Protein AF-A0A2D6E6K0-F1 (afdb_monomer_lite)

Radius of gyration: 26.51 Å; chains: 1; bounding box: 69×65×78 Å

Sequence (427 aa):
MPIITEAKATNEQTALETYVFRKLYKEEIYPEFGPRFIDYWYDKAFYGRINRREEIVVPKTTALKQIRSDSGTHMAINFVADAFDGLRRALQNGILRGVIESGASVYTVLKPKAAWTSGDNSYLIYLGILDEIFIETFLAEGQRFQKIKSFNDYLKYYILYLNKMIDNSMPITKSGFVISKYCSPMISGLNIELNKENHGIDSKKQKIFIQDLNFEVFRDTAAKFGFVVDKNAPWRLTAELASPRMQLFAQNYGLTYEPGSASNIFESYYDKTYRQDIDSLMSFFLFSYESFIEAYPISKELKISKCNNKAYIERLARKHMRGTTYAIHYGDAYWLKLYFKLRLKENGISLFPPKLKIHLRQIEDFNKMWSVPREDVEWSNKMANISETINQRILDLSSERWWIKTITKKEKFDILGSVSDAGNDVY

Secondary structure (DSSP, 8-state):
-----S----TTS-HHHHHHHHHHIIIIIS--SSS-EE-TTTT-TTTTTB-TTS-BEEE-GGGEEEE--SSS-EEEEHHHHHHHHHHHHHHHHHHHTTSS--SS-TTSS---SB----HHHHHHHHHHHHHHIIIIIIITGGGGGGG--SHHHHHHHHHHHHHHH-SSSS--SHHHHHTSTTS-GGGGS-EEES----TT-HHHIIIIIITSTTHHHHHHHHHHTTEEEETTEEEEEEE-TT-HHHHHHHHTTTPPP-TTS-TTHHHHHEEETHHHHHHHHHHHHHHHHHHHHHH--EEEEEEE-TTT--EEEEEEEPPP--THHHHHHS-HHHHHHHHHHHHHHHTT----HHHHHHHHHHHHHHHHH----TTSHHHHHHHHHHHHHHHHHHHHH-SS-HHHHHHHHHHHHHSSSSSS-------

Foldseek 3Di:
DPDDPFLFFFPPDDPVSNVVSVVCLVPPQFDPDDDDADACPQAPVCVLQAAPLRFGWFFDPVQWDFQDAPQDTEIFGPLLSVLVVVLLVVLQVCVVVVVADPPPALLSHQGFPYAADALVVLLVVLLVVLLCCCVVPVCPVPVVLLVDQELVSVVVSSVVVCVVVPPLQRANFSSLCSSHPSHDPRRSRQKTFRDPDDLRGSRCCRPRASPGPCLNVSQNSLVQSQWHAHSSHNRMTGHNLLRQNSVVSVVVVVFDRDHNHNGCCCVPTIDGRLLCRLVSVVVSSLVSVVVSCVVPQWRWDWDQDPPPRDTDIDIHGRDRDDDPNCCVVPPPLNSLLVVLVSLCSNLVHDDDVVVSVVVSVVLVVLLVVDPDDPPDPCVSVSSSVSSVVSVVVSCVRRPDSPSVVSVVVPVVVVVVPPPDDDDDDDD

Structure (mmCIF, N/CA/C/O backbone):
data_AF-A0A2D6E6K0-F1
#
_entry.id   AF-A0A2D6E6K0-F1
#
loop_
_atom_site.group_PDB
_atom_site.id
_atom_site.type_symbol
_atom_site.label_atom_id
_atom_site.label_alt_id
_atom_site.label_comp_id
_atom_site.label_asym_id
_atom_site.label_entity_id
_atom_site.label_seq_id
_atom_site.pdbx_P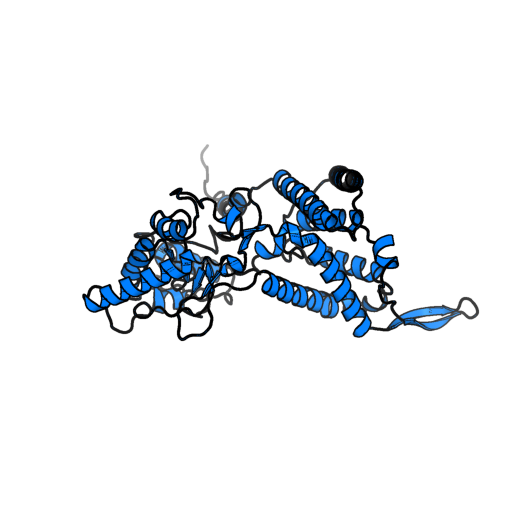DB_ins_code
_atom_site.Cartn_x
_atom_site.Cartn_y
_atom_site.Cartn_z
_atom_site.occupancy
_atom_site.B_iso_or_equiv
_atom_site.auth_seq_id
_atom_site.auth_comp_id
_atom_site.auth_asym_id
_atom_site.auth_atom_id
_atom_site.pdbx_PDB_model_num
ATOM 1 N N . MET A 1 1 ? 21.168 -9.678 35.421 1.00 40.09 1 MET A N 1
ATOM 2 C CA . MET A 1 1 ? 20.874 -8.710 34.339 1.00 40.09 1 MET A CA 1
ATOM 3 C C . MET A 1 1 ? 19.923 -7.659 34.894 1.00 40.09 1 MET A C 1
ATOM 5 O O . MET A 1 1 ? 19.051 -8.052 35.661 1.00 40.09 1 MET A O 1
ATOM 9 N N . PRO A 1 2 ? 20.096 -6.360 34.599 1.00 41.31 2 PRO A N 1
ATOM 10 C CA . PRO A 1 2 ? 19.138 -5.344 35.029 1.00 41.31 2 PRO A CA 1
ATOM 11 C C . PRO A 1 2 ? 17.756 -5.650 34.436 1.00 41.31 2 PRO A C 1
ATOM 13 O O . PRO A 1 2 ? 17.660 -6.039 33.273 1.00 41.31 2 PRO A O 1
ATOM 16 N N . ILE A 1 3 ? 16.701 -5.499 35.238 1.00 49.97 3 ILE A N 1
ATOM 17 C CA . ILE A 1 3 ? 15.315 -5.673 34.792 1.00 49.97 3 ILE A CA 1
ATOM 18 C C . ILE A 1 3 ? 15.009 -4.521 33.830 1.00 49.97 3 ILE A C 1
ATOM 20 O O . ILE A 1 3 ? 14.884 -3.369 34.245 1.00 49.97 3 ILE A O 1
ATOM 24 N N . ILE A 1 4 ? 14.952 -4.813 32.533 1.00 56.88 4 ILE A N 1
ATOM 25 C CA . ILE A 1 4 ? 14.574 -3.832 31.518 1.00 56.88 4 ILE A CA 1
ATOM 26 C C . ILE A 1 4 ? 13.046 -3.735 31.537 1.00 56.88 4 ILE A C 1
ATOM 28 O O . ILE A 1 4 ? 12.365 -4.638 31.068 1.00 56.88 4 ILE A O 1
ATOM 32 N N . THR A 1 5 ? 12.505 -2.653 32.096 1.00 67.75 5 THR A N 1
ATOM 33 C CA . THR A 1 5 ? 11.050 -2.419 32.217 1.00 67.75 5 THR A CA 1
ATOM 34 C C . THR A 1 5 ? 10.492 -1.457 31.162 1.00 67.75 5 THR A C 1
ATOM 36 O O . THR A 1 5 ? 9.290 -1.190 31.118 1.00 67.75 5 THR A O 1
ATOM 39 N N . GLU A 1 6 ? 11.355 -0.917 30.298 1.00 77.12 6 GLU A N 1
ATOM 40 C CA . GLU A 1 6 ? 10.996 0.089 29.300 1.00 77.12 6 GLU A CA 1
ATOM 41 C C . GLU A 1 6 ? 11.417 -0.354 27.895 1.00 77.12 6 GLU A C 1
ATOM 43 O O . GLU A 1 6 ? 12.593 -0.642 27.648 1.00 77.12 6 GLU A O 1
ATOM 48 N N . ALA A 1 7 ? 10.476 -0.344 26.949 1.00 78.38 7 ALA A N 1
ATOM 49 C CA . ALA A 1 7 ? 10.786 -0.552 25.540 1.00 78.38 7 ALA A CA 1
ATOM 50 C C . ALA A 1 7 ? 11.388 0.722 24.943 1.00 78.38 7 ALA A C 1
ATOM 52 O O . ALA A 1 7 ? 10.684 1.665 24.592 1.00 78.38 7 ALA A O 1
ATOM 53 N N . LYS A 1 8 ? 12.713 0.748 24.800 1.00 84.88 8 LYS A N 1
ATOM 54 C CA . LYS A 1 8 ? 13.455 1.893 24.245 1.00 84.88 8 LYS A CA 1
ATOM 55 C C . LYS A 1 8 ? 13.707 1.789 22.741 1.00 84.88 8 LYS A C 1
ATOM 57 O O . LYS A 1 8 ? 14.534 2.536 22.227 1.00 84.88 8 LYS A O 1
ATOM 62 N N . ALA A 1 9 ? 13.037 0.867 22.048 1.00 84.56 9 ALA A N 1
ATOM 63 C CA . ALA A 1 9 ? 13.343 0.601 20.651 1.00 84.56 9 ALA A CA 1
ATOM 64 C C . ALA A 1 9 ? 13.078 1.833 19.775 1.00 84.56 9 ALA A C 1
ATOM 66 O O . ALA A 1 9 ? 11.997 2.431 19.839 1.00 84.56 9 ALA A O 1
ATOM 67 N N . THR A 1 10 ? 14.048 2.159 18.921 1.00 86.25 10 THR A N 1
ATOM 68 C CA . THR A 1 10 ? 13.899 3.106 17.811 1.00 86.25 10 THR A CA 1
ATOM 69 C C . THR A 1 10 ? 14.424 2.497 16.507 1.00 86.25 10 THR A C 1
ATOM 71 O O . THR A 1 10 ? 15.087 1.458 16.506 1.00 86.25 10 THR A O 1
ATOM 74 N N . ASN A 1 11 ? 14.114 3.133 15.371 1.00 80.12 11 ASN A N 1
ATOM 75 C CA . ASN A 1 11 ? 14.676 2.760 14.064 1.00 80.12 11 ASN A CA 1
ATOM 76 C C . ASN A 1 11 ? 16.140 3.213 13.875 1.00 80.12 11 ASN A C 1
ATOM 78 O O . ASN A 1 11 ? 16.716 2.936 12.829 1.00 80.12 11 ASN A O 1
ATOM 82 N N . GLU A 1 12 ? 16.716 3.930 14.843 1.00 83.25 12 GLU A N 1
ATOM 83 C CA . GLU A 1 12 ? 18.065 4.515 14.763 1.00 83.25 12 GLU A CA 1
ATOM 84 C C . GLU A 1 12 ? 19.119 3.677 15.509 1.00 83.25 12 GLU A C 1
ATOM 86 O O . GLU A 1 12 ? 20.311 3.958 15.428 1.00 83.25 12 GLU A O 1
ATOM 91 N N . GLN A 1 13 ? 18.684 2.651 16.243 1.00 84.56 13 GLN A N 1
ATOM 92 C CA . GLN A 1 13 ? 19.548 1.761 17.017 1.00 84.56 13 GLN A CA 1
ATOM 93 C C . GLN A 1 13 ? 20.173 0.653 16.164 1.00 84.56 13 GLN A C 1
ATOM 95 O O . GLN A 1 13 ? 19.787 0.414 15.017 1.00 84.56 13 GLN A O 1
ATOM 100 N N . THR A 1 14 ? 21.141 -0.061 16.748 1.00 86.25 14 THR A N 1
ATOM 101 C CA . THR A 1 14 ? 21.714 -1.246 16.103 1.00 86.25 14 THR A CA 1
ATOM 102 C C . THR A 1 14 ? 20.663 -2.348 15.950 1.00 86.25 14 THR A C 1
ATOM 104 O O . THR A 1 14 ? 19.734 -2.465 16.750 1.00 86.25 14 THR A O 1
ATOM 107 N N . ALA A 1 15 ? 20.827 -3.213 14.943 1.00 85.38 15 ALA A N 1
ATOM 108 C CA . ALA A 1 15 ? 19.864 -4.281 14.664 1.00 85.38 15 ALA A CA 1
ATOM 109 C C . ALA A 1 15 ? 19.610 -5.200 15.877 1.00 85.38 15 ALA A C 1
ATOM 111 O O . ALA A 1 15 ? 18.471 -5.608 16.107 1.00 85.38 15 ALA A O 1
ATOM 112 N N . LEU A 1 16 ? 20.655 -5.494 16.662 1.00 85.81 16 LEU A N 1
ATOM 113 C CA . LEU A 1 16 ? 20.549 -6.317 17.865 1.00 85.81 16 LEU A CA 1
ATOM 114 C C . LEU A 1 16 ? 19.760 -5.606 18.972 1.00 85.81 16 LEU A C 1
ATOM 116 O O . LEU A 1 16 ? 18.851 -6.199 19.547 1.00 85.81 16 LEU A O 1
ATOM 120 N N . GLU A 1 17 ? 20.058 -4.336 19.247 1.00 85.69 17 GLU A N 1
ATOM 121 C CA . GLU A 1 17 ? 19.331 -3.556 20.257 1.00 85.69 17 GLU A CA 1
ATOM 122 C C . GLU A 1 17 ? 17.861 -3.382 19.876 1.00 85.69 17 GLU A C 1
ATOM 124 O O . GLU A 1 17 ? 16.974 -3.631 20.694 1.00 85.69 17 GLU A O 1
ATOM 129 N N . THR A 1 18 ? 17.587 -3.024 18.617 1.00 85.88 18 THR A N 1
ATOM 130 C CA . THR A 1 18 ? 16.218 -2.919 18.106 1.00 85.88 18 THR A CA 1
ATOM 131 C C . THR A 1 18 ? 15.478 -4.244 18.267 1.00 85.88 18 THR A C 1
ATOM 133 O O . THR A 1 18 ? 14.323 -4.240 18.688 1.00 85.88 18 THR A O 1
ATOM 136 N N . TYR A 1 19 ? 16.119 -5.379 17.968 1.00 86.75 19 TYR A N 1
ATOM 137 C CA . TYR A 1 19 ? 15.512 -6.697 18.151 1.00 86.75 19 TYR A CA 1
ATOM 138 C C . TYR A 1 19 ? 15.150 -6.960 19.617 1.00 86.75 19 TYR A C 1
ATOM 140 O O . TYR A 1 19 ? 13.998 -7.284 19.909 1.00 86.75 19 TYR A O 1
ATOM 148 N N . VAL A 1 20 ? 16.098 -6.763 20.537 1.00 86.88 20 VAL A N 1
ATOM 149 C CA . VAL A 1 20 ? 15.897 -7.013 21.972 1.00 86.88 20 VAL A CA 1
ATOM 150 C C . VAL A 1 20 ? 14.768 -6.143 22.531 1.00 86.88 20 VAL A C 1
ATOM 152 O O . VAL A 1 20 ? 13.841 -6.665 23.151 1.00 86.88 20 VAL A O 1
ATOM 155 N N . PHE A 1 21 ? 14.784 -4.832 22.274 1.00 88.00 21 PHE A N 1
ATOM 156 C CA . PHE A 1 21 ? 13.761 -3.935 22.819 1.00 88.00 21 PHE A CA 1
ATOM 157 C C . PHE A 1 21 ? 12.384 -4.125 22.174 1.00 88.00 21 PHE A C 1
ATOM 159 O O . PHE A 1 21 ? 11.375 -4.002 22.868 1.00 88.00 21 PHE A O 1
ATOM 166 N N . ARG A 1 22 ? 12.308 -4.469 20.880 1.00 88.81 22 ARG A N 1
ATOM 167 C CA . ARG A 1 22 ? 11.021 -4.791 20.238 1.00 88.81 22 ARG A CA 1
ATOM 168 C C . ARG A 1 22 ? 10.446 -6.109 20.721 1.00 88.81 22 ARG A C 1
ATOM 170 O O . ARG A 1 22 ? 9.226 -6.226 20.823 1.00 88.81 22 ARG A O 1
ATOM 177 N N . LYS A 1 23 ? 11.300 -7.094 21.016 1.00 87.88 23 LYS A N 1
ATOM 178 C CA . LYS A 1 23 ? 10.872 -8.353 21.629 1.00 87.88 23 LYS A CA 1
ATOM 179 C C . LYS A 1 23 ? 10.263 -8.088 23.006 1.00 87.88 23 LYS A C 1
ATOM 181 O O . LYS A 1 23 ? 9.132 -8.498 23.234 1.00 87.88 23 LYS A O 1
ATOM 186 N N . LEU A 1 24 ? 10.933 -7.288 23.842 1.00 88.44 24 LEU A N 1
ATOM 187 C CA . LEU A 1 24 ? 10.392 -6.844 25.132 1.00 88.44 24 LEU A CA 1
ATOM 188 C C . LEU A 1 24 ? 9.043 -6.126 24.976 1.00 88.44 24 LEU A C 1
ATOM 190 O O . LEU A 1 24 ? 8.084 -6.458 25.664 1.00 88.44 24 LEU A O 1
ATOM 194 N N . TYR A 1 25 ? 8.940 -5.171 24.044 1.00 89.56 25 TYR A N 1
ATOM 195 C CA . TYR A 1 25 ? 7.674 -4.484 23.774 1.00 89.56 25 TYR A CA 1
ATOM 196 C C . TYR A 1 25 ? 6.549 -5.469 23.435 1.00 89.56 25 TYR A C 1
ATOM 198 O O . TYR A 1 25 ? 5.420 -5.356 23.920 1.00 89.56 25 TYR A O 1
ATOM 206 N N . LYS A 1 26 ? 6.872 -6.433 22.571 1.00 87.31 26 LYS A N 1
ATOM 207 C CA . LYS A 1 26 ? 5.924 -7.401 22.045 1.00 87.31 26 LYS A CA 1
ATOM 208 C C . LYS A 1 26 ? 5.454 -8.389 23.105 1.00 87.31 26 LYS A C 1
ATOM 210 O O . LYS A 1 26 ? 4.263 -8.675 23.110 1.00 87.31 26 LYS A O 1
ATOM 215 N N . GLU A 1 27 ? 6.360 -8.934 23.899 1.00 86.81 27 GLU A N 1
ATOM 216 C CA . GLU A 1 27 ? 6.074 -10.071 24.780 1.00 86.81 27 GLU A CA 1
ATOM 217 C C . GLU A 1 27 ? 5.681 -9.620 26.192 1.00 86.81 27 GLU A C 1
ATOM 219 O O . GLU A 1 27 ? 4.852 -10.265 26.816 1.00 86.81 27 GLU A O 1
ATOM 224 N N . GLU A 1 28 ? 6.188 -8.475 26.665 1.00 87.31 28 GLU A N 1
ATOM 225 C CA . GLU A 1 28 ? 6.051 -8.085 28.078 1.00 87.31 28 GLU A CA 1
ATOM 226 C C . GLU A 1 28 ? 5.268 -6.780 28.305 1.00 87.31 28 GLU A C 1
ATOM 228 O O . GLU A 1 28 ? 4.767 -6.544 29.401 1.00 87.31 28 GLU A O 1
ATOM 233 N N . ILE A 1 29 ? 5.172 -5.889 27.306 1.00 89.81 29 ILE A N 1
ATOM 234 C CA . ILE A 1 29 ? 4.575 -4.549 27.498 1.00 89.81 29 ILE A CA 1
ATOM 235 C C . ILE A 1 29 ? 3.172 -4.435 26.910 1.00 89.81 29 ILE A C 1
ATOM 237 O O . ILE A 1 29 ? 2.291 -3.847 27.538 1.00 89.81 29 ILE A O 1
ATOM 241 N N . TYR A 1 30 ? 2.945 -4.929 25.692 1.00 91.31 30 TYR A N 1
ATOM 242 C CA . TYR A 1 30 ? 1.610 -4.863 25.104 1.00 91.31 30 TYR A CA 1
ATOM 243 C C . TYR A 1 30 ? 0.695 -5.916 25.751 1.00 91.31 30 TYR A C 1
ATOM 245 O O . TYR A 1 30 ? 1.052 -7.092 25.722 1.00 91.31 30 TYR A O 1
ATOM 253 N N . PRO A 1 31 ? -0.498 -5.559 26.266 1.00 91.12 31 PRO A N 1
ATOM 254 C CA . PRO A 1 31 ? -1.326 -6.524 26.981 1.00 91.12 31 PRO A CA 1
ATOM 255 C C . PRO A 1 31 ? -1.851 -7.628 26.054 1.00 91.12 31 PRO A C 1
ATOM 257 O O . PRO A 1 31 ? -2.545 -7.350 25.070 1.00 91.12 31 PRO A O 1
ATOM 260 N N . GLU A 1 32 ? -1.548 -8.883 26.387 1.00 87.38 32 GLU A N 1
ATOM 261 C CA . GLU A 1 32 ? -1.997 -10.051 25.616 1.00 87.38 32 GLU A CA 1
ATOM 262 C C . GLU A 1 32 ? -3.451 -10.440 25.911 1.00 87.38 32 GLU A C 1
ATOM 264 O O . GLU A 1 32 ? -4.147 -10.962 25.039 1.00 87.38 32 GLU A O 1
ATOM 269 N N . PHE A 1 33 ? -3.929 -10.140 27.119 1.00 88.69 33 PHE A N 1
ATOM 270 C CA . PHE A 1 33 ? -5.307 -10.391 27.528 1.00 88.69 33 PHE A CA 1
ATOM 271 C C . PHE A 1 33 ? -6.263 -9.279 27.055 1.00 88.69 33 PHE A C 1
ATOM 273 O O . PHE A 1 33 ? -5.856 -8.169 26.675 1.00 88.69 33 PHE A O 1
ATOM 280 N N . GLY A 1 34 ? -7.560 -9.594 27.075 1.00 91.75 34 GLY A N 1
ATOM 281 C CA . GLY A 1 34 ? -8.633 -8.698 26.647 1.00 91.75 34 GLY A CA 1
ATOM 282 C C . GLY A 1 34 ? -8.963 -8.811 25.150 1.00 91.75 34 GLY A C 1
ATOM 283 O O . GLY A 1 34 ? -8.812 -9.883 24.554 1.00 91.75 34 GLY A O 1
ATOM 284 N N . PRO A 1 35 ? -9.454 -7.732 24.516 1.00 92.94 35 PRO A N 1
ATOM 285 C CA . PRO A 1 35 ? -9.847 -7.747 23.112 1.00 92.94 35 PRO A CA 1
ATOM 286 C C . PRO A 1 35 ? -8.677 -8.010 22.170 1.00 92.94 35 PRO A C 1
ATOM 288 O O . PRO A 1 35 ? -7.550 -7.572 22.408 1.00 92.94 35 PRO A O 1
ATOM 291 N N . ARG A 1 36 ? -8.962 -8.646 21.032 1.00 94.44 36 ARG A N 1
ATOM 292 C CA . ARG A 1 36 ? -7.952 -8.887 19.995 1.00 94.44 36 ARG A CA 1
ATOM 293 C C . ARG A 1 36 ? -7.338 -7.575 19.490 1.00 94.44 36 ARG A C 1
ATOM 295 O O . ARG A 1 36 ? -8.005 -6.545 19.396 1.00 94.44 36 ARG A O 1
ATOM 302 N N . PHE A 1 37 ? -6.061 -7.645 19.139 1.00 95.50 37 PHE A N 1
ATOM 303 C CA . PHE A 1 37 ? -5.308 -6.579 18.483 1.00 95.50 37 PHE A CA 1
ATOM 304 C C . PHE A 1 37 ? -4.924 -7.004 17.063 1.00 95.50 37 PHE A C 1
ATOM 306 O O . PHE A 1 37 ? -5.032 -8.177 16.700 1.00 95.50 37 PHE A O 1
ATOM 313 N N . ILE A 1 38 ? -4.456 -6.052 16.259 1.00 96.00 38 ILE A N 1
ATOM 314 C CA . ILE A 1 38 ? -3.844 -6.328 14.955 1.00 96.00 38 ILE A CA 1
ATOM 315 C C . ILE A 1 38 ? -2.356 -5.981 14.989 1.00 96.00 38 ILE A C 1
ATOM 317 O O . ILE A 1 38 ? -1.961 -5.006 15.616 1.00 96.00 38 ILE A O 1
ATOM 321 N N . ASP A 1 39 ? -1.522 -6.771 14.316 1.00 94.56 39 ASP A N 1
ATOM 322 C CA . ASP A 1 39 ? -0.084 -6.516 14.191 1.00 94.56 39 ASP A CA 1
ATOM 323 C C . ASP A 1 39 ? 0.283 -6.357 12.709 1.00 94.56 39 ASP A C 1
ATOM 325 O O . ASP A 1 39 ? 0.527 -7.334 11.999 1.00 94.56 39 ASP A O 1
ATOM 329 N N . TYR A 1 40 ? 0.310 -5.111 12.226 1.00 93.25 40 TYR A N 1
ATOM 330 C CA . TYR A 1 40 ? 0.688 -4.809 10.840 1.00 93.25 40 TYR A CA 1
ATOM 331 C C . TYR A 1 40 ? 2.176 -5.018 10.540 1.00 93.25 40 TYR A C 1
ATOM 333 O O . TYR A 1 40 ? 2.555 -5.036 9.371 1.00 93.25 40 TYR A O 1
ATOM 341 N N . TRP A 1 41 ? 3.035 -5.129 11.552 1.00 90.06 41 TRP A N 1
ATOM 342 C CA . TRP A 1 41 ? 4.470 -5.286 11.327 1.00 90.06 41 TRP A CA 1
ATOM 343 C C . TRP A 1 41 ? 4.845 -6.750 11.114 1.00 90.06 41 TRP A C 1
ATOM 345 O O . TRP A 1 41 ? 5.696 -7.030 10.270 1.00 90.06 41 TRP A O 1
ATOM 355 N N . TYR A 1 42 ? 4.204 -7.673 11.839 1.00 87.31 42 TYR A N 1
ATOM 356 C CA . TYR A 1 42 ? 4.655 -9.066 11.902 1.00 87.31 42 TYR A CA 1
ATOM 357 C C . TYR A 1 42 ? 3.594 -10.131 11.580 1.00 87.31 42 TYR A C 1
ATOM 359 O O . TYR A 1 42 ? 3.977 -11.284 11.409 1.00 87.31 42 TYR A O 1
ATOM 367 N N . ASP A 1 43 ? 2.301 -9.800 11.469 1.00 89.19 43 ASP A N 1
ATOM 368 C CA . ASP A 1 43 ? 1.243 -10.797 11.186 1.00 89.19 43 ASP A CA 1
ATOM 369 C C . ASP A 1 43 ? 0.319 -10.379 10.033 1.00 89.19 43 ASP A C 1
ATOM 371 O O . ASP A 1 43 ? 0.211 -11.053 9.009 1.00 89.19 43 ASP A O 1
ATOM 375 N N . LYS A 1 44 ? -0.346 -9.232 10.161 1.00 92.56 44 LYS A N 1
ATOM 376 C CA . LYS A 1 44 ? -1.413 -8.780 9.258 1.00 92.56 44 LYS A CA 1
ATOM 377 C C . LYS A 1 44 ? -0.983 -7.620 8.370 1.00 92.56 44 LYS A C 1
ATOM 379 O O . LYS A 1 44 ? -1.775 -6.725 8.085 1.00 92.56 44 LYS A O 1
ATOM 384 N N . ALA A 1 45 ? 0.258 -7.656 7.886 1.00 92.19 45 ALA A N 1
ATOM 385 C CA . ALA A 1 45 ? 0.848 -6.579 7.091 1.00 92.19 45 ALA A CA 1
ATOM 386 C C . ALA A 1 45 ? -0.045 -6.122 5.927 1.00 92.19 45 ALA A C 1
ATOM 388 O O . ALA A 1 45 ? -0.167 -4.925 5.684 1.00 92.19 45 ALA A O 1
ATOM 389 N N . PHE A 1 46 ? -0.727 -7.042 5.242 1.00 94.50 46 PHE A N 1
ATOM 390 C CA . PHE A 1 46 ? -1.540 -6.735 4.058 1.00 94.50 46 PHE A CA 1
ATOM 391 C C . PHE A 1 46 ? -3.051 -6.703 4.308 1.00 94.50 46 PHE A C 1
ATOM 393 O O . PHE A 1 46 ? -3.835 -6.743 3.359 1.00 94.50 46 PHE A O 1
ATOM 400 N N . TYR A 1 47 ? -3.480 -6.612 5.567 1.00 96.56 47 TYR A N 1
ATOM 401 C CA . TYR A 1 47 ? -4.899 -6.547 5.898 1.00 96.56 47 TYR A CA 1
ATOM 402 C C . TYR A 1 47 ? -5.600 -5.375 5.192 1.00 96.56 47 TYR A C 1
ATOM 404 O O . TYR A 1 47 ? -5.118 -4.240 5.202 1.00 96.56 47 TYR A O 1
ATOM 412 N N . GLY A 1 48 ? -6.721 -5.673 4.527 1.00 96.38 48 GLY A N 1
ATOM 413 C CA . GLY A 1 48 ? -7.477 -4.708 3.724 1.00 96.38 48 GLY A CA 1
ATOM 414 C C . GLY A 1 48 ? -6.831 -4.312 2.389 1.00 96.38 48 GLY A C 1
ATOM 415 O O . GLY A 1 48 ? -7.376 -3.456 1.699 1.00 96.38 48 GLY A O 1
ATOM 416 N N . ARG A 1 49 ? -5.684 -4.903 2.027 1.00 96.81 49 ARG A N 1
ATOM 417 C CA . ARG A 1 49 ? -4.970 -4.674 0.754 1.00 96.81 49 ARG A CA 1
ATOM 418 C C . ARG A 1 49 ? -4.908 -5.914 -0.135 1.00 96.81 49 ARG A C 1
ATOM 420 O O . ARG A 1 49 ? -4.536 -5.810 -1.299 1.00 96.81 49 ARG A O 1
ATOM 427 N N . ILE A 1 50 ? -5.267 -7.073 0.411 1.00 94.88 50 ILE A N 1
ATOM 428 C CA . ILE A 1 50 ? -5.393 -8.341 -0.304 1.00 94.88 50 ILE A CA 1
ATOM 429 C C . ILE A 1 50 ? -6.740 -8.964 0.071 1.00 94.88 50 ILE A C 1
ATOM 431 O O . ILE A 1 50 ? -7.108 -8.979 1.250 1.00 94.88 50 ILE A O 1
ATOM 435 N N . ASN A 1 51 ? -7.483 -9.451 -0.922 1.00 93.12 51 ASN A N 1
ATOM 436 C CA . ASN A 1 51 ? -8.754 -10.139 -0.705 1.00 93.12 51 ASN A CA 1
ATOM 437 C C . ASN A 1 51 ? -8.555 -11.650 -0.454 1.00 93.12 51 ASN A C 1
ATOM 439 O O . ASN A 1 51 ? -7.445 -12.180 -0.443 1.00 93.12 51 ASN A O 1
ATOM 443 N N . ARG A 1 52 ? -9.655 -12.383 -0.266 1.00 88.19 52 ARG A N 1
ATOM 444 C CA . ARG A 1 52 ? -9.631 -13.836 0.002 1.00 88.19 52 ARG A CA 1
ATOM 445 C C . ARG A 1 52 ? -9.112 -14.686 -1.159 1.00 88.19 52 ARG A C 1
ATOM 447 O O . ARG A 1 52 ? -8.719 -15.826 -0.939 1.00 88.19 52 ARG A O 1
ATOM 454 N N . ARG A 1 53 ? -9.123 -14.138 -2.374 1.00 89.88 53 ARG A N 1
ATOM 455 C CA . ARG A 1 53 ? -8.583 -14.756 -3.592 1.00 89.88 53 ARG A CA 1
ATOM 456 C C . ARG A 1 53 ? -7.124 -14.367 -3.837 1.00 89.88 53 ARG A C 1
ATOM 458 O O . ARG A 1 53 ? -6.611 -14.609 -4.919 1.00 89.88 53 ARG A O 1
ATOM 465 N N . GLU A 1 54 ? -6.470 -13.763 -2.843 1.00 90.25 54 GLU A N 1
ATOM 466 C CA . GLU A 1 54 ? -5.096 -13.261 -2.937 1.00 90.25 54 GLU A CA 1
ATOM 467 C C . GLU A 1 54 ? -4.914 -12.125 -3.959 1.00 90.25 54 GLU A C 1
ATOM 469 O O . GLU A 1 54 ? -3.794 -11.786 -4.341 1.00 90.25 54 GLU A O 1
ATOM 474 N N . GLU A 1 55 ? -6.008 -11.493 -4.387 1.00 93.06 55 GLU A N 1
ATOM 475 C CA . GLU A 1 55 ? -5.953 -10.362 -5.302 1.00 93.06 55 GLU A CA 1
ATOM 476 C C . GLU A 1 55 ? -5.665 -9.083 -4.526 1.00 93.06 55 GLU A C 1
ATOM 478 O O . GLU A 1 55 ? -6.242 -8.821 -3.467 1.00 93.06 55 GLU A O 1
ATOM 483 N N . ILE A 1 56 ? -4.778 -8.269 -5.084 1.00 96.12 56 ILE A N 1
ATOM 484 C CA . ILE A 1 56 ? -4.351 -7.007 -4.492 1.00 96.12 56 ILE A CA 1
ATOM 485 C C . ILE A 1 56 ? -5.389 -5.938 -4.828 1.00 96.12 56 ILE A C 1
ATOM 487 O O . ILE A 1 56 ? -5.804 -5.795 -5.983 1.00 96.12 56 ILE A O 1
ATOM 491 N N . VAL A 1 57 ? -5.829 -5.207 -3.809 1.00 97.50 57 VAL A N 1
ATOM 492 C CA . VAL A 1 57 ? -7.026 -4.368 -3.874 1.00 97.50 57 VAL A CA 1
ATOM 493 C C . VAL A 1 57 ? -6.820 -2.991 -3.252 1.00 97.50 57 VAL A C 1
ATOM 495 O O . VAL A 1 57 ? -6.051 -2.816 -2.307 1.00 97.50 57 VAL A O 1
ATOM 498 N N . VAL A 1 58 ? -7.556 -2.010 -3.774 1.00 97.75 58 VAL A N 1
ATOM 499 C CA . VAL A 1 58 ? -7.670 -0.646 -3.234 1.00 97.75 58 VAL A CA 1
ATOM 500 C C . VAL A 1 58 ? -9.142 -0.231 -3.194 1.00 97.75 58 VAL A C 1
ATOM 502 O O . VAL A 1 58 ? -9.905 -0.661 -4.055 1.00 97.75 58 VAL A O 1
ATOM 505 N N . PRO A 1 59 ? -9.586 0.556 -2.205 1.00 98.00 59 PRO A N 1
ATOM 506 C CA . PRO A 1 59 ? -10.989 0.927 -2.095 1.00 98.00 59 PRO A CA 1
ATOM 507 C C . PRO A 1 59 ? -11.396 1.898 -3.208 1.00 98.00 59 PRO A C 1
ATOM 509 O O . PRO A 1 59 ? -10.651 2.816 -3.557 1.00 98.00 59 PRO A O 1
ATOM 512 N N . LYS A 1 60 ? -12.617 1.729 -3.712 1.00 97.62 60 LYS A N 1
ATOM 513 C CA . LYS A 1 60 ? -13.297 2.683 -4.586 1.00 97.62 60 LYS A CA 1
ATOM 514 C C . LYS A 1 60 ? -13.538 3.968 -3.809 1.00 97.62 60 LYS A C 1
ATOM 516 O O . LYS A 1 60 ? -14.036 3.937 -2.683 1.00 97.62 60 LYS A O 1
ATOM 521 N N . THR A 1 61 ? -13.265 5.113 -4.422 1.00 96.56 61 THR A N 1
ATOM 522 C CA . THR A 1 61 ? -13.511 6.420 -3.791 1.00 96.56 61 THR A CA 1
ATOM 523 C C . THR A 1 61 ? -14.990 6.637 -3.461 1.00 96.56 61 THR A C 1
ATOM 525 O O . THR A 1 61 ? -15.303 7.284 -2.467 1.00 96.56 61 THR A O 1
ATOM 528 N N . THR A 1 62 ? -15.900 6.024 -4.225 1.00 97.50 62 THR A N 1
ATOM 529 C CA . THR A 1 62 ? -17.352 6.035 -3.983 1.00 97.50 62 THR A CA 1
ATOM 530 C C . THR A 1 62 ? -17.782 5.265 -2.731 1.00 97.50 62 THR A C 1
ATOM 532 O O . THR A 1 62 ? -18.873 5.503 -2.221 1.00 97.50 62 THR A O 1
ATOM 535 N N . ALA A 1 63 ? -16.941 4.368 -2.207 1.00 97.81 63 ALA A N 1
ATOM 536 C CA . ALA A 1 63 ? -17.197 3.646 -0.960 1.00 97.81 63 ALA A CA 1
ATOM 537 C C . ALA A 1 63 ? -16.769 4.438 0.290 1.00 97.81 63 ALA A C 1
ATOM 539 O O . ALA A 1 63 ? -17.023 4.008 1.421 1.00 97.81 63 ALA A O 1
ATOM 540 N N . LEU A 1 64 ? -16.101 5.581 0.105 1.00 98.50 64 LEU A N 1
ATOM 541 C CA . LEU A 1 64 ? -15.579 6.393 1.194 1.00 98.50 64 LEU A CA 1
ATOM 542 C C . LEU A 1 64 ? -16.616 7.401 1.694 1.00 98.50 64 LEU A C 1
ATOM 544 O O . LEU A 1 64 ? -17.371 7.999 0.932 1.00 98.50 64 LEU A O 1
ATOM 548 N N . LYS A 1 65 ? -16.588 7.642 3.001 1.00 98.31 65 LYS A N 1
ATOM 549 C CA . LYS A 1 65 ? -17.378 8.653 3.698 1.00 98.31 65 LYS A CA 1
ATOM 550 C C . LYS A 1 65 ? -16.461 9.517 4.546 1.00 98.31 65 LYS A C 1
ATOM 552 O O . LYS A 1 65 ? -15.505 9.023 5.147 1.00 98.31 65 LYS A O 1
ATOM 557 N N . GLN A 1 66 ? -16.780 10.804 4.617 1.00 98.06 66 GLN A N 1
ATOM 558 C CA . GLN A 1 66 ? -16.077 11.728 5.494 1.00 98.06 66 GLN A CA 1
ATOM 559 C C . GLN A 1 66 ? -16.401 11.433 6.959 1.00 98.06 66 GLN A C 1
ATOM 561 O O . GLN A 1 66 ? -17.565 11.330 7.351 1.00 98.06 66 GLN A O 1
ATOM 566 N N . ILE A 1 67 ? -15.358 11.341 7.776 1.00 97.69 67 ILE A N 1
ATOM 567 C CA . ILE A 1 67 ? -15.448 11.256 9.228 1.00 97.69 67 ILE A CA 1
ATOM 568 C C . ILE A 1 67 ? -15.718 12.660 9.765 1.00 97.69 67 ILE A C 1
ATOM 570 O O . ILE A 1 67 ? -14.992 13.608 9.459 1.00 97.69 67 ILE A O 1
ATOM 574 N N . ARG A 1 68 ? -16.744 12.807 10.606 1.00 93.19 68 ARG A N 1
ATOM 575 C CA . ARG A 1 68 ? -17.090 14.101 11.211 1.00 93.19 68 ARG A CA 1
ATOM 576 C C . ARG A 1 68 ? -15.995 14.549 12.177 1.00 93.19 68 ARG A C 1
ATOM 578 O O . ARG A 1 68 ? -15.836 13.943 13.240 1.00 93.19 68 ARG A O 1
ATOM 585 N N . SER A 1 69 ? -15.271 15.615 11.854 1.00 90.94 69 SER A N 1
ATOM 586 C CA . SER A 1 69 ? -14.218 16.153 12.714 1.00 90.94 69 SER A CA 1
ATOM 587 C C . SER A 1 69 ? -13.948 17.635 12.459 1.00 90.94 69 SER A C 1
ATOM 589 O O . SER A 1 69 ? -14.195 18.141 11.370 1.00 90.94 69 SER A O 1
ATOM 591 N N . ASP A 1 70 ? -13.421 18.306 13.480 1.00 87.25 70 ASP A N 1
ATOM 592 C CA . ASP A 1 70 ? -12.867 19.659 13.444 1.00 87.25 70 ASP A CA 1
ATOM 593 C C . ASP A 1 70 ? -11.390 19.696 12.995 1.00 87.25 70 ASP A C 1
ATOM 595 O O . ASP A 1 70 ? -10.853 20.767 12.735 1.00 87.25 70 ASP A O 1
ATOM 599 N N . SER A 1 71 ? -10.713 18.545 12.882 1.00 83.94 71 SER A N 1
ATOM 600 C CA . SER A 1 71 ? -9.273 18.437 12.585 1.00 83.94 71 SER A CA 1
ATOM 601 C C . SER A 1 71 ? -8.940 18.271 11.092 1.00 83.94 71 SER A C 1
ATOM 603 O O . SER A 1 71 ? -7.870 17.755 10.750 1.00 83.94 71 SER A O 1
ATOM 605 N N . GLY A 1 72 ? -9.846 18.689 10.205 1.00 88.94 72 GLY A N 1
ATOM 606 C CA . GLY A 1 72 ? -9.711 18.592 8.749 1.00 88.94 72 GLY A CA 1
ATOM 607 C C . GLY A 1 72 ? -10.520 17.456 8.115 1.00 88.94 72 GLY A C 1
ATOM 608 O O . GLY A 1 72 ? -11.340 16.801 8.761 1.00 88.94 72 GLY A O 1
ATOM 609 N N . THR A 1 73 ? -10.299 17.238 6.817 1.00 94.75 73 THR A N 1
ATOM 610 C CA . THR A 1 73 ? -11.009 16.220 6.031 1.00 94.75 73 THR A CA 1
ATOM 611 C C . THR A 1 73 ? -10.335 14.864 6.177 1.00 94.75 73 THR A C 1
ATOM 613 O O . THR A 1 73 ? -9.235 14.649 5.674 1.00 94.75 73 THR A O 1
ATOM 616 N N . HIS A 1 74 ? -11.029 13.932 6.827 1.00 97.62 74 HIS A N 1
ATOM 617 C CA . HIS A 1 74 ? -10.601 12.544 6.986 1.00 97.62 74 HIS A CA 1
ATOM 618 C C . HIS A 1 74 ? -11.660 11.631 6.376 1.00 97.62 74 HIS A C 1
ATOM 620 O O . HIS A 1 74 ? -12.844 11.807 6.655 1.00 97.62 74 HIS A O 1
ATOM 626 N N . MET A 1 75 ? -11.252 10.665 5.555 1.00 98.25 75 MET A N 1
ATOM 627 C CA . MET A 1 75 ? -12.156 9.718 4.894 1.00 98.25 75 MET A CA 1
ATOM 628 C C . MET A 1 75 ? -11.886 8.297 5.391 1.00 98.25 75 MET A C 1
ATOM 630 O O . MET A 1 75 ? -10.743 7.940 5.657 1.00 98.25 75 MET A O 1
ATOM 634 N N . ALA A 1 76 ? -12.917 7.469 5.475 1.00 98.62 76 ALA A N 1
ATOM 635 C CA . ALA A 1 76 ? -12.799 6.024 5.674 1.00 98.62 76 ALA A CA 1
ATOM 636 C C . ALA A 1 76 ? -13.900 5.320 4.880 1.00 98.62 76 ALA A C 1
ATOM 638 O O . ALA A 1 76 ? -14.795 5.983 4.354 1.00 98.62 76 ALA A O 1
ATOM 639 N N . ILE A 1 77 ? -13.867 3.990 4.796 1.00 98.69 77 ILE A N 1
ATOM 640 C CA . ILE A 1 77 ? -15.007 3.234 4.265 1.00 98.69 77 ILE A CA 1
ATOM 641 C C . ILE A 1 77 ? -16.279 3.623 5.032 1.00 98.69 77 ILE A C 1
ATOM 643 O O . ILE A 1 77 ? -16.249 3.831 6.245 1.00 98.69 77 ILE A O 1
ATOM 647 N N . ASN A 1 78 ? -17.397 3.759 4.323 1.00 98.50 78 ASN A N 1
ATOM 648 C CA . ASN A 1 78 ? -18.614 4.375 4.847 1.00 98.50 78 ASN A CA 1
ATOM 649 C C . ASN A 1 78 ? -19.101 3.821 6.199 1.00 98.50 78 ASN A C 1
ATOM 651 O O . ASN A 1 78 ? -19.305 4.590 7.141 1.00 98.50 78 ASN A O 1
ATOM 655 N N . PHE A 1 79 ? -19.189 2.502 6.338 1.00 98.50 79 PHE A N 1
ATOM 656 C CA . PHE A 1 79 ? -19.591 1.854 7.580 1.00 98.50 79 PHE A CA 1
ATOM 657 C C . PHE A 1 79 ? -18.519 1.956 8.677 1.00 98.50 79 PHE A C 1
ATOM 659 O O . PHE A 1 79 ? -18.856 1.952 9.857 1.00 98.50 79 PHE A O 1
ATOM 666 N N . VAL A 1 80 ? -17.241 2.107 8.310 1.00 98.75 80 VAL A N 1
ATOM 667 C CA . VAL A 1 80 ? -16.139 2.337 9.258 1.00 98.75 80 VAL A CA 1
ATOM 668 C C . VAL A 1 80 ? -16.257 3.728 9.876 1.00 98.75 80 VAL A C 1
ATOM 670 O O . VAL A 1 80 ? -16.095 3.880 11.086 1.00 98.75 80 VAL A O 1
ATOM 673 N N . ALA A 1 81 ? -16.601 4.741 9.075 1.00 98.62 81 ALA A N 1
ATOM 674 C CA . ALA A 1 81 ? -16.864 6.087 9.580 1.00 98.62 81 ALA A CA 1
ATOM 675 C C . ALA A 1 81 ? -18.052 6.104 10.565 1.00 98.62 81 ALA A C 1
ATOM 677 O O . ALA A 1 81 ? -17.965 6.724 11.625 1.00 98.62 81 ALA A O 1
ATOM 678 N N . ASP A 1 82 ? -19.126 5.365 10.273 1.00 98.62 82 ASP A N 1
ATOM 679 C CA . ASP A 1 82 ? -20.286 5.270 11.173 1.00 98.62 82 ASP A CA 1
ATOM 680 C C . ASP A 1 82 ? -19.994 4.494 12.456 1.00 98.62 82 ASP A C 1
ATOM 682 O O . ASP A 1 82 ? -20.427 4.901 13.540 1.00 98.62 82 ASP A O 1
ATOM 686 N N . ALA A 1 83 ? -19.235 3.402 12.353 1.00 98.69 83 ALA A N 1
ATOM 687 C CA . ALA A 1 83 ? -18.773 2.653 13.512 1.00 98.69 83 ALA A CA 1
ATOM 688 C C . ALA A 1 83 ? -17.925 3.546 14.429 1.00 98.69 83 ALA A C 1
ATOM 690 O O . ALA A 1 83 ? -18.097 3.526 15.650 1.00 98.69 83 ALA A O 1
ATOM 691 N N . PHE A 1 84 ? -17.054 4.379 13.851 1.00 98.62 84 PHE A N 1
ATOM 692 C CA . PHE A 1 84 ? -16.237 5.331 14.600 1.00 98.62 84 PHE A CA 1
ATOM 693 C C . PHE A 1 84 ? -17.091 6.396 15.307 1.00 98.62 84 PHE A C 1
ATOM 695 O O . PHE A 1 84 ? -16.869 6.692 16.481 1.00 98.62 84 PHE A O 1
ATOM 702 N N . ASP A 1 85 ? -18.125 6.924 14.651 1.00 97.94 85 ASP A N 1
ATOM 703 C CA . ASP A 1 85 ? -19.091 7.834 15.280 1.00 97.94 85 ASP A CA 1
ATOM 704 C C . ASP A 1 85 ? -19.869 7.163 16.425 1.00 97.94 85 ASP A C 1
ATOM 706 O O . ASP A 1 85 ? -20.158 7.788 17.450 1.00 97.94 85 ASP A O 1
ATOM 710 N N . GLY A 1 86 ? -20.200 5.877 16.279 1.00 97.94 86 GLY A N 1
ATOM 711 C CA . GLY A 1 86 ? -20.740 5.042 17.353 1.00 97.94 86 GLY A CA 1
ATOM 712 C C . GLY A 1 86 ? -19.798 4.957 18.555 1.00 97.94 86 GLY A C 1
ATOM 713 O O . GLY A 1 86 ? -20.207 5.277 19.674 1.00 97.94 86 GLY A O 1
ATOM 714 N N . LEU A 1 87 ? -18.533 4.610 18.308 1.00 98.06 87 LEU A N 1
ATOM 715 C CA . LEU A 1 87 ? -17.490 4.506 19.329 1.00 98.06 87 LEU A CA 1
ATOM 716 C C . LEU A 1 87 ? -17.316 5.819 20.102 1.00 98.06 87 LEU A C 1
ATOM 718 O O . LEU A 1 87 ? -17.301 5.811 21.332 1.00 98.06 87 LEU A O 1
ATOM 722 N N . ARG A 1 88 ? -17.255 6.959 19.404 1.00 96.56 88 ARG A N 1
ATOM 723 C CA . ARG A 1 88 ? -17.118 8.278 20.045 1.00 96.56 88 ARG A CA 1
ATOM 724 C C . ARG A 1 88 ? -18.243 8.573 21.026 1.00 96.56 88 ARG A C 1
ATOM 726 O O . ARG A 1 88 ? -17.977 8.978 22.153 1.00 96.56 88 ARG A O 1
ATOM 733 N N . ARG A 1 89 ? -19.490 8.323 20.622 1.00 96.25 89 ARG A N 1
ATOM 734 C CA . ARG A 1 89 ? -20.659 8.519 21.494 1.00 96.25 89 ARG A CA 1
ATOM 735 C C . ARG A 1 89 ? -20.630 7.585 22.699 1.00 96.25 89 ARG A C 1
ATOM 737 O O . ARG A 1 89 ? -20.983 8.000 23.797 1.00 96.25 89 ARG A O 1
ATOM 744 N N . ALA A 1 90 ? -20.198 6.339 22.516 1.00 96.31 90 ALA A N 1
ATOM 745 C CA . ALA A 1 90 ? -20.086 5.393 23.621 1.00 96.31 90 ALA A CA 1
ATOM 746 C C . ALA A 1 90 ? -19.036 5.816 24.653 1.00 96.31 90 ALA A C 1
ATOM 748 O O . ALA A 1 90 ? -19.322 5.754 25.846 1.00 96.31 90 ALA A O 1
ATOM 749 N N . LEU A 1 91 ? -17.871 6.298 24.212 1.00 94.38 91 LEU A N 1
ATOM 750 C CA . LEU A 1 91 ? -16.848 6.818 25.122 1.00 94.38 91 LEU A CA 1
ATOM 751 C C . LEU A 1 91 ? -17.328 8.086 25.837 1.00 94.38 91 LEU A C 1
ATOM 753 O O . LEU A 1 91 ? -17.207 8.178 27.052 1.00 94.38 91 LEU A O 1
ATOM 757 N N . GLN A 1 92 ? -17.970 9.019 25.129 1.00 93.62 92 GLN A N 1
ATOM 758 C CA . GLN A 1 92 ? -18.570 10.204 25.757 1.00 93.62 92 GLN A CA 1
ATOM 759 C C . GLN A 1 92 ? -19.599 9.827 26.831 1.00 93.62 92 GLN A C 1
ATOM 761 O O . GLN A 1 92 ? -19.569 10.361 27.936 1.00 93.62 92 GLN A O 1
ATOM 766 N N . ASN A 1 93 ? -20.465 8.852 26.551 1.00 93.94 93 ASN A N 1
ATOM 767 C CA . ASN A 1 93 ? -21.414 8.340 27.538 1.00 93.94 93 ASN A CA 1
ATOM 768 C C . ASN A 1 93 ? -20.719 7.636 28.714 1.00 93.94 93 ASN A C 1
ATOM 770 O O . ASN A 1 93 ? -21.199 7.725 29.840 1.00 93.94 93 ASN A O 1
ATOM 774 N N . GLY A 1 94 ? -19.608 6.934 28.471 1.00 92.81 94 GLY A N 1
ATOM 775 C CA . GLY A 1 94 ? -18.797 6.311 29.518 1.00 92.81 94 GLY A CA 1
ATOM 776 C C . GLY A 1 94 ? -18.162 7.339 30.455 1.00 92.81 94 GLY A C 1
ATOM 777 O O . GLY A 1 94 ? -18.200 7.144 31.668 1.00 92.81 94 GLY A O 1
ATOM 778 N N . ILE A 1 95 ? -17.683 8.462 29.911 1.00 92.12 95 ILE A N 1
ATOM 779 C CA . ILE A 1 95 ? -17.169 9.603 30.686 1.00 92.12 95 ILE A CA 1
ATOM 780 C C . ILE A 1 95 ? -18.278 10.193 31.562 1.00 92.12 95 ILE A C 1
ATOM 782 O O . ILE A 1 95 ? -18.103 10.332 32.767 1.00 92.12 95 ILE A O 1
ATOM 786 N N . LEU A 1 96 ? -19.455 10.467 30.987 1.00 91.31 96 LEU A N 1
ATOM 787 C CA . LEU A 1 96 ? -20.596 11.022 31.733 1.00 91.31 96 LEU A CA 1
ATOM 788 C C . LEU A 1 96 ? -21.081 10.111 32.872 1.00 91.31 96 LEU A C 1
ATOM 790 O O . LEU A 1 96 ? -21.673 10.589 33.834 1.00 91.31 96 LEU A O 1
ATOM 794 N N . ARG A 1 97 ? -20.845 8.800 32.762 1.00 91.62 97 ARG A N 1
ATOM 795 C CA . ARG A 1 97 ? -21.195 7.799 33.781 1.00 91.62 97 ARG A CA 1
ATOM 796 C C . ARG A 1 97 ? -20.071 7.533 34.788 1.00 91.62 97 ARG A C 1
ATOM 798 O O . ARG A 1 97 ? -20.261 6.693 35.660 1.00 91.62 97 ARG A O 1
ATOM 805 N N . GLY A 1 98 ? -18.914 8.183 34.648 1.00 87.75 98 GLY A N 1
ATOM 806 C CA . GLY A 1 98 ? -17.742 7.946 35.496 1.00 87.75 98 GLY A CA 1
ATOM 807 C C . GLY A 1 98 ? -17.065 6.588 35.277 1.00 87.75 98 GLY A C 1
ATOM 808 O O . GLY A 1 98 ? -16.304 6.148 36.128 1.00 87.75 98 GLY A O 1
ATOM 809 N N . VAL A 1 99 ? -17.346 5.903 34.161 1.00 87.56 99 VAL A N 1
ATOM 810 C CA . VAL A 1 99 ? -16.692 4.628 33.793 1.00 87.56 99 VAL A CA 1
ATOM 811 C C . VAL A 1 99 ? -15.339 4.872 33.121 1.00 87.56 99 VAL A C 1
ATOM 813 O O . VAL A 1 99 ? -14.467 4.011 33.145 1.00 87.56 99 VAL A O 1
ATOM 816 N N . ILE A 1 100 ? -15.177 6.036 32.491 1.00 87.19 100 ILE A N 1
ATOM 817 C CA . ILE A 1 100 ? -13.945 6.470 31.831 1.00 87.19 100 ILE A CA 1
ATOM 818 C C . ILE A 1 100 ? -13.439 7.685 32.589 1.00 87.19 100 ILE A C 1
ATOM 820 O O . ILE A 1 100 ? -14.189 8.648 32.765 1.00 87.19 100 ILE A O 1
ATOM 824 N N . GLU A 1 101 ? -12.176 7.648 33.005 1.00 85.56 101 GLU A N 1
ATOM 825 C CA . GLU A 1 101 ? -11.578 8.771 33.715 1.00 85.56 101 GLU A CA 1
ATOM 826 C C . GLU A 1 101 ? -11.437 9.951 32.761 1.00 85.56 101 GLU A C 1
ATOM 828 O O . GLU A 1 101 ? -10.867 9.837 31.672 1.00 85.56 101 GLU A O 1
ATOM 833 N N . SER A 1 102 ? -11.972 11.088 33.181 1.00 77.75 102 SER A N 1
ATOM 834 C CA . SER A 1 102 ? -12.039 12.306 32.377 1.00 77.75 102 SER A CA 1
ATOM 835 C C . SER A 1 102 ? -10.764 13.151 32.445 1.00 77.75 102 SER A C 1
ATOM 837 O O . SER A 1 102 ? -10.647 14.115 31.688 1.00 77.75 102 SER A O 1
ATOM 839 N N . GLY A 1 103 ? -9.826 12.791 33.334 1.00 76.62 103 GLY A N 1
ATOM 840 C CA . GLY A 1 103 ? -8.509 13.416 33.484 1.00 76.62 103 GLY A CA 1
ATOM 841 C C . GLY A 1 103 ? -7.624 13.345 32.229 1.00 76.62 103 GLY A C 1
ATOM 842 O O . GLY A 1 103 ? -8.104 13.116 31.125 1.00 76.62 103 GLY A O 1
ATOM 843 N N . ALA A 1 104 ? -6.312 13.558 32.387 1.00 75.44 104 ALA A N 1
ATOM 844 C CA . ALA A 1 104 ? -5.315 13.725 31.314 1.00 75.44 104 ALA A CA 1
ATOM 845 C C . ALA A 1 104 ? -5.049 12.475 30.433 1.00 75.44 104 ALA A C 1
ATOM 847 O O . ALA A 1 104 ? -3.902 12.146 30.144 1.00 75.44 104 ALA A O 1
ATOM 848 N N . SER A 1 105 ? -6.099 11.775 30.008 1.00 90.25 105 SER A N 1
ATOM 849 C CA . SER A 1 105 ? -6.054 10.598 29.157 1.00 90.25 105 SER A CA 1
ATOM 850 C C . SER A 1 105 ? -6.155 10.969 27.682 1.00 90.25 105 SER A C 1
ATOM 852 O O . SER A 1 105 ? -6.956 11.818 27.277 1.00 90.25 105 SER A O 1
ATOM 854 N N . VAL A 1 106 ? -5.380 10.270 26.855 1.00 92.75 106 VAL A N 1
ATOM 855 C CA . VAL A 1 106 ? -5.363 10.453 25.396 1.00 92.75 106 VAL A CA 1
ATOM 856 C C . VAL A 1 106 ? -6.572 9.825 24.689 1.00 92.75 106 VAL A C 1
ATOM 858 O O . VAL A 1 106 ? -6.753 10.036 23.488 1.00 92.75 106 VAL A O 1
ATOM 861 N N . TYR A 1 107 ? -7.421 9.088 25.416 1.00 93.31 107 TYR A N 1
ATOM 862 C CA . TYR A 1 107 ? -8.578 8.362 24.875 1.00 93.31 107 TYR A CA 1
ATOM 863 C C . TYR A 1 107 ? -9.941 8.992 25.197 1.00 93.31 107 TYR A C 1
ATOM 865 O O . TYR A 1 107 ? -10.972 8.491 24.745 1.00 93.31 107 TYR A O 1
ATOM 873 N N . THR A 1 108 ? -9.976 10.110 25.925 1.00 88.00 108 THR A N 1
ATOM 874 C CA . THR A 1 108 ? -11.229 10.800 26.291 1.00 88.00 108 THR A CA 1
ATOM 875 C C . THR A 1 108 ? -11.865 11.539 25.113 1.00 88.00 108 THR A C 1
ATOM 877 O O . THR A 1 108 ? -13.089 11.612 24.999 1.00 88.00 108 THR A O 1
ATOM 880 N N . VAL A 1 109 ? -11.047 12.057 24.192 1.00 89.38 109 VAL A N 1
ATOM 881 C CA . VAL A 1 109 ? -11.500 12.811 23.018 1.00 89.38 109 VAL A CA 1
ATOM 882 C C . VAL A 1 109 ? -10.893 12.221 21.748 1.00 89.38 109 VAL A C 1
ATOM 884 O O . VAL A 1 109 ? -9.768 12.536 21.362 1.00 89.38 109 VAL A O 1
ATOM 887 N N . LEU A 1 110 ? -11.666 11.391 21.043 1.00 93.94 110 LEU A N 1
ATOM 888 C CA . LEU A 1 110 ? -11.199 10.778 19.800 1.00 93.94 110 LEU A CA 1
ATOM 889 C C . LEU A 1 110 ? -11.339 11.745 18.616 1.00 93.94 110 LEU A C 1
ATOM 891 O O . LEU A 1 110 ? -12.412 11.876 18.013 1.00 93.94 110 LEU A O 1
ATOM 895 N N . LYS A 1 111 ? -10.236 12.403 18.255 1.00 94.50 111 LYS A N 1
ATOM 896 C CA . LYS A 1 111 ? -10.132 13.200 17.025 1.00 94.50 111 LYS A CA 1
ATOM 897 C C . LYS A 1 111 ? -9.289 12.453 15.993 1.00 94.50 111 LYS A C 1
ATOM 899 O O . LYS A 1 111 ? -8.134 12.157 16.298 1.00 94.50 111 LYS A O 1
ATOM 904 N N . PRO A 1 112 ? -9.801 12.187 14.778 1.00 96.88 112 PRO A N 1
ATOM 905 C CA . PRO A 1 112 ? -8.969 11.636 13.718 1.00 96.88 112 PRO A CA 1
ATOM 906 C C . PRO A 1 112 ? -7.821 12.605 13.401 1.00 96.88 112 PRO A C 1
ATOM 908 O O . PRO A 1 112 ? -7.991 13.825 13.359 1.00 96.88 112 PRO A O 1
ATOM 911 N N . LYS A 1 113 ? -6.624 12.062 13.218 1.00 96.62 113 LYS A N 1
ATOM 912 C CA . LYS A 1 113 ? -5.410 12.785 12.817 1.00 96.62 113 LYS A CA 1
ATOM 913 C C . LYS A 1 113 ? -4.886 12.311 11.469 1.00 96.62 113 LYS A C 1
ATOM 915 O O . LYS A 1 113 ? -4.252 13.108 10.777 1.00 96.62 113 LYS A O 1
ATOM 920 N N . ALA A 1 114 ? -5.181 11.066 11.111 1.00 96.69 114 ALA A N 1
ATOM 921 C CA . ALA A 1 114 ? -5.046 10.522 9.771 1.00 96.69 114 ALA A CA 1
ATOM 922 C C . ALA A 1 114 ? -6.101 9.426 9.546 1.00 96.69 114 ALA A C 1
ATOM 924 O O . ALA A 1 114 ? -6.554 8.775 10.489 1.00 96.69 114 ALA A O 1
ATOM 925 N N . ALA A 1 115 ? -6.490 9.225 8.292 1.00 97.44 115 ALA A N 1
ATOM 926 C CA . ALA A 1 115 ? -7.410 8.178 7.858 1.00 97.44 115 ALA A CA 1
ATOM 927 C C . ALA A 1 115 ? -7.003 7.727 6.441 1.00 97.44 115 ALA A C 1
ATOM 929 O O . ALA A 1 115 ? -5.808 7.683 6.143 1.00 97.44 115 ALA A O 1
ATOM 930 N N . TRP A 1 116 ? -7.954 7.389 5.569 1.00 98.38 116 TRP A N 1
ATOM 931 C CA . TRP A 1 116 ? -7.665 6.959 4.203 1.00 98.38 116 TRP A CA 1
ATOM 932 C C . TRP A 1 116 ? -6.754 7.935 3.446 1.00 98.38 116 TRP A C 1
ATOM 934 O O . TRP A 1 116 ? -6.931 9.153 3.506 1.00 98.38 116 TRP A O 1
ATOM 944 N N . THR A 1 117 ? -5.818 7.372 2.681 1.00 97.00 117 THR A N 1
ATOM 945 C CA . THR A 1 117 ? -5.018 8.094 1.689 1.00 97.00 117 THR A CA 1
ATOM 946 C C . THR A 1 117 ? -5.150 7.424 0.327 1.00 97.00 117 THR A C 1
ATOM 948 O O . THR A 1 117 ? -5.310 6.205 0.240 1.00 97.00 117 THR A O 1
ATOM 951 N N . SER A 1 118 ? -5.061 8.214 -0.743 1.00 97.25 118 SER A N 1
ATOM 952 C CA . SER A 1 118 ? -5.156 7.700 -2.108 1.00 97.25 118 SER A CA 1
ATOM 953 C C . SER A 1 118 ? -3.987 6.765 -2.415 1.00 97.25 118 SER A C 1
ATOM 955 O O . SER A 1 118 ? -2.817 7.161 -2.365 1.00 97.25 118 SER A O 1
ATOM 957 N N . GLY A 1 119 ? -4.317 5.515 -2.754 1.00 96.06 119 GLY A N 1
ATOM 958 C CA . GLY A 1 119 ? -3.347 4.535 -3.235 1.00 96.06 119 GLY A CA 1
ATOM 959 C C . GLY A 1 119 ? -2.690 4.973 -4.546 1.00 96.06 119 GLY A C 1
ATOM 960 O O . GLY A 1 119 ? -1.490 4.771 -4.707 1.00 96.06 119 GLY A O 1
ATOM 961 N N . ASP A 1 120 ? -3.444 5.638 -5.427 1.00 95.69 120 ASP A N 1
ATOM 962 C CA . ASP A 1 120 ? -2.942 6.175 -6.697 1.00 95.69 120 ASP A CA 1
ATOM 963 C C . ASP A 1 120 ? -1.928 7.289 -6.470 1.00 95.69 120 ASP A C 1
ATOM 965 O O . ASP A 1 120 ? -0.806 7.212 -6.962 1.00 95.69 120 ASP A O 1
ATOM 969 N N . ASN A 1 121 ? -2.272 8.283 -5.646 1.00 96.75 121 ASN A N 1
ATOM 970 C CA . ASN A 1 121 ? -1.358 9.391 -5.364 1.00 96.75 121 ASN A CA 1
ATOM 971 C C . ASN A 1 121 ? -0.098 8.894 -4.649 1.00 96.75 121 ASN A C 1
ATOM 973 O O . ASN A 1 121 ? 1.004 9.326 -4.973 1.00 96.75 121 ASN A O 1
ATOM 977 N N . SER A 1 122 ? -0.249 7.958 -3.705 1.00 97.44 122 SER A N 1
ATOM 978 C CA . SER A 1 122 ? 0.891 7.368 -2.993 1.00 97.44 122 SER A CA 1
ATOM 979 C C . SER A 1 122 ? 1.824 6.620 -3.949 1.00 97.44 122 SER A C 1
ATOM 981 O O . SER A 1 122 ? 3.042 6.713 -3.818 1.00 97.44 122 SER A O 1
ATOM 983 N N . TYR A 1 123 ? 1.258 5.904 -4.922 1.00 97.62 123 TYR A N 1
ATOM 984 C CA . TYR A 1 123 ? 2.017 5.195 -5.945 1.00 97.62 123 TYR A CA 1
ATOM 985 C C . TYR A 1 123 ? 2.731 6.157 -6.904 1.00 97.62 123 TYR A C 1
ATOM 987 O O . TYR A 1 123 ? 3.908 5.957 -7.185 1.00 97.62 123 TYR A O 1
ATOM 995 N N . LEU A 1 124 ? 2.074 7.235 -7.345 1.00 96.88 124 LEU A N 1
ATOM 996 C CA . LEU A 1 124 ? 2.693 8.255 -8.201 1.00 96.88 124 LEU A CA 1
ATOM 997 C C . LEU A 1 124 ? 3.857 8.972 -7.506 1.00 96.88 124 LEU A C 1
ATOM 999 O O . LEU A 1 124 ? 4.917 9.128 -8.106 1.00 96.88 124 LEU A O 1
ATOM 1003 N N . ILE A 1 125 ? 3.693 9.353 -6.234 1.00 97.06 125 ILE A N 1
ATOM 1004 C CA . ILE A 1 125 ? 4.778 9.941 -5.429 1.00 97.06 125 ILE A CA 1
ATOM 1005 C C . ILE A 1 125 ? 5.953 8.965 -5.338 1.00 97.06 125 ILE A C 1
ATOM 1007 O O . ILE A 1 125 ? 7.105 9.343 -5.538 1.00 97.06 125 ILE A O 1
ATOM 1011 N N . TYR A 1 126 ? 5.659 7.693 -5.069 1.00 96.31 126 TYR A N 1
ATOM 1012 C CA . TYR A 1 126 ? 6.671 6.650 -4.999 1.00 96.31 126 TYR A CA 1
ATOM 1013 C C . TYR A 1 126 ? 7.420 6.460 -6.331 1.00 96.31 126 TYR A C 1
ATOM 1015 O O . TYR A 1 126 ? 8.646 6.359 -6.328 1.00 96.31 126 TYR A O 1
ATOM 1023 N N . LEU A 1 127 ? 6.714 6.455 -7.467 1.00 95.88 127 LEU A N 1
ATOM 1024 C CA . LEU A 1 127 ? 7.333 6.383 -8.793 1.00 95.88 127 LEU A CA 1
ATOM 1025 C C . LEU A 1 127 ? 8.224 7.595 -9.089 1.00 95.88 127 LEU A C 1
ATOM 1027 O O . LEU A 1 127 ? 9.292 7.416 -9.667 1.00 95.88 127 LEU A O 1
ATOM 1031 N N . GLY A 1 128 ? 7.827 8.796 -8.657 1.00 95.88 128 GLY A N 1
ATOM 1032 C CA . GLY A 1 128 ? 8.657 9.998 -8.777 1.00 95.88 128 GLY A CA 1
ATOM 1033 C C . GLY A 1 128 ? 9.999 9.849 -8.057 1.00 95.88 128 GLY A C 1
ATOM 1034 O O . GLY A 1 128 ? 11.041 10.107 -8.649 1.00 95.88 128 GLY A O 1
ATOM 1035 N N . ILE A 1 129 ? 9.987 9.318 -6.829 1.00 93.94 129 ILE A N 1
ATOM 1036 C CA . ILE A 1 129 ? 11.215 9.030 -6.068 1.00 93.94 129 ILE A CA 1
ATOM 1037 C C . ILE A 1 129 ? 12.075 7.979 -6.787 1.00 93.94 129 ILE A C 1
ATOM 1039 O O . ILE A 1 129 ? 13.298 8.099 -6.835 1.00 93.94 129 ILE A O 1
ATOM 1043 N N . LEU A 1 130 ? 11.460 6.930 -7.350 1.00 92.88 130 LEU A N 1
ATOM 1044 C CA . LEU A 1 130 ? 12.205 5.922 -8.112 1.00 92.88 130 LEU A CA 1
ATOM 1045 C C . LEU A 1 130 ? 12.909 6.515 -9.332 1.00 92.88 130 LEU A C 1
ATOM 1047 O O . LEU A 1 130 ? 14.040 6.112 -9.618 1.00 92.88 130 LEU A O 1
ATOM 1051 N N . ASP A 1 131 ? 12.228 7.412 -10.040 1.00 94.56 131 ASP A N 1
ATOM 1052 C CA . ASP A 1 131 ? 12.743 8.050 -11.245 1.00 94.56 131 ASP A CA 1
ATOM 1053 C C . ASP A 1 131 ? 13.853 9.055 -10.925 1.00 94.56 131 ASP A C 1
ATOM 1055 O O . ASP A 1 131 ? 14.905 9.041 -11.558 1.00 94.56 131 ASP A O 1
ATOM 1059 N N . GLU A 1 132 ? 13.683 9.849 -9.868 1.00 93.50 132 GLU A N 1
ATOM 1060 C CA . GLU A 1 132 ? 14.720 10.748 -9.353 1.00 93.50 132 GLU A CA 1
ATOM 1061 C C . GLU A 1 132 ? 16.004 9.970 -9.024 1.00 93.50 132 GLU A C 1
ATOM 1063 O O . GLU A 1 132 ? 17.077 10.286 -9.538 1.00 93.50 132 GLU A O 1
ATOM 1068 N N . ILE A 1 133 ? 15.899 8.863 -8.278 1.00 92.25 133 ILE A N 1
ATOM 1069 C CA . ILE A 1 133 ? 17.053 8.000 -7.974 1.00 92.25 133 ILE A CA 1
ATOM 1070 C C . ILE A 1 133 ? 17.662 7.421 -9.262 1.00 92.25 133 ILE A C 1
ATOM 1072 O O . ILE A 1 133 ? 18.889 7.347 -9.404 1.00 92.25 133 ILE A O 1
ATOM 1076 N N . PHE A 1 134 ? 16.836 7.006 -10.224 1.00 93.75 134 PHE A N 1
ATOM 1077 C CA . PHE A 1 134 ? 17.324 6.496 -11.501 1.00 93.75 134 PHE A CA 1
ATOM 1078 C C . PHE A 1 134 ? 18.125 7.555 -12.273 1.00 93.75 134 PHE A C 1
ATOM 1080 O O . PHE A 1 134 ? 19.241 7.279 -12.723 1.00 93.75 134 PHE A O 1
ATOM 1087 N N . ILE A 1 135 ? 17.588 8.763 -12.417 1.00 93.19 135 ILE A N 1
ATOM 1088 C CA . ILE A 1 135 ? 18.204 9.839 -13.195 1.00 93.19 135 ILE A CA 1
ATOM 1089 C C . ILE A 1 135 ? 19.442 10.381 -12.475 1.00 93.19 135 ILE A C 1
ATOM 1091 O O . ILE A 1 135 ? 20.534 10.408 -13.051 1.00 93.19 135 ILE A O 1
ATOM 1095 N N . GLU A 1 136 ? 19.299 10.774 -11.213 1.00 91.19 136 GLU A N 1
ATOM 1096 C CA . GLU A 1 136 ? 20.330 11.514 -10.485 1.00 91.19 136 GLU A CA 1
ATOM 1097 C C . GLU A 1 136 ? 21.451 10.623 -9.963 1.00 91.19 136 GLU A C 1
ATOM 1099 O O . GLU A 1 136 ? 22.599 11.056 -9.882 1.00 91.19 136 GLU A O 1
ATOM 1104 N N . THR A 1 137 ? 21.154 9.359 -9.652 1.00 90.50 137 THR A N 1
ATOM 1105 C CA . THR A 1 137 ? 22.168 8.417 -9.163 1.00 90.50 137 THR A CA 1
ATOM 1106 C C . THR A 1 137 ? 22.605 7.469 -10.271 1.00 90.50 137 THR A C 1
ATOM 1108 O O . THR A 1 137 ? 23.774 7.450 -10.667 1.00 90.50 137 THR A O 1
ATOM 1111 N N . PHE A 1 138 ? 21.679 6.673 -10.812 1.00 92.62 138 PHE A N 1
ATOM 1112 C CA . PHE A 1 138 ? 22.059 5.589 -11.715 1.00 92.62 138 PHE A CA 1
ATOM 1113 C C . PHE A 1 138 ? 22.547 6.086 -13.081 1.00 92.62 138 PHE A C 1
ATOM 1115 O O . PHE A 1 138 ? 23.511 5.529 -13.607 1.00 92.62 138 PHE A O 1
ATOM 1122 N N . LEU A 1 139 ? 21.928 7.107 -13.681 1.00 93.12 139 LEU A N 1
ATOM 1123 C CA . LEU A 1 139 ? 22.369 7.626 -14.981 1.00 93.12 139 LEU A CA 1
ATOM 1124 C C . LEU A 1 139 ? 23.575 8.562 -14.893 1.00 93.12 139 LEU A C 1
ATOM 1126 O O . LEU A 1 139 ? 24.378 8.597 -15.836 1.00 93.12 139 LEU A O 1
ATOM 1130 N N . ALA A 1 140 ? 23.717 9.298 -13.790 1.00 88.56 140 ALA A N 1
ATOM 1131 C CA . ALA A 1 140 ? 24.876 10.151 -13.545 1.00 88.56 140 ALA A CA 1
ATOM 1132 C C . ALA A 1 140 ? 26.171 9.327 -13.453 1.00 88.56 140 ALA A C 1
ATOM 1134 O O . ALA A 1 140 ? 27.199 9.696 -14.034 1.00 88.56 140 ALA A O 1
ATOM 1135 N N . GLU A 1 141 ? 26.108 8.167 -12.796 1.00 87.56 141 GLU A N 1
ATOM 1136 C CA . GLU A 1 141 ? 27.245 7.265 -12.647 1.00 87.56 141 GLU A CA 1
ATOM 1137 C C . GLU A 1 141 ? 27.788 6.812 -14.017 1.00 87.56 141 GLU A C 1
ATOM 1139 O O . GLU A 1 141 ? 27.089 6.228 -14.850 1.00 87.56 141 GLU A O 1
ATOM 1144 N N . GLY A 1 142 ? 29.073 7.082 -14.269 1.00 81.62 142 GLY A N 1
ATOM 1145 C CA . GLY A 1 142 ? 29.744 6.705 -15.517 1.00 81.62 142 GLY A CA 1
ATOM 1146 C C . GLY A 1 142 ? 29.197 7.401 -16.770 1.00 81.62 142 GLY A C 1
ATOM 1147 O O . GLY A 1 142 ? 29.353 6.871 -17.872 1.00 81.62 142 GLY A O 1
ATOM 1148 N N . GLN A 1 143 ? 28.533 8.552 -16.611 1.00 85.19 143 GLN A N 1
ATOM 1149 C CA . GLN A 1 143 ? 27.944 9.346 -17.694 1.00 85.19 143 GLN A CA 1
ATOM 1150 C C . GLN A 1 143 ? 27.000 8.549 -18.610 1.00 85.19 143 GLN A C 1
ATOM 1152 O O . GLN A 1 143 ? 26.956 8.753 -19.829 1.00 85.19 143 GLN A O 1
ATOM 1157 N N . ARG A 1 144 ? 26.225 7.619 -18.037 1.00 89.56 144 ARG A N 1
ATOM 1158 C CA . ARG A 1 144 ? 25.297 6.761 -18.796 1.00 89.56 144 ARG A CA 1
ATOM 1159 C C . ARG A 1 144 ? 24.237 7.572 -19.537 1.00 89.56 144 ARG A C 1
ATOM 1161 O O . ARG A 1 144 ? 23.808 7.135 -20.602 1.00 89.56 144 ARG A O 1
ATOM 1168 N N . PHE A 1 145 ? 23.904 8.776 -19.063 1.00 90.56 145 PHE A N 1
ATOM 1169 C CA . PHE A 1 145 ? 23.031 9.713 -19.777 1.00 90.56 145 PHE A CA 1
ATOM 1170 C C . PHE A 1 145 ? 23.459 9.939 -21.238 1.00 90.56 145 PHE A C 1
ATOM 1172 O O . PHE A 1 145 ? 22.603 10.021 -22.119 1.00 90.56 145 PHE A O 1
ATOM 1179 N N . GLN A 1 146 ? 24.764 9.960 -21.544 1.00 90.25 146 GLN A N 1
ATOM 1180 C CA . GLN A 1 146 ? 25.262 10.151 -22.915 1.00 90.25 146 GLN A CA 1
ATOM 1181 C C . GLN A 1 146 ? 24.953 8.979 -23.853 1.00 90.25 146 GLN A C 1
ATOM 1183 O O . GLN A 1 146 ? 24.927 9.147 -25.070 1.00 90.25 146 GLN A O 1
ATOM 1188 N N . LYS A 1 147 ? 24.696 7.792 -23.297 1.00 90.81 147 LYS A N 1
ATOM 1189 C CA . LYS A 1 147 ? 24.403 6.571 -24.059 1.00 90.81 147 LYS A CA 1
ATOM 1190 C C . LYS A 1 147 ? 22.924 6.453 -24.429 1.00 90.81 147 LYS A C 1
ATOM 1192 O O . LYS A 1 147 ? 22.573 5.622 -25.260 1.00 90.81 147 LYS A O 1
ATOM 1197 N N . ILE A 1 148 ? 22.068 7.285 -23.839 1.00 93.06 148 ILE A N 1
ATOM 1198 C CA . ILE A 1 148 ? 20.630 7.290 -24.096 1.00 93.06 148 ILE A CA 1
ATOM 1199 C C . ILE A 1 148 ? 20.332 8.269 -25.228 1.00 93.06 148 ILE A C 1
ATOM 1201 O O . ILE A 1 148 ? 20.425 9.482 -25.037 1.00 93.06 148 ILE A O 1
ATOM 1205 N N . LYS A 1 149 ? 19.965 7.747 -26.403 1.00 90.00 149 LYS A N 1
ATOM 1206 C CA . LYS A 1 149 ? 19.651 8.543 -27.606 1.00 90.00 149 LYS A CA 1
ATOM 1207 C C . LYS A 1 149 ? 18.174 8.458 -27.992 1.00 90.00 149 LYS A C 1
ATOM 1209 O O . LYS A 1 149 ? 17.658 9.326 -28.693 1.00 90.00 149 LYS A O 1
ATOM 1214 N N . SER A 1 150 ? 17.505 7.411 -27.524 1.00 89.31 150 SER A N 1
ATOM 1215 C CA . SER A 1 150 ? 16.113 7.087 -27.813 1.00 89.31 150 SER A CA 1
ATOM 1216 C C . SER A 1 150 ? 15.406 6.547 -26.572 1.00 89.31 150 SER A C 1
ATOM 1218 O O . SER A 1 150 ? 16.054 6.112 -25.617 1.00 89.31 150 SER A O 1
ATOM 1220 N N . PHE A 1 151 ? 14.077 6.489 -26.621 1.00 90.88 151 PHE A N 1
ATOM 1221 C CA . PHE A 1 151 ? 13.268 5.812 -25.606 1.00 90.88 151 PHE A CA 1
ATOM 1222 C C . PHE A 1 151 ? 13.668 4.343 -25.421 1.00 90.88 151 PHE A C 1
ATOM 1224 O O . PHE A 1 151 ? 13.653 3.826 -24.311 1.00 90.88 151 PHE A O 1
ATOM 1231 N N . ASN A 1 152 ? 14.087 3.660 -26.492 1.00 90.19 152 ASN A N 1
ATOM 1232 C CA . ASN A 1 152 ? 14.541 2.276 -26.391 1.00 90.19 152 ASN A CA 1
ATOM 1233 C C . ASN A 1 152 ? 15.795 2.138 -25.533 1.00 90.19 152 ASN A C 1
ATOM 1235 O O . ASN A 1 152 ? 15.914 1.195 -24.755 1.00 90.19 152 ASN A O 1
ATOM 1239 N N . ASP A 1 153 ? 16.730 3.075 -25.674 1.00 91.94 153 ASP A N 1
ATOM 1240 C CA . ASP A 1 153 ? 17.921 3.103 -24.832 1.00 91.94 153 ASP A CA 1
ATOM 1241 C C . ASP A 1 153 ? 17.525 3.423 -23.394 1.00 91.94 153 ASP A C 1
ATOM 1243 O O . ASP A 1 153 ? 17.957 2.729 -22.476 1.00 91.94 153 ASP A O 1
ATOM 1247 N N . TYR A 1 154 ? 16.643 4.408 -23.211 1.00 94.19 154 TYR A N 1
ATOM 1248 C CA . TYR A 1 154 ? 16.131 4.800 -21.903 1.00 94.19 154 TYR A CA 1
ATOM 1249 C C . TYR A 1 154 ? 15.513 3.606 -21.168 1.00 94.19 154 TYR A C 1
ATOM 1251 O O . TYR A 1 154 ? 15.965 3.243 -20.085 1.00 94.19 154 TYR A O 1
ATOM 1259 N N . LEU A 1 155 ? 14.574 2.908 -21.808 1.00 93.00 155 LEU A N 1
ATOM 1260 C CA . LEU A 1 155 ? 13.897 1.751 -21.239 1.00 93.00 155 LEU A CA 1
ATOM 1261 C C . LEU A 1 155 ? 14.863 0.595 -20.946 1.00 93.00 155 LEU A C 1
ATOM 1263 O O . LEU A 1 155 ? 14.743 -0.057 -19.912 1.00 93.00 155 LEU A O 1
ATOM 1267 N N . LYS A 1 156 ? 15.867 0.352 -21.802 1.00 93.06 156 LYS A N 1
ATOM 1268 C CA . LYS A 1 156 ? 16.924 -0.638 -21.522 1.00 93.06 156 LYS A CA 1
ATOM 1269 C C . LYS A 1 156 ? 17.726 -0.278 -20.274 1.00 93.06 156 LYS A C 1
ATOM 1271 O O . LYS A 1 156 ? 17.983 -1.160 -19.455 1.00 93.06 156 LYS A O 1
ATOM 1276 N N . TYR A 1 157 ? 18.127 0.985 -20.124 1.00 94.62 157 TYR A N 1
ATOM 1277 C CA . TYR A 1 157 ? 18.858 1.448 -18.944 1.00 94.62 157 TYR A CA 1
ATOM 1278 C C . TYR A 1 157 ? 17.989 1.425 -17.690 1.00 94.62 157 TYR A C 1
ATOM 1280 O O . TYR A 1 157 ? 18.479 1.016 -16.640 1.00 94.62 157 TYR A O 1
ATOM 1288 N N . TYR A 1 158 ? 16.708 1.767 -17.803 1.00 94.38 158 TYR A N 1
ATOM 1289 C CA . TYR A 1 158 ? 15.771 1.698 -16.689 1.00 94.38 158 TYR A CA 1
ATOM 1290 C C . TYR A 1 158 ? 15.547 0.247 -16.252 1.00 94.38 158 TYR A C 1
ATOM 1292 O O . TYR A 1 158 ? 15.678 -0.080 -15.079 1.00 94.38 158 TYR A O 1
ATOM 1300 N N . ILE A 1 159 ? 15.318 -0.678 -17.188 1.00 91.62 159 ILE A N 1
ATOM 1301 C CA . ILE A 1 159 ? 15.219 -2.112 -16.874 1.00 91.62 159 ILE A CA 1
ATOM 1302 C C . ILE A 1 159 ? 16.533 -2.634 -16.277 1.00 91.62 159 ILE A C 1
ATOM 1304 O O . ILE A 1 159 ? 16.502 -3.467 -15.376 1.00 91.62 159 ILE A O 1
ATOM 1308 N N . LEU A 1 160 ? 17.694 -2.155 -16.734 1.00 91.38 160 LEU A N 1
ATOM 1309 C CA . LEU A 1 160 ? 18.983 -2.499 -16.130 1.00 91.38 160 LEU A CA 1
ATOM 1310 C C . LEU A 1 160 ? 19.093 -1.985 -14.687 1.00 91.38 160 LEU A C 1
ATOM 1312 O O . LEU A 1 160 ? 19.561 -2.726 -13.826 1.00 91.38 160 LEU A O 1
ATOM 1316 N N . TYR A 1 161 ? 18.652 -0.755 -14.423 1.00 90.69 161 TYR A N 1
ATOM 1317 C CA . TYR A 1 161 ? 18.567 -0.178 -13.082 1.00 90.69 161 TYR A CA 1
ATOM 1318 C C . TYR A 1 161 ? 17.663 -1.014 -12.179 1.00 90.69 161 TYR A C 1
ATOM 1320 O O . TYR A 1 161 ? 18.114 -1.497 -11.143 1.00 90.69 161 TYR A O 1
ATOM 1328 N N . LEU A 1 162 ? 16.441 -1.300 -12.629 1.00 88.62 162 LEU A N 1
ATOM 1329 C CA . LEU A 1 162 ? 15.513 -2.186 -11.932 1.00 88.62 162 LEU A CA 1
ATOM 1330 C C . LEU A 1 162 ? 16.134 -3.574 -11.726 1.00 88.62 162 LEU A C 1
ATOM 1332 O O . LEU A 1 162 ? 15.957 -4.204 -10.689 1.00 88.62 162 LEU A O 1
ATOM 1336 N N . ASN A 1 163 ? 16.927 -4.074 -12.672 1.00 84.62 163 ASN A N 1
ATOM 1337 C CA . ASN A 1 163 ? 17.593 -5.358 -12.511 1.00 84.62 163 ASN A CA 1
ATOM 1338 C C . ASN A 1 163 ? 18.700 -5.354 -11.452 1.00 84.62 163 ASN A C 1
ATOM 1340 O O . ASN A 1 163 ? 18.831 -6.355 -10.754 1.00 84.62 163 ASN A O 1
ATOM 1344 N N . LYS A 1 164 ? 19.441 -4.252 -11.317 1.00 81.94 164 LYS A N 1
ATOM 1345 C CA . LYS A 1 164 ? 20.569 -4.114 -10.387 1.00 81.94 164 LYS A CA 1
ATOM 1346 C C . LYS A 1 164 ? 20.175 -3.667 -8.980 1.00 81.94 164 LYS A C 1
ATOM 1348 O O . LYS A 1 164 ? 20.825 -4.079 -8.033 1.00 81.94 164 LYS A O 1
ATOM 1353 N N . MET A 1 165 ? 19.157 -2.816 -8.856 1.00 71.06 165 MET A N 1
ATOM 1354 C CA . MET A 1 165 ? 18.759 -2.214 -7.577 1.00 71.06 165 MET A CA 1
ATOM 1355 C C . MET A 1 165 ? 17.592 -2.944 -6.905 1.00 71.06 165 MET A C 1
ATOM 1357 O O . MET A 1 165 ? 17.435 -2.872 -5.689 1.00 71.06 165 MET A O 1
ATOM 1361 N N . ILE A 1 166 ? 16.768 -3.670 -7.669 1.00 62.81 166 ILE A N 1
ATOM 1362 C CA . ILE A 1 166 ? 15.674 -4.464 -7.101 1.00 62.81 166 ILE A CA 1
ATOM 1363 C C . ILE A 1 166 ? 16.221 -5.833 -6.692 1.00 62.81 166 ILE A C 1
ATOM 1365 O O . ILE A 1 166 ? 16.146 -6.781 -7.467 1.00 62.81 166 ILE A O 1
ATOM 1369 N N . ASP A 1 167 ? 16.688 -5.977 -5.459 1.00 58.66 167 ASP A N 1
ATOM 1370 C CA . ASP A 1 167 ? 16.715 -7.280 -4.772 1.00 58.66 167 ASP A CA 1
ATOM 1371 C C . ASP A 1 167 ? 15.336 -7.534 -4.134 1.00 58.66 167 ASP A C 1
ATOM 1373 O O . ASP A 1 167 ? 15.168 -7.639 -2.922 1.00 58.66 167 ASP A O 1
ATOM 1377 N N . ASN A 1 168 ? 14.297 -7.533 -4.977 1.00 59.19 168 ASN A N 1
ATOM 1378 C CA . ASN A 1 168 ? 12.866 -7.640 -4.638 1.00 59.19 168 ASN A CA 1
ATOM 1379 C C . ASN A 1 168 ? 12.308 -6.519 -3.736 1.00 59.19 168 ASN A C 1
ATOM 1381 O O . ASN A 1 168 ? 11.166 -6.596 -3.289 1.00 59.19 168 ASN A O 1
ATOM 1385 N N . SER A 1 169 ? 13.093 -5.477 -3.452 1.00 68.81 169 SER A N 1
ATOM 1386 C CA . SER A 1 169 ? 12.747 -4.474 -2.445 1.00 68.81 169 SER A CA 1
ATOM 1387 C C . SER A 1 169 ? 11.958 -3.283 -2.984 1.00 68.81 169 SER A C 1
ATOM 1389 O O . SER A 1 169 ? 11.222 -2.711 -2.193 1.00 68.81 169 SER A O 1
ATOM 1391 N N . MET A 1 170 ? 12.077 -2.932 -4.274 1.00 85.62 170 MET A N 1
ATOM 1392 C CA . MET A 1 170 ? 11.523 -1.712 -4.894 1.00 85.62 170 MET A CA 1
ATOM 1393 C C . MET A 1 170 ? 10.608 -2.046 -6.087 1.00 85.62 170 MET A C 1
ATOM 1395 O O . MET A 1 170 ? 11.086 -2.132 -7.218 1.00 85.62 170 MET A O 1
ATOM 1399 N N . PRO A 1 171 ? 9.312 -2.307 -5.854 1.00 91.44 171 PRO A N 1
ATOM 1400 C CA . PRO A 1 171 ? 8.382 -2.672 -6.919 1.00 91.44 171 PRO A CA 1
ATOM 1401 C C . PRO A 1 171 ? 8.052 -1.483 -7.812 1.00 91.44 171 PRO A C 1
ATOM 1403 O O . PRO A 1 171 ? 7.856 -0.391 -7.315 1.00 91.44 171 PRO A O 1
ATOM 1406 N N . ILE A 1 172 ? 7.907 -1.700 -9.113 1.00 93.50 172 ILE A N 1
ATOM 1407 C CA . ILE A 1 172 ? 7.472 -0.659 -10.049 1.00 93.50 172 ILE A CA 1
ATOM 1408 C C . ILE A 1 172 ? 5.996 -0.795 -10.410 1.00 93.50 172 ILE A C 1
ATOM 1410 O O . ILE A 1 172 ? 5.380 0.191 -10.792 1.00 93.50 172 ILE A O 1
ATOM 1414 N N . THR A 1 173 ? 5.396 -1.981 -10.289 1.00 95.06 173 THR A N 1
ATOM 1415 C CA . THR A 1 173 ? 3.955 -2.150 -10.531 1.00 95.06 173 THR A CA 1
ATOM 1416 C C . THR A 1 173 ? 3.143 -1.610 -9.353 1.00 95.06 173 THR A C 1
ATOM 1418 O O . THR A 1 173 ? 3.592 -1.678 -8.205 1.00 95.06 173 THR A O 1
ATOM 1421 N N . LYS A 1 174 ? 1.926 -1.110 -9.602 1.00 96.12 174 LYS A N 1
ATOM 1422 C CA . LYS A 1 174 ? 1.020 -0.659 -8.535 1.00 96.12 174 LYS A CA 1
ATOM 1423 C C . LYS A 1 174 ? 0.683 -1.820 -7.607 1.00 96.12 174 LYS A C 1
ATOM 1425 O O . LYS A 1 174 ? 0.714 -1.666 -6.389 1.00 96.12 174 LYS A O 1
ATOM 1430 N N . SER A 1 175 ? 0.433 -2.998 -8.177 1.00 95.56 175 SER A N 1
ATOM 1431 C CA . SER A 1 175 ? 0.237 -4.236 -7.421 1.00 95.56 175 SER A CA 1
ATOM 1432 C C . SER A 1 175 ? 1.407 -4.525 -6.481 1.00 95.56 175 SER A C 1
ATOM 1434 O O . SER A 1 175 ? 1.198 -4.748 -5.292 1.00 95.56 175 SER A O 1
ATOM 1436 N N . GLY A 1 176 ? 2.647 -4.475 -6.974 1.00 93.75 176 GLY A N 1
ATOM 1437 C CA . GLY A 1 176 ? 3.838 -4.661 -6.148 1.00 93.75 176 GLY A CA 1
ATOM 1438 C C . GLY A 1 176 ? 3.974 -3.585 -5.070 1.00 93.75 176 GLY A C 1
ATOM 1439 O O . GLY A 1 176 ? 4.244 -3.913 -3.916 1.00 93.75 176 GLY A O 1
ATOM 1440 N N . PHE A 1 177 ? 3.731 -2.318 -5.415 1.00 95.50 177 PHE A N 1
ATOM 1441 C CA . PHE A 1 177 ? 3.775 -1.196 -4.479 1.00 95.50 177 PHE A CA 1
ATOM 1442 C C . PHE A 1 177 ? 2.777 -1.356 -3.330 1.00 95.50 177 PHE A C 1
ATOM 1444 O O . PHE A 1 177 ? 3.170 -1.216 -2.171 1.00 95.50 177 PHE A O 1
ATOM 1451 N N . VAL A 1 178 ? 1.519 -1.699 -3.623 1.00 96.44 178 VAL A N 1
ATOM 1452 C CA . VAL A 1 178 ? 0.440 -1.817 -2.627 1.00 96.44 178 VAL A CA 1
ATOM 1453 C C . VAL A 1 178 ? 0.759 -2.844 -1.541 1.00 96.44 178 VAL A C 1
ATOM 1455 O O . VAL A 1 178 ? 0.394 -2.626 -0.387 1.00 96.44 178 VAL A O 1
ATOM 1458 N N . ILE A 1 179 ? 1.490 -3.912 -1.866 1.00 93.00 179 ILE A N 1
ATOM 1459 C CA . ILE A 1 179 ? 1.940 -4.934 -0.903 1.00 93.00 179 ILE A CA 1
ATOM 1460 C C . ILE A 1 179 ? 3.395 -4.738 -0.448 1.00 93.00 179 ILE A C 1
ATOM 1462 O O . ILE A 1 179 ? 4.002 -5.632 0.136 1.00 93.00 179 ILE A O 1
ATOM 1466 N N . SER A 1 180 ? 3.989 -3.578 -0.714 1.00 91.81 180 SER A N 1
ATOM 1467 C CA . SER A 1 180 ? 5.349 -3.261 -0.281 1.00 91.81 180 SER A CA 1
ATOM 1468 C C . SER A 1 180 ? 5.372 -2.553 1.070 1.00 91.81 180 SER A C 1
ATOM 1470 O O . SER A 1 180 ? 4.372 -2.001 1.537 1.00 91.81 180 SER A O 1
ATOM 1472 N N . LYS A 1 181 ? 6.566 -2.483 1.668 1.00 90.00 181 LYS A N 1
ATOM 1473 C CA . LYS A 1 181 ? 6.829 -1.670 2.866 1.00 90.00 181 LYS A CA 1
ATOM 1474 C C . LYS A 1 181 ? 6.685 -0.159 2.635 1.00 90.00 181 LYS A C 1
ATOM 1476 O O . LYS A 1 181 ? 6.642 0.587 3.604 1.00 90.00 181 LYS A O 1
ATOM 1481 N N . TYR A 1 182 ? 6.643 0.290 1.378 1.00 92.31 182 TYR A N 1
ATOM 1482 C CA . TYR A 1 182 ? 6.497 1.705 1.025 1.00 92.31 182 TYR A CA 1
ATOM 1483 C C . TYR A 1 182 ? 5.039 2.151 0.965 1.00 92.31 182 TYR A C 1
ATOM 1485 O O . TYR A 1 182 ? 4.766 3.345 0.884 1.00 92.31 182 TYR A O 1
ATOM 1493 N N . CYS A 1 183 ? 4.096 1.207 1.010 1.00 95.00 183 CYS A N 1
ATOM 1494 C CA . CYS A 1 183 ? 2.681 1.517 1.004 1.00 95.00 183 CYS A CA 1
ATOM 1495 C C . CYS A 1 183 ? 2.101 1.391 2.415 1.00 95.00 183 CYS A C 1
ATOM 1497 O O . CYS A 1 183 ? 2.187 0.341 3.060 1.00 95.00 183 CYS A O 1
ATOM 1499 N N . SER A 1 184 ? 1.507 2.484 2.888 1.00 95.12 184 SER A N 1
ATOM 1500 C CA . SER A 1 184 ? 0.882 2.572 4.205 1.00 95.12 184 SER A CA 1
ATOM 1501 C C . SER A 1 184 ? -0.411 1.749 4.267 1.00 95.12 184 SER A C 1
ATOM 1503 O O . SER A 1 184 ? -1.189 1.794 3.316 1.00 95.12 184 SER A O 1
ATOM 1505 N N . PRO A 1 185 ? -0.732 1.069 5.386 1.00 96.50 185 PRO A N 1
ATOM 1506 C CA . PRO A 1 185 ? -2.014 0.374 5.541 1.00 96.50 185 PRO A CA 1
ATOM 1507 C C . PRO A 1 185 ? -3.228 1.316 5.457 1.00 96.50 185 PRO A C 1
ATOM 1509 O O . PRO A 1 185 ? -4.346 0.851 5.241 1.00 96.50 185 PRO A O 1
ATOM 1512 N N . MET A 1 186 ? -3.034 2.634 5.577 1.00 97.69 186 MET A N 1
ATOM 1513 C CA . MET A 1 186 ? -4.104 3.630 5.456 1.00 97.69 186 MET A CA 1
ATOM 1514 C C . MET A 1 186 ? -4.803 3.609 4.089 1.00 97.69 186 MET A C 1
ATOM 1516 O O . MET A 1 186 ? -5.973 3.980 4.007 1.00 97.69 186 MET A O 1
ATOM 1520 N N . ILE A 1 187 ? -4.149 3.118 3.025 1.00 98.12 187 ILE A N 1
ATOM 1521 C CA . ILE A 1 187 ? -4.778 3.030 1.696 1.00 98.12 187 ILE A CA 1
ATOM 1522 C C . ILE A 1 187 ? -6.009 2.119 1.670 1.00 98.12 187 ILE A C 1
ATOM 1524 O O . ILE A 1 187 ? -6.837 2.260 0.778 1.00 98.12 187 ILE A O 1
ATOM 1528 N N . SER A 1 188 ? -6.152 1.200 2.635 1.00 98.19 188 SER A N 1
ATOM 1529 C CA . SER A 1 188 ? -7.285 0.271 2.692 1.00 98.19 188 SER A CA 1
ATOM 1530 C C . SER A 1 188 ? -8.604 0.967 3.022 1.00 98.19 188 SER A C 1
ATOM 1532 O O . SER A 1 188 ? -9.662 0.411 2.753 1.00 98.19 188 SER A O 1
ATOM 1534 N N . GLY A 1 189 ? -8.562 2.156 3.635 1.00 98.38 189 GLY A N 1
ATOM 1535 C CA . GLY A 1 189 ? -9.750 2.859 4.128 1.00 98.38 189 GLY A CA 1
ATOM 1536 C C . GLY A 1 189 ? -10.365 2.249 5.392 1.00 98.38 189 GLY A C 1
ATOM 1537 O O . GLY A 1 189 ? -11.429 2.691 5.821 1.00 98.38 189 GLY A O 1
ATOM 1538 N N . LEU A 1 190 ? -9.700 1.259 5.999 1.00 98.75 190 LEU A N 1
ATOM 1539 C CA . LEU A 1 190 ? -10.151 0.560 7.210 1.00 98.75 190 LEU A CA 1
ATOM 1540 C C . LEU A 1 190 ? -9.494 1.081 8.494 1.00 98.75 190 LEU A C 1
ATOM 1542 O O . LEU A 1 190 ? -9.799 0.587 9.576 1.00 98.75 190 LEU A O 1
ATOM 1546 N N . ASN A 1 191 ? -8.574 2.038 8.376 1.00 98.62 191 ASN A N 1
ATOM 1547 C CA . ASN A 1 191 ? -7.745 2.522 9.473 1.00 98.62 191 ASN A CA 1
ATOM 1548 C C . ASN A 1 191 ? -8.063 3.983 9.805 1.00 98.62 191 ASN A C 1
ATOM 1550 O O . ASN A 1 191 ? -8.208 4.812 8.905 1.00 98.62 191 ASN A O 1
ATOM 1554 N N . ILE A 1 192 ? -8.113 4.297 11.099 1.00 98.62 192 ILE A N 1
ATOM 1555 C CA . ILE A 1 192 ? -8.239 5.658 11.630 1.00 98.62 192 ILE A CA 1
ATOM 1556 C C . ILE A 1 192 ? -7.170 5.839 12.706 1.00 98.62 192 ILE A C 1
ATOM 1558 O O . ILE A 1 192 ? -7.131 5.088 13.679 1.00 98.62 192 ILE A O 1
ATOM 1562 N N . GLU A 1 193 ? -6.311 6.841 12.552 1.00 98.00 193 GLU A N 1
ATOM 1563 C CA . GLU A 1 193 ? -5.306 7.208 13.548 1.00 98.00 193 GLU A CA 1
ATOM 1564 C C . GLU A 1 193 ? -5.761 8.410 14.363 1.00 98.00 193 GLU A C 1
ATOM 1566 O O . GLU A 1 193 ? -6.218 9.414 13.819 1.00 98.00 193 GLU A O 1
ATOM 1571 N N . LEU A 1 194 ? -5.589 8.318 15.677 1.00 97.44 194 LEU A N 1
ATOM 1572 C CA . LEU A 1 194 ? -5.972 9.346 16.646 1.00 97.44 194 LEU A CA 1
ATOM 1573 C C . LEU A 1 194 ? -4.801 10.254 17.045 1.00 97.44 194 LEU A C 1
ATOM 1575 O O . LEU A 1 194 ? -4.988 11.271 17.712 1.00 97.44 194 LEU A O 1
ATOM 1579 N N . ASN A 1 195 ? -3.584 9.900 16.633 1.00 96.06 195 ASN A N 1
ATOM 1580 C CA . ASN A 1 195 ? -2.358 10.632 16.924 1.00 96.06 195 ASN A CA 1
ATOM 1581 C C . ASN A 1 195 ? -1.379 10.538 15.735 1.00 96.06 195 ASN A C 1
ATOM 1583 O O . ASN A 1 195 ? -1.543 9.681 14.874 1.00 96.06 195 ASN A O 1
ATOM 1587 N N . LYS A 1 196 ? -0.390 11.437 15.679 1.00 94.12 196 LYS A N 1
ATOM 1588 C CA . LYS A 1 196 ? 0.683 11.491 14.669 1.00 94.12 196 LYS A CA 1
ATOM 1589 C C . LYS A 1 196 ? 2.045 11.069 15.230 1.00 94.12 196 LYS A C 1
ATOM 1591 O O . LYS A 1 196 ? 3.076 11.396 14.646 1.00 94.12 196 LYS A O 1
ATOM 1596 N N . GLU A 1 197 ? 2.059 10.415 16.389 1.00 95.19 197 GLU A N 1
ATOM 1597 C CA . GLU A 1 197 ? 3.296 9.930 16.986 1.00 95.19 197 GLU A CA 1
ATOM 1598 C C . GLU A 1 197 ? 4.042 8.963 16.060 1.00 95.19 197 GLU A C 1
ATOM 1600 O O . GLU A 1 197 ? 3.464 8.293 15.202 1.00 95.19 197 GLU A O 1
ATOM 1605 N N . ASN A 1 198 ? 5.363 8.905 16.218 1.00 92.62 198 ASN A N 1
ATOM 1606 C CA . ASN A 1 198 ? 6.192 8.065 15.366 1.00 92.62 198 ASN A CA 1
ATOM 1607 C C . ASN A 1 198 ? 6.001 6.582 15.724 1.00 92.62 198 ASN A C 1
ATOM 1609 O O . ASN A 1 198 ? 6.363 6.137 16.814 1.00 92.62 198 ASN A O 1
ATOM 1613 N N . HIS A 1 199 ? 5.509 5.802 14.759 1.00 91.88 199 HIS A N 1
ATOM 1614 C CA . HIS A 1 199 ? 5.342 4.352 14.863 1.00 91.88 199 HIS A CA 1
ATOM 1615 C C . HIS A 1 199 ? 6.627 3.601 15.239 1.00 91.88 199 HIS A C 1
ATOM 1617 O O . HIS A 1 199 ? 6.551 2.485 15.733 1.00 91.88 199 HIS A O 1
ATOM 1623 N N . GLY A 1 200 ? 7.806 4.171 14.993 1.00 91.00 200 GLY A N 1
ATOM 1624 C CA . GLY A 1 200 ? 9.100 3.564 15.293 1.00 91.00 200 GLY A CA 1
ATOM 1625 C C . GLY A 1 200 ? 9.585 3.721 16.734 1.00 91.00 200 GLY A C 1
ATOM 1626 O O . GLY A 1 200 ? 10.623 3.147 17.034 1.00 91.00 200 GLY A O 1
ATOM 1627 N N . ILE A 1 201 ? 8.901 4.495 17.591 1.00 91.19 201 ILE A N 1
ATOM 1628 C CA . ILE A 1 201 ? 9.373 4.828 18.947 1.00 91.19 201 ILE A CA 1
ATOM 1629 C C . ILE A 1 201 ? 8.525 4.101 19.995 1.00 91.19 201 ILE A C 1
ATOM 1631 O O . ILE A 1 201 ? 7.440 4.561 20.360 1.00 91.19 201 ILE A O 1
ATOM 1635 N N . ASP A 1 202 ? 9.022 2.975 20.506 1.00 90.81 202 ASP A N 1
ATOM 1636 C CA . ASP A 1 202 ? 8.244 2.114 21.410 1.00 90.81 202 ASP A CA 1
ATOM 1637 C C . ASP A 1 202 ? 7.996 2.751 22.785 1.00 90.81 202 ASP A C 1
ATOM 1639 O O . ASP A 1 202 ? 6.924 2.573 23.367 1.00 90.81 202 ASP A O 1
ATOM 1643 N N . SER A 1 203 ? 8.919 3.585 23.269 1.00 91.38 203 SER A N 1
ATOM 1644 C CA . SER A 1 203 ? 8.796 4.235 24.580 1.00 91.38 203 SER A CA 1
ATOM 1645 C C . SER A 1 203 ? 7.599 5.183 24.643 1.00 91.38 203 SER A C 1
ATOM 1647 O O . SER A 1 203 ? 6.911 5.253 25.662 1.00 91.38 203 SER A O 1
ATOM 1649 N N . LYS A 1 204 ? 7.289 5.870 23.536 1.00 93.81 204 LYS A N 1
ATOM 1650 C CA . LYS A 1 204 ? 6.092 6.710 23.427 1.00 93.81 204 LYS A CA 1
ATOM 1651 C C . LYS A 1 204 ? 4.817 5.875 23.397 1.00 93.81 204 LYS A C 1
ATOM 1653 O O . LYS A 1 204 ? 3.857 6.234 24.072 1.00 93.81 204 LYS A O 1
ATOM 1658 N N . LYS A 1 205 ? 4.813 4.745 22.676 1.00 95.00 205 LYS A N 1
ATOM 1659 C CA . LYS A 1 205 ? 3.680 3.801 22.675 1.00 95.00 205 LYS A CA 1
ATOM 1660 C C . LYS A 1 205 ? 3.381 3.325 24.094 1.00 95.00 205 LYS A C 1
ATOM 1662 O O . LYS A 1 205 ? 2.228 3.350 24.509 1.00 95.00 205 LYS A O 1
ATOM 1667 N N . GLN A 1 206 ? 4.420 2.930 24.831 1.00 94.00 206 GLN A N 1
ATOM 1668 C CA . GLN A 1 206 ? 4.295 2.466 26.208 1.00 94.00 206 GLN A CA 1
ATOM 1669 C C . GLN A 1 206 ? 3.771 3.575 27.128 1.00 94.00 206 GLN A C 1
ATOM 1671 O O . GLN A 1 206 ? 2.699 3.424 27.705 1.00 94.00 206 GLN A O 1
ATOM 1676 N N . LYS A 1 207 ? 4.501 4.692 27.238 1.00 93.69 207 LYS A N 1
ATOM 1677 C CA . LYS A 1 207 ? 4.263 5.710 28.275 1.00 93.69 207 LYS A CA 1
ATOM 1678 C C . LYS A 1 207 ? 3.005 6.542 28.070 1.00 93.69 207 LYS A C 1
ATOM 1680 O O . LYS A 1 207 ? 2.384 6.940 29.044 1.00 93.69 207 LYS A O 1
ATOM 1685 N N . ILE A 1 208 ? 2.669 6.856 26.819 1.00 94.62 208 ILE A N 1
ATOM 1686 C CA . ILE A 1 208 ? 1.567 7.778 26.512 1.00 94.62 208 ILE A CA 1
ATOM 1687 C C . ILE A 1 208 ? 0.257 7.019 26.317 1.00 94.62 208 ILE A C 1
ATOM 1689 O O . ILE A 1 208 ? -0.799 7.542 26.646 1.00 94.62 208 ILE A O 1
ATOM 1693 N N . PHE A 1 209 ? 0.316 5.810 25.752 1.00 95.94 209 PHE A N 1
ATOM 1694 C CA . PHE A 1 209 ? -0.880 5.114 25.287 1.00 95.94 209 PHE A CA 1
ATOM 1695 C C . PHE A 1 209 ? -1.160 3.834 26.065 1.00 95.94 209 PHE A C 1
ATOM 1697 O O . PHE A 1 209 ? -2.257 3.678 26.576 1.00 95.94 209 PHE A O 1
ATOM 1704 N N . ILE A 1 210 ? -0.195 2.918 26.180 1.00 95.25 210 ILE A N 1
ATOM 1705 C CA . ILE A 1 210 ? -0.438 1.628 26.852 1.00 95.25 210 ILE A CA 1
ATOM 1706 C C . ILE A 1 210 ? -0.618 1.810 28.360 1.00 95.25 210 ILE A C 1
ATOM 1708 O O . ILE A 1 210 ? -1.470 1.161 28.954 1.00 95.25 210 ILE A O 1
ATOM 1712 N N . GLN A 1 211 ? 0.178 2.690 28.968 1.00 94.38 211 GLN A N 1
ATOM 1713 C CA . GLN A 1 211 ? 0.090 3.028 30.391 1.00 94.38 211 GLN A CA 1
ATOM 1714 C C . GLN A 1 211 ? -1.006 4.060 30.697 1.00 94.38 211 GLN A C 1
ATOM 1716 O O . GLN A 1 211 ? -1.165 4.450 31.853 1.00 94.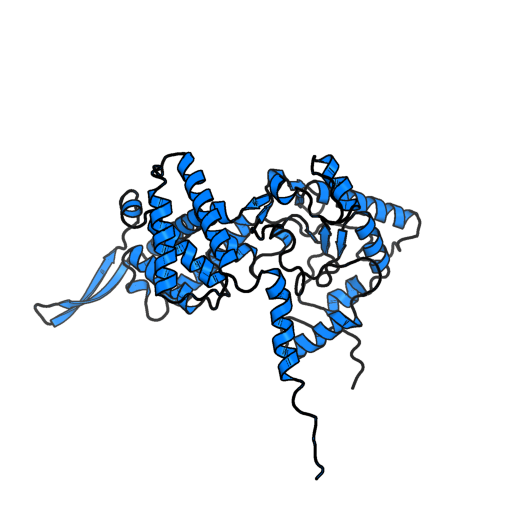38 211 GLN A O 1
ATOM 1721 N N . ASP A 1 212 ? -1.759 4.512 29.687 1.00 94.94 212 ASP A N 1
ATOM 1722 C CA . ASP A 1 212 ? -2.937 5.343 29.914 1.00 94.94 212 ASP A CA 1
ATOM 1723 C C . ASP A 1 212 ? -3.987 4.532 30.676 1.00 94.94 212 ASP A C 1
ATOM 1725 O O . ASP A 1 212 ? -4.322 3.406 30.303 1.00 94.94 212 ASP A O 1
ATOM 1729 N N . LEU A 1 213 ? -4.533 5.122 31.735 1.00 94.06 213 LEU A N 1
ATOM 1730 C CA . LEU A 1 213 ? -5.471 4.445 32.626 1.00 94.06 213 LEU A CA 1
ATOM 1731 C C . LEU A 1 213 ? -6.742 3.957 31.893 1.00 94.06 213 LEU A C 1
ATOM 1733 O O . LEU A 1 213 ? -7.369 2.991 32.317 1.00 94.06 213 LEU A O 1
ATOM 1737 N N . ASN A 1 214 ? -7.116 4.602 30.780 1.00 95.00 214 ASN A N 1
ATOM 1738 C CA . ASN A 1 214 ? -8.290 4.250 29.988 1.00 95.00 214 ASN A CA 1
ATOM 1739 C C . ASN A 1 214 ? -7.968 3.282 28.841 1.00 95.00 214 ASN A C 1
ATOM 1741 O O . ASN A 1 214 ? -8.872 2.960 28.071 1.00 95.00 214 ASN A O 1
ATOM 1745 N N . PHE A 1 215 ? -6.722 2.822 28.674 1.00 95.62 215 PHE A N 1
ATOM 1746 C CA . PHE A 1 215 ? -6.335 2.019 27.509 1.00 95.62 215 PHE A CA 1
ATOM 1747 C C . PHE A 1 215 ? -7.139 0.718 27.379 1.00 95.62 215 PHE A C 1
ATOM 1749 O O . PHE A 1 215 ? -7.601 0.377 26.287 1.00 95.62 215 PHE A O 1
ATOM 1756 N N . GLU A 1 216 ? -7.352 0.009 28.488 1.00 94.81 216 GLU A N 1
ATOM 1757 C CA . GLU A 1 216 ? -8.131 -1.233 28.503 1.00 94.81 216 GLU A CA 1
ATOM 1758 C C . GLU A 1 216 ? -9.604 -0.974 28.157 1.00 94.81 216 GLU A C 1
ATOM 1760 O O . GLU A 1 216 ? -10.134 -1.556 27.208 1.00 94.81 216 GLU A O 1
ATOM 1765 N N . VAL A 1 217 ? -10.236 -0.002 28.824 1.00 95.00 217 VAL A N 1
ATOM 1766 C CA . VAL A 1 217 ? -11.629 0.392 28.551 1.00 95.00 217 VAL A CA 1
ATOM 1767 C C . VAL A 1 217 ? -11.799 0.905 27.116 1.00 95.00 217 VAL A C 1
ATOM 1769 O O . VAL A 1 217 ? -12.823 0.646 26.472 1.00 95.00 217 VAL A O 1
ATOM 1772 N N . PHE A 1 218 ? -10.798 1.600 26.574 1.00 96.75 218 PHE A N 1
ATOM 1773 C CA . PHE A 1 218 ? -10.770 2.036 25.182 1.00 96.75 218 PHE A CA 1
ATOM 1774 C C . PHE A 1 218 ? -10.759 0.841 24.224 1.00 96.75 218 PHE A C 1
ATOM 1776 O O . PHE A 1 218 ? -11.593 0.802 23.318 1.00 96.75 218 PHE A O 1
ATOM 1783 N N . ARG A 1 219 ? -9.881 -0.151 24.436 1.00 97.38 219 ARG A N 1
ATOM 1784 C CA . ARG A 1 219 ? -9.835 -1.387 23.631 1.00 97.38 219 ARG A CA 1
ATOM 1785 C C . ARG A 1 219 ? -11.156 -2.151 23.695 1.00 97.38 219 ARG A C 1
ATOM 1787 O O . ARG A 1 219 ? -11.680 -2.547 22.653 1.00 97.38 219 ARG A O 1
ATOM 1794 N N . ASP A 1 220 ? -11.721 -2.309 24.888 1.00 96.88 220 ASP A N 1
ATOM 1795 C CA . ASP A 1 220 ? -13.003 -2.991 25.094 1.00 96.88 220 ASP A CA 1
ATOM 1796 C C . ASP A 1 220 ? -14.144 -2.288 24.370 1.00 96.88 220 ASP A C 1
ATOM 1798 O O . ASP A 1 220 ? -14.997 -2.914 23.733 1.00 96.88 220 ASP A O 1
ATOM 1802 N N . THR A 1 221 ? -14.168 -0.960 24.454 1.00 97.12 221 THR A N 1
ATOM 1803 C CA . THR A 1 221 ? -15.193 -0.166 23.784 1.00 97.12 221 THR A CA 1
ATOM 1804 C C . THR A 1 221 ? -14.997 -0.215 22.273 1.00 97.12 221 THR A C 1
ATOM 1806 O O . THR A 1 221 ? -15.965 -0.451 21.558 1.00 97.12 221 THR A O 1
ATOM 1809 N N . ALA A 1 222 ? -13.766 -0.099 21.770 1.00 98.31 222 ALA A N 1
ATOM 1810 C CA . ALA A 1 222 ? -13.447 -0.246 20.351 1.00 98.31 222 ALA A CA 1
ATOM 1811 C C . ALA A 1 222 ? -13.955 -1.588 19.787 1.00 98.31 222 ALA A C 1
ATOM 1813 O O . ALA A 1 222 ? -14.645 -1.603 18.762 1.00 98.31 222 ALA A O 1
ATOM 1814 N N . ALA A 1 223 ? -13.735 -2.692 20.506 1.00 98.31 223 ALA A N 1
ATOM 1815 C CA . ALA A 1 223 ? -14.204 -4.021 20.116 1.00 98.31 223 ALA A CA 1
ATOM 1816 C C . ALA A 1 223 ? -15.738 -4.123 20.027 1.00 98.31 223 ALA A C 1
ATOM 1818 O O . ALA A 1 223 ? -16.266 -4.752 19.104 1.00 98.31 223 ALA A O 1
ATOM 1819 N N . LYS A 1 224 ? -16.483 -3.443 20.913 1.00 98.00 224 LYS A N 1
ATOM 1820 C CA . LYS A 1 224 ? -17.961 -3.377 20.859 1.00 98.00 224 LYS A CA 1
ATOM 1821 C C . LYS A 1 224 ? -18.487 -2.699 19.588 1.00 98.00 224 LYS A C 1
ATOM 1823 O O . LYS A 1 224 ? -19.614 -2.982 19.184 1.00 98.00 224 LYS A O 1
ATOM 1828 N N . PHE A 1 225 ? -17.672 -1.861 18.946 1.00 98.56 225 PHE A N 1
ATOM 1829 C CA . PHE A 1 225 ? -17.968 -1.212 17.663 1.00 98.56 225 PHE A CA 1
ATOM 1830 C C . PHE A 1 225 ? -17.269 -1.880 16.473 1.00 98.56 225 PHE A C 1
ATOM 1832 O O . PHE A 1 225 ? -17.348 -1.380 15.356 1.00 98.56 225 PHE A O 1
ATOM 1839 N N . GLY A 1 226 ? -16.629 -3.033 16.689 1.00 98.31 226 GLY A N 1
ATOM 1840 C CA . GLY A 1 226 ? -15.995 -3.819 15.635 1.00 98.31 226 GLY A CA 1
ATOM 1841 C C . GLY A 1 226 ? -14.610 -3.329 15.216 1.00 98.31 226 GLY A C 1
ATOM 1842 O O . GLY A 1 226 ? -14.154 -3.660 14.125 1.00 98.31 226 GLY A O 1
ATOM 1843 N N . PHE A 1 227 ? -13.938 -2.549 16.061 1.00 98.75 227 PHE A N 1
ATOM 1844 C CA . PHE A 1 227 ? -12.543 -2.175 15.861 1.00 98.75 227 PHE A CA 1
ATOM 1845 C C . PHE A 1 227 ? -11.602 -3.055 16.677 1.00 98.75 227 PHE A C 1
ATOM 1847 O O . PHE A 1 227 ? -11.923 -3.474 17.786 1.00 98.75 227 PHE A O 1
ATOM 1854 N N . VAL A 1 228 ? -10.398 -3.242 16.151 1.00 98.38 228 VAL A N 1
ATOM 1855 C CA . VAL A 1 228 ? -9.227 -3.713 16.895 1.00 98.38 228 VAL A CA 1
ATOM 1856 C C . VAL A 1 228 ? -8.174 -2.608 16.925 1.00 98.38 228 VAL A C 1
ATOM 1858 O O . VAL A 1 228 ? -8.111 -1.771 16.019 1.00 98.38 228 VAL A O 1
ATOM 1861 N N . VAL A 1 229 ? -7.353 -2.587 17.973 1.00 98.25 229 VAL A N 1
ATOM 1862 C CA . VAL A 1 229 ? -6.254 -1.620 18.116 1.00 98.25 229 VAL A CA 1
ATOM 1863 C C . VAL A 1 229 ? -4.973 -2.216 17.533 1.00 98.25 229 VAL A C 1
ATOM 1865 O O . VAL A 1 229 ? -4.700 -3.403 17.715 1.00 98.25 229 VAL A O 1
ATOM 1868 N N . ASP A 1 230 ? -4.192 -1.410 16.816 1.00 97.50 230 ASP A N 1
ATOM 1869 C CA . ASP A 1 230 ? -2.888 -1.835 16.297 1.00 97.50 230 ASP A CA 1
ATOM 1870 C C . ASP A 1 230 ? -1.858 -1.930 17.426 1.00 97.50 230 ASP A C 1
ATOM 1872 O O . ASP A 1 230 ? -1.591 -0.961 18.142 1.00 97.50 230 ASP A O 1
ATOM 1876 N N . LYS A 1 231 ? -1.232 -3.099 17.552 1.00 95.31 231 LYS A N 1
ATOM 1877 C CA . LYS A 1 231 ? -0.164 -3.358 18.513 1.00 95.31 231 LYS A CA 1
ATOM 1878 C C . LYS A 1 231 ? 1.018 -2.415 18.340 1.00 95.31 231 LYS A C 1
ATOM 1880 O O . LYS A 1 231 ? 1.604 -1.992 19.324 1.00 95.31 231 LYS A O 1
ATOM 1885 N N . ASN A 1 232 ? 1.360 -2.051 17.109 1.00 94.69 232 ASN A N 1
ATOM 1886 C CA . ASN A 1 232 ? 2.509 -1.192 16.823 1.00 94.69 232 ASN A CA 1
ATOM 1887 C C . ASN A 1 232 ? 2.137 0.295 16.743 1.00 94.69 232 ASN A C 1
ATOM 1889 O O . ASN A 1 232 ? 3.013 1.132 16.516 1.00 94.69 232 ASN A O 1
ATOM 1893 N N . ALA A 1 233 ? 0.858 0.621 16.927 1.00 96.81 233 ALA A N 1
ATOM 1894 C CA . ALA A 1 233 ? 0.321 1.973 16.921 1.00 96.81 233 ALA A CA 1
ATOM 1895 C C . ALA A 1 233 ? -0.925 2.029 17.827 1.00 96.81 233 ALA A C 1
ATOM 1897 O O . ALA A 1 233 ? -2.040 2.030 17.312 1.00 96.81 233 ALA A O 1
ATOM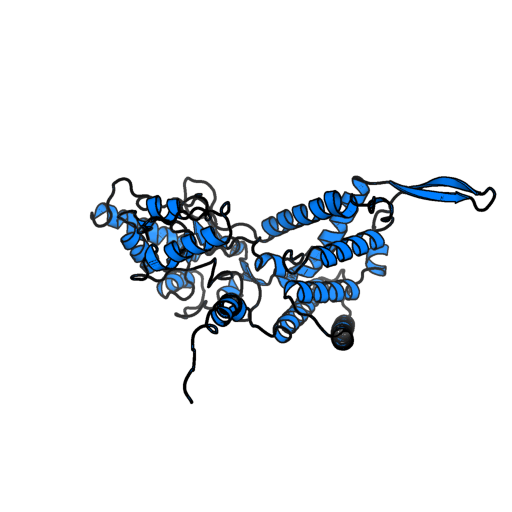 1898 N N . PRO A 1 234 ? -0.791 2.084 19.168 1.00 97.31 234 PRO A N 1
ATOM 1899 C CA . PRO A 1 234 ? -1.942 2.005 20.084 1.00 97.31 234 PRO A CA 1
ATOM 1900 C C . PRO A 1 234 ? -3.008 3.112 19.925 1.00 97.31 234 PRO A C 1
ATOM 1902 O O . PRO A 1 234 ? -4.079 3.052 20.529 1.00 97.31 234 PRO A O 1
ATOM 1905 N N . TRP A 1 235 ? -2.732 4.132 19.110 1.00 97.88 235 TRP A N 1
ATOM 1906 C CA . TRP A 1 235 ? -3.660 5.186 18.688 1.00 97.88 235 TRP A CA 1
ATOM 1907 C C . TRP A 1 235 ? -4.381 4.899 17.358 1.00 97.88 235 TRP A C 1
ATOM 1909 O O . TRP A 1 235 ? -5.154 5.740 16.899 1.00 97.88 235 TRP A O 1
ATOM 1919 N N . ARG A 1 236 ? -4.115 3.767 16.698 1.00 98.38 236 ARG A N 1
ATOM 1920 C CA . ARG A 1 236 ? -4.724 3.369 15.424 1.00 98.38 236 ARG A CA 1
ATOM 1921 C C . ARG A 1 236 ? -5.830 2.346 15.665 1.00 98.38 236 ARG A C 1
ATOM 1923 O O . ARG A 1 236 ? -5.592 1.253 16.177 1.00 98.38 236 ARG A O 1
ATOM 1930 N N . LEU A 1 237 ? -7.031 2.696 15.221 1.00 98.69 237 LEU A N 1
ATOM 1931 C CA . LEU A 1 237 ? -8.187 1.813 15.140 1.00 98.69 237 LEU A CA 1
ATOM 1932 C C . LEU A 1 237 ? -8.243 1.185 13.750 1.00 98.69 237 LEU A C 1
ATOM 1934 O O . LEU A 1 237 ? -8.182 1.893 12.745 1.00 98.69 237 LEU A O 1
ATOM 1938 N N . THR A 1 238 ? -8.398 -0.134 13.700 1.00 98.75 238 THR A N 1
ATOM 1939 C CA . THR A 1 238 ? -8.588 -0.896 12.462 1.00 98.75 238 THR A CA 1
ATOM 1940 C C . THR A 1 238 ? -9.953 -1.556 12.480 1.00 98.75 238 THR A C 1
ATOM 1942 O O . THR A 1 238 ? -10.285 -2.257 13.434 1.00 98.75 238 THR A O 1
ATOM 1945 N N . ALA A 1 239 ? -10.744 -1.359 11.430 1.00 98.69 239 ALA A N 1
ATOM 1946 C CA . ALA A 1 239 ? -12.017 -2.044 11.284 1.00 98.69 239 ALA A CA 1
ATOM 1947 C C . ALA A 1 239 ? -11.796 -3.549 11.100 1.00 98.69 239 ALA A C 1
ATOM 1949 O O . ALA A 1 239 ? -11.169 -3.987 10.130 1.00 98.69 239 ALA A O 1
ATOM 1950 N N . GLU A 1 240 ? -12.332 -4.350 12.015 1.00 98.00 240 GLU A N 1
ATOM 1951 C CA . GLU A 1 240 ? -12.298 -5.798 11.909 1.00 98.00 240 GLU A CA 1
ATOM 1952 C C . GLU A 1 240 ? -13.475 -6.285 11.058 1.00 98.00 240 GLU A C 1
ATOM 1954 O O . GLU A 1 240 ? -14.606 -6.370 11.525 1.00 98.00 240 GLU A O 1
ATOM 1959 N N . LEU A 1 241 ? -13.207 -6.647 9.803 1.00 97.06 241 LEU A N 1
ATOM 1960 C CA . LEU A 1 241 ? -14.230 -7.032 8.829 1.00 97.06 241 LEU A CA 1
ATOM 1961 C C . LEU A 1 241 ? -14.978 -8.308 9.241 1.00 97.06 241 LEU A C 1
ATOM 1963 O O . LEU A 1 241 ? -16.169 -8.436 8.979 1.00 97.06 241 LEU A O 1
ATOM 1967 N N . ALA A 1 242 ? -14.289 -9.213 9.941 1.00 95.56 242 ALA A N 1
ATOM 1968 C CA . ALA A 1 242 ? -14.856 -10.440 10.496 1.00 95.56 242 ALA A CA 1
ATOM 1969 C C . ALA A 1 242 ? -15.719 -10.214 11.746 1.00 95.56 242 ALA A C 1
ATOM 1971 O O . ALA A 1 242 ? -16.402 -11.142 12.185 1.00 95.56 242 ALA A O 1
ATOM 1972 N N . SER A 1 243 ? -15.695 -9.011 12.330 1.00 97.12 243 SER A N 1
ATOM 1973 C CA . SER A 1 243 ? -16.440 -8.712 13.546 1.00 97.12 243 SER A CA 1
ATOM 1974 C C . SER A 1 243 ? -17.938 -8.651 13.250 1.00 97.12 243 SER A C 1
ATOM 1976 O O . SER A 1 243 ? -18.358 -7.826 12.431 1.00 97.12 243 SER A O 1
ATOM 1978 N N . PRO A 1 244 ? -18.777 -9.414 13.979 1.00 97.00 244 PRO A N 1
ATOM 1979 C CA . PRO A 1 244 ? -20.227 -9.288 13.875 1.00 97.00 244 PRO A CA 1
ATOM 1980 C C . PRO A 1 244 ? -20.691 -7.838 14.054 1.00 97.00 244 PRO A C 1
ATOM 1982 O O . PRO A 1 244 ? -21.607 -7.396 13.371 1.00 97.00 244 PRO A O 1
ATOM 1985 N N . ARG A 1 245 ? -20.039 -7.073 14.944 1.00 97.62 245 ARG A N 1
ATOM 1986 C CA . ARG A 1 245 ? -20.388 -5.673 15.225 1.00 97.62 245 ARG A CA 1
ATOM 1987 C C . ARG A 1 245 ? -20.074 -4.755 14.051 1.00 97.62 245 ARG A C 1
ATOM 1989 O O . ARG A 1 245 ? -20.919 -3.938 13.705 1.00 97.62 245 ARG A O 1
ATOM 1996 N N . MET A 1 246 ? -18.912 -4.918 13.418 1.00 98.31 246 MET A N 1
ATOM 1997 C CA . MET A 1 246 ? -18.555 -4.140 12.226 1.00 98.31 246 MET A CA 1
ATOM 1998 C C . MET A 1 246 ? -19.513 -4.439 11.068 1.00 98.31 246 MET A C 1
ATOM 2000 O O . MET A 1 246 ? -19.955 -3.532 10.366 1.00 98.31 246 MET A O 1
ATOM 2004 N N . GLN A 1 247 ? -19.904 -5.704 10.906 1.00 97.31 247 GLN A N 1
ATOM 2005 C CA . GLN A 1 247 ? -20.815 -6.102 9.837 1.00 97.31 247 GLN A CA 1
ATOM 2006 C C . GLN A 1 247 ? -22.240 -5.572 10.009 1.00 97.31 247 GLN A C 1
ATOM 2008 O O . GLN A 1 247 ? -22.895 -5.306 9.007 1.00 97.31 247 GLN A O 1
ATOM 2013 N N . LEU A 1 248 ? -22.709 -5.342 11.240 1.00 97.31 248 LEU A N 1
ATOM 2014 C CA . LEU A 1 248 ? -23.987 -4.650 11.459 1.00 97.31 248 LEU A CA 1
ATOM 2015 C C . LEU A 1 248 ? -23.965 -3.222 10.891 1.00 97.31 248 LEU A C 1
ATOM 2017 O O . LEU A 1 248 ? -24.960 -2.769 10.333 1.00 97.31 248 LEU A O 1
ATOM 2021 N N . PHE A 1 249 ? -22.832 -2.513 10.976 1.00 98.19 249 PHE A N 1
ATOM 2022 C CA . PHE A 1 249 ? -22.688 -1.222 10.295 1.00 98.19 249 PHE A CA 1
ATOM 2023 C C . PHE A 1 249 ? -22.645 -1.396 8.773 1.00 98.19 249 PHE A C 1
ATOM 2025 O O . PHE A 1 249 ? -23.260 -0.612 8.054 1.00 98.19 249 PHE A O 1
ATOM 2032 N N . ALA A 1 250 ? -21.944 -2.421 8.282 1.00 97.81 250 ALA A N 1
ATOM 2033 C CA . ALA A 1 250 ? -21.807 -2.712 6.854 1.00 97.81 250 ALA A CA 1
ATOM 2034 C C . ALA A 1 250 ? -23.150 -3.044 6.172 1.00 97.81 250 ALA A C 1
ATOM 2036 O O . ALA A 1 250 ? -23.394 -2.596 5.050 1.00 97.81 250 ALA A O 1
ATOM 2037 N N . GLN A 1 251 ? -24.046 -3.762 6.858 1.00 96.94 251 GLN A N 1
ATOM 2038 C CA . GLN A 1 251 ? -25.383 -4.116 6.361 1.00 96.94 251 GLN A CA 1
ATOM 2039 C C . GLN A 1 251 ? -26.229 -2.898 5.979 1.00 96.94 251 GLN A C 1
ATOM 2041 O O . GLN A 1 251 ? -26.971 -2.954 5.000 1.00 96.94 251 GLN A O 1
ATOM 2046 N N . ASN A 1 252 ? -26.080 -1.777 6.694 1.00 96.75 252 ASN A N 1
ATOM 2047 C CA . ASN A 1 252 ? -26.802 -0.535 6.387 1.00 96.75 252 ASN A CA 1
ATOM 2048 C C . ASN A 1 252 ? -26.450 0.039 5.006 1.00 96.75 252 ASN A C 1
ATOM 2050 O O . ASN A 1 252 ? -27.142 0.924 4.512 1.00 96.75 252 ASN A O 1
ATOM 2054 N N . TYR A 1 253 ? -25.384 -0.469 4.386 1.00 97.38 253 TYR A N 1
ATOM 2055 C CA . TYR A 1 253 ? -24.939 -0.099 3.052 1.00 97.38 253 TYR A CA 1
ATOM 2056 C C . TYR A 1 253 ? -25.095 -1.233 2.025 1.00 97.38 253 TYR A C 1
ATOM 2058 O O . TYR A 1 253 ? -24.486 -1.192 0.959 1.00 97.38 253 TYR A O 1
ATOM 2066 N N . GLY A 1 254 ? -25.901 -2.255 2.331 1.00 96.06 254 GLY A N 1
ATOM 2067 C CA . GLY A 1 254 ? -26.205 -3.350 1.406 1.00 96.06 254 GLY A CA 1
ATOM 2068 C C . GLY A 1 254 ? -25.119 -4.424 1.295 1.00 96.06 254 GLY A C 1
ATOM 2069 O O . GLY A 1 254 ? -25.202 -5.279 0.413 1.00 96.06 254 GLY A O 1
ATOM 2070 N N . LEU A 1 255 ? -24.111 -4.412 2.173 1.00 96.44 255 LEU A N 1
ATOM 2071 C CA . LEU A 1 255 ? -23.142 -5.505 2.263 1.00 96.44 255 LEU A CA 1
ATOM 2072 C C . LEU A 1 255 ? -23.768 -6.719 2.957 1.00 96.44 255 LEU A C 1
ATOM 2074 O O . LEU A 1 255 ? -24.591 -6.590 3.867 1.00 96.44 255 LEU A O 1
ATOM 2078 N N . THR A 1 256 ? -23.366 -7.913 2.529 1.00 95.50 256 THR A N 1
ATOM 2079 C CA . THR A 1 256 ? -23.856 -9.166 3.104 1.00 95.50 256 THR A CA 1
ATOM 2080 C C . THR A 1 256 ? -23.386 -9.290 4.556 1.00 95.50 256 THR A C 1
ATOM 2082 O O . THR A 1 256 ? -22.347 -8.759 4.950 1.00 95.50 256 THR A O 1
ATOM 2085 N N . TYR A 1 257 ? -24.150 -9.989 5.383 1.00 94.62 257 TYR A N 1
ATOM 2086 C CA . TYR A 1 257 ? -23.722 -10.332 6.734 1.00 94.62 257 TYR A CA 1
ATOM 2087 C C . TYR A 1 257 ? -23.238 -11.767 6.761 1.00 94.62 257 TYR A C 1
ATOM 2089 O O . TYR A 1 257 ? -23.985 -12.687 6.443 1.00 94.62 257 TYR A O 1
ATOM 2097 N N . GLU A 1 258 ? -21.976 -11.935 7.118 1.00 94.25 258 GLU A N 1
ATOM 2098 C CA . GLU A 1 258 ? -21.280 -13.212 7.163 1.00 94.25 258 GLU A CA 1
ATOM 2099 C C . GLU A 1 258 ? -20.197 -13.128 8.257 1.00 94.25 258 GLU A C 1
ATOM 2101 O O . GLU A 1 258 ? -19.032 -12.845 7.968 1.00 94.25 258 GLU A O 1
ATOM 2106 N N . PRO A 1 259 ? -20.547 -13.267 9.547 1.00 89.56 259 PRO A N 1
ATOM 2107 C CA . PRO A 1 259 ? -19.583 -13.145 10.638 1.00 89.56 259 PRO A CA 1
ATOM 2108 C C . PRO A 1 259 ? -18.423 -14.134 10.522 1.00 89.56 259 PRO A C 1
ATOM 2110 O O . PRO A 1 259 ? -18.586 -15.243 10.022 1.00 89.56 259 PRO A O 1
ATOM 2113 N N . GLY A 1 260 ? -17.235 -13.737 10.985 1.00 90.06 260 GLY A N 1
ATOM 2114 C CA . GLY A 1 260 ? -16.007 -14.520 10.778 1.00 90.06 260 GLY A CA 1
ATOM 2115 C C . GLY A 1 260 ? -15.407 -14.357 9.376 1.00 90.06 260 GLY A C 1
ATOM 2116 O O . GLY A 1 260 ? -14.369 -14.943 9.066 1.00 90.06 260 GLY A O 1
ATOM 2117 N N . SER A 1 261 ? -16.033 -13.535 8.530 1.00 90.44 261 SER A N 1
ATOM 2118 C CA . SER A 1 261 ? -15.668 -13.319 7.137 1.00 90.44 261 SER A CA 1
ATOM 2119 C C . SER A 1 261 ? -15.500 -11.835 6.787 1.00 90.44 261 SER A C 1
ATOM 2121 O O . SER A 1 261 ? -15.942 -10.962 7.517 1.00 90.44 261 SER A O 1
ATOM 2123 N N . ALA A 1 262 ? -14.843 -11.521 5.666 1.00 89.94 262 ALA A N 1
ATOM 2124 C CA . ALA A 1 262 ? -14.830 -10.155 5.135 1.00 89.94 262 ALA A CA 1
ATOM 2125 C C . ALA A 1 262 ? -16.147 -9.774 4.428 1.00 89.94 262 ALA A C 1
ATOM 2127 O O . ALA A 1 262 ? -16.283 -8.648 3.957 1.00 89.94 262 ALA A O 1
ATOM 2128 N N . SER A 1 263 ? -17.110 -10.697 4.353 1.00 90.50 263 SER A N 1
ATOM 2129 C CA . SER A 1 263 ? -18.307 -10.589 3.526 1.00 90.50 263 SER A CA 1
ATOM 2130 C C . SER A 1 263 ? -17.953 -10.324 2.048 1.00 90.50 263 SER A C 1
ATOM 2132 O O . SER A 1 263 ? -16.852 -10.649 1.600 1.00 90.50 263 SER A O 1
ATOM 2134 N N . ASN A 1 264 ? -18.869 -9.724 1.288 1.00 95.12 264 ASN A N 1
ATOM 2135 C CA . ASN A 1 264 ? -18.721 -9.293 -0.101 1.00 95.12 264 ASN A CA 1
ATOM 2136 C C . ASN A 1 264 ? -18.103 -7.885 -0.243 1.00 95.12 264 ASN A C 1
ATOM 2138 O O . ASN A 1 264 ? -18.328 -7.197 -1.248 1.00 95.12 264 ASN A O 1
ATOM 2142 N N . ILE A 1 265 ? -17.381 -7.401 0.778 1.00 96.75 265 ILE A N 1
ATOM 2143 C CA . ILE A 1 265 ? -16.841 -6.036 0.782 1.00 96.75 265 ILE A CA 1
ATOM 2144 C C . ILE A 1 265 ? -15.841 -5.816 -0.349 1.00 96.75 265 ILE A C 1
ATOM 2146 O O . ILE A 1 265 ? -15.877 -4.774 -0.995 1.00 96.75 265 ILE A O 1
ATOM 2150 N N . PHE A 1 266 ? -14.951 -6.774 -0.610 1.00 97.19 266 PHE A N 1
ATOM 2151 C CA . PHE A 1 266 ? -13.894 -6.592 -1.600 1.00 97.19 266 PHE A CA 1
ATOM 2152 C C . PHE A 1 266 ? -14.473 -6.545 -3.015 1.00 97.19 266 PHE A C 1
ATOM 2154 O O . PHE A 1 266 ? -14.040 -5.737 -3.827 1.00 97.19 266 PHE A O 1
ATOM 2161 N N . GLU A 1 267 ? -15.501 -7.342 -3.288 1.00 95.62 267 GLU A N 1
ATOM 2162 C CA . GLU A 1 267 ? -16.225 -7.353 -4.556 1.00 95.62 267 GLU A CA 1
ATOM 2163 C C . GLU A 1 267 ? -17.007 -6.049 -4.768 1.00 95.62 267 GLU A C 1
ATOM 2165 O O . GLU A 1 267 ? -17.037 -5.493 -5.868 1.00 95.62 267 GLU A O 1
ATOM 2170 N N . SER A 1 268 ? -17.622 -5.537 -3.702 1.00 96.69 268 SER A N 1
ATOM 2171 C CA . SER A 1 268 ? -18.495 -4.366 -3.783 1.00 96.69 268 SER A CA 1
ATOM 2172 C C . SER A 1 268 ? -17.696 -3.062 -3.796 1.00 96.69 268 SER A C 1
ATOM 2174 O O . SER A 1 268 ? -17.938 -2.178 -4.622 1.00 96.69 268 SER A O 1
ATOM 2176 N N . TYR A 1 269 ? -16.729 -2.927 -2.889 1.00 98.00 269 TYR A N 1
ATOM 2177 C CA . TYR A 1 269 ? -16.110 -1.651 -2.524 1.00 98.00 269 TYR A CA 1
ATOM 2178 C C . TYR A 1 269 ? -14.668 -1.491 -2.975 1.00 98.00 269 TYR A C 1
ATOM 2180 O O . TYR A 1 269 ? -14.135 -0.398 -2.817 1.00 98.00 269 TYR A O 1
ATOM 2188 N N . TYR A 1 270 ? -14.023 -2.522 -3.515 1.00 98.12 270 TYR A N 1
ATOM 2189 C CA . TYR A 1 270 ? -12.619 -2.436 -3.898 1.00 98.12 270 TYR A CA 1
ATOM 2190 C C . TYR A 1 270 ? -12.419 -2.711 -5.387 1.00 98.12 270 TYR A C 1
ATOM 2192 O O . TYR A 1 270 ? -13.161 -3.468 -6.011 1.00 98.12 270 TYR A O 1
ATOM 2200 N N . ASP A 1 271 ? -11.391 -2.080 -5.944 1.00 96.81 271 ASP A N 1
ATOM 2201 C CA . ASP A 1 271 ? -10.870 -2.347 -7.275 1.00 96.81 271 ASP A CA 1
ATOM 2202 C C . ASP A 1 271 ? -9.582 -3.157 -7.181 1.00 96.81 271 ASP A C 1
ATOM 2204 O O . ASP A 1 271 ? -8.745 -2.960 -6.294 1.00 96.81 271 ASP A O 1
ATOM 2208 N N . LYS A 1 272 ? -9.412 -4.068 -8.135 1.00 96.50 272 LYS A N 1
ATOM 2209 C CA . LYS A 1 272 ? -8.225 -4.913 -8.249 1.00 96.50 272 LYS A CA 1
ATOM 2210 C C . LYS A 1 272 ? -7.108 -4.126 -8.936 1.00 96.50 272 LYS A C 1
ATOM 2212 O O . LYS A 1 272 ? -7.293 -3.641 -10.054 1.00 96.50 272 LYS A O 1
ATOM 2217 N N . THR A 1 273 ? -5.942 -4.011 -8.301 1.00 95.81 273 THR A N 1
ATOM 2218 C CA . THR A 1 273 ? -4.859 -3.116 -8.760 1.00 95.81 273 THR A CA 1
ATOM 2219 C C . THR A 1 273 ? -4.289 -3.503 -10.117 1.00 95.81 273 THR A C 1
ATOM 2221 O O . THR A 1 273 ? -3.916 -2.630 -10.899 1.00 95.81 273 THR A O 1
ATOM 2224 N N . TYR A 1 274 ? -4.275 -4.799 -10.434 1.00 94.19 274 TYR A N 1
ATOM 2225 C CA . TYR A 1 274 ? -3.724 -5.292 -11.691 1.00 94.19 274 TYR A CA 1
ATOM 2226 C C . TYR A 1 274 ? -4.421 -4.749 -12.935 1.00 94.19 274 TYR A C 1
ATOM 2228 O O . TYR A 1 274 ? -3.832 -4.753 -14.014 1.00 94.19 274 TYR A O 1
ATOM 2236 N N . ARG A 1 275 ? -5.667 -4.274 -12.803 1.00 93.00 275 ARG A N 1
ATOM 2237 C CA . ARG A 1 275 ? -6.422 -3.698 -13.921 1.00 93.00 275 ARG A CA 1
ATOM 2238 C C . ARG A 1 275 ? -5.777 -2.424 -14.461 1.00 93.00 275 ARG A C 1
ATOM 2240 O O . ARG A 1 275 ? -6.010 -2.087 -15.609 1.00 93.00 275 ARG A O 1
ATOM 2247 N N . GLN A 1 276 ? -4.963 -1.750 -13.650 1.00 91.56 276 GLN A N 1
ATOM 2248 C CA . GLN A 1 276 ? -4.305 -0.491 -14.001 1.00 91.56 276 GLN A CA 1
ATOM 2249 C C . GLN A 1 276 ? -2.786 -0.624 -14.153 1.00 91.56 276 GLN A C 1
ATOM 2251 O O . GLN A 1 276 ? -2.142 0.330 -14.582 1.00 91.56 276 GLN A O 1
ATOM 2256 N N . ASP A 1 277 ? -2.190 -1.766 -13.793 1.00 93.50 277 ASP A N 1
ATOM 2257 C CA . ASP A 1 277 ? -0.729 -1.911 -13.745 1.00 93.50 277 ASP A CA 1
ATOM 2258 C C . ASP A 1 277 ? -0.070 -1.619 -15.096 1.00 93.50 277 ASP A C 1
ATOM 2260 O O . ASP A 1 277 ? 0.916 -0.891 -15.152 1.00 93.50 277 ASP A O 1
ATOM 2264 N N . ILE A 1 278 ? -0.599 -2.184 -16.184 1.00 92.00 278 ILE A N 1
ATOM 2265 C CA . ILE A 1 278 ? 0.027 -2.048 -17.503 1.00 92.00 278 ILE A CA 1
ATOM 2266 C C . ILE A 1 278 ? -0.083 -0.610 -18.006 1.00 92.00 278 ILE A C 1
ATOM 2268 O O . ILE A 1 278 ? 0.933 -0.031 -18.383 1.00 92.00 278 ILE A O 1
ATOM 2272 N N . ASP A 1 279 ? -1.272 -0.013 -17.940 1.00 89.44 279 ASP A N 1
ATOM 2273 C CA . ASP A 1 279 ? -1.482 1.378 -18.352 1.00 89.44 279 ASP A CA 1
ATOM 2274 C C . ASP A 1 279 ? -0.633 2.347 -17.524 1.00 89.44 279 ASP A C 1
ATOM 2276 O O . ASP A 1 279 ? -0.032 3.278 -18.070 1.00 89.44 279 ASP A O 1
ATOM 2280 N N . SER A 1 280 ? -0.507 2.087 -16.218 1.00 92.25 280 SER A N 1
ATOM 2281 C CA . SER A 1 280 ? 0.345 2.877 -15.326 1.00 92.25 280 SER A CA 1
ATOM 2282 C C . SER A 1 280 ? 1.819 2.739 -15.688 1.00 92.25 280 SER A C 1
ATOM 2284 O O . SER A 1 280 ? 2.516 3.745 -15.754 1.00 92.25 280 SER A O 1
ATOM 2286 N N . LEU A 1 281 ? 2.300 1.524 -15.977 1.00 92.38 281 LEU A N 1
ATOM 2287 C CA . LEU A 1 281 ? 3.681 1.292 -16.410 1.00 92.38 281 LEU A CA 1
ATOM 2288 C C . LEU A 1 281 ? 3.982 2.000 -17.731 1.00 92.38 281 LEU A C 1
ATOM 2290 O O . LEU A 1 281 ? 5.004 2.672 -17.852 1.00 92.38 281 LEU A O 1
ATOM 2294 N N . MET A 1 282 ? 3.098 1.856 -18.719 1.00 91.00 282 MET A N 1
ATOM 2295 C CA . MET A 1 282 ? 3.246 2.486 -20.031 1.00 91.00 282 MET A CA 1
ATOM 2296 C C . MET A 1 282 ? 3.331 4.005 -19.909 1.00 91.00 282 MET A C 1
ATOM 2298 O O . MET A 1 282 ? 4.238 4.616 -20.478 1.00 91.00 282 MET A O 1
ATOM 2302 N N . SER A 1 283 ? 2.406 4.587 -19.143 1.00 91.19 283 SER A N 1
ATOM 2303 C CA . SER A 1 283 ? 2.353 6.023 -18.872 1.00 91.19 283 SER A CA 1
ATOM 2304 C C . SER A 1 283 ? 3.597 6.481 -18.121 1.00 91.19 283 SER A C 1
ATOM 2306 O O . SER A 1 283 ? 4.238 7.437 -18.542 1.00 91.19 283 SER A O 1
ATOM 2308 N N . PHE A 1 284 ? 3.987 5.760 -17.067 1.00 94.38 284 PHE A N 1
ATOM 2309 C CA . PHE A 1 284 ? 5.165 6.069 -16.266 1.00 94.38 284 PHE A CA 1
ATOM 2310 C C . PHE A 1 284 ? 6.427 6.161 -17.125 1.00 94.38 284 PHE A C 1
ATOM 2312 O O . PHE A 1 284 ? 7.069 7.206 -17.143 1.00 94.38 284 PHE A O 1
ATOM 2319 N N . PHE A 1 285 ? 6.758 5.110 -17.882 1.00 93.69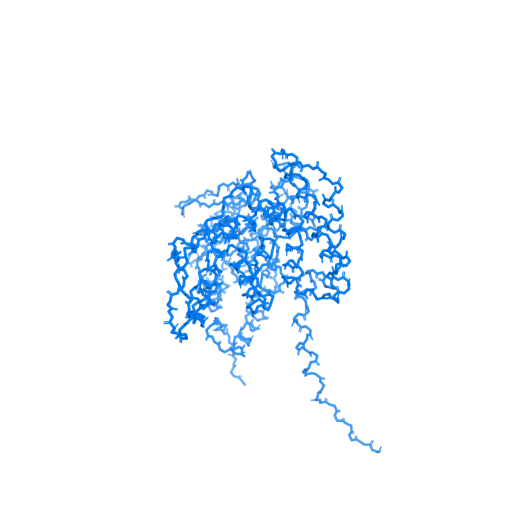 285 PHE A N 1
ATOM 2320 C CA . PHE A 1 285 ? 7.979 5.111 -18.689 1.00 93.69 285 PHE A CA 1
ATOM 2321 C C . PHE A 1 285 ? 7.966 6.194 -19.765 1.00 93.69 285 PHE A C 1
ATOM 2323 O O . PHE A 1 285 ? 9.010 6.782 -20.041 1.00 93.69 285 PHE A O 1
ATOM 2330 N N . LEU A 1 286 ? 6.807 6.452 -20.380 1.00 91.38 286 LEU A N 1
ATOM 2331 C CA . LEU A 1 286 ? 6.679 7.497 -21.390 1.00 91.38 286 LEU A CA 1
ATOM 2332 C C . LEU A 1 286 ? 6.908 8.883 -20.782 1.00 91.38 286 LEU A C 1
ATOM 2334 O O . LEU A 1 286 ? 7.774 9.607 -21.262 1.00 91.38 286 LEU A O 1
ATOM 2338 N N . PHE A 1 287 ? 6.182 9.232 -19.718 1.00 92.69 287 PHE A N 1
ATOM 2339 C CA . PHE A 1 287 ? 6.320 10.537 -19.068 1.00 92.69 287 PHE A CA 1
ATOM 2340 C C . PHE A 1 287 ? 7.722 10.747 -18.506 1.00 92.69 287 PHE A C 1
ATOM 2342 O O . PHE A 1 287 ? 8.323 11.788 -18.741 1.00 92.69 287 PHE A O 1
ATOM 2349 N N . SER A 1 288 ? 8.273 9.729 -17.854 1.00 95.06 288 SER A N 1
ATOM 2350 C CA . SER A 1 288 ? 9.628 9.748 -17.314 1.00 95.06 288 SER A CA 1
ATOM 2351 C C . SER A 1 288 ? 10.692 9.972 -18.404 1.00 95.06 288 SER A C 1
ATOM 2353 O O . SER A 1 288 ? 11.605 10.784 -18.239 1.00 95.06 288 SER A O 1
ATOM 2355 N N . TYR A 1 289 ? 10.545 9.349 -19.582 1.00 95.06 289 TYR A N 1
ATOM 2356 C CA . TYR A 1 289 ? 11.432 9.625 -20.715 1.00 95.06 289 TYR A CA 1
ATOM 2357 C C . TYR A 1 289 ? 11.279 11.044 -21.267 1.00 95.06 289 TYR A C 1
ATOM 2359 O O . TYR A 1 289 ? 12.290 11.677 -21.574 1.00 95.06 289 TYR A O 1
ATOM 2367 N N . GLU A 1 290 ? 10.047 11.536 -21.413 1.00 93.12 290 GLU A N 1
ATOM 2368 C CA . GLU A 1 290 ? 9.796 12.897 -21.902 1.00 93.12 290 GLU A CA 1
ATOM 2369 C C . GLU A 1 290 ? 10.409 13.934 -20.943 1.00 93.12 290 GLU A C 1
ATOM 2371 O O . GLU A 1 290 ? 11.177 14.791 -21.381 1.00 93.12 290 GLU A O 1
ATOM 2376 N N . SER A 1 291 ? 10.225 13.773 -19.629 1.00 93.94 291 SER A N 1
ATOM 2377 C CA . SER A 1 291 ? 10.898 14.602 -18.621 1.00 93.94 291 SER A CA 1
ATOM 2378 C C . SER A 1 291 ? 12.427 14.486 -18.692 1.00 93.94 291 SER A C 1
ATOM 2380 O O . SER A 1 291 ? 13.138 15.489 -18.596 1.00 93.94 291 SER A O 1
ATOM 2382 N N . PHE A 1 292 ? 12.964 13.285 -18.930 1.00 94.94 292 PHE A N 1
ATOM 2383 C CA . PHE A 1 292 ? 14.404 13.088 -19.100 1.00 94.94 292 PHE A CA 1
ATOM 2384 C C . PHE A 1 292 ? 14.966 13.838 -20.316 1.00 94.94 292 PHE A C 1
ATOM 2386 O O . PHE A 1 292 ? 16.041 14.428 -20.214 1.00 94.94 292 PHE A O 1
ATOM 2393 N N . ILE A 1 293 ? 14.291 13.830 -21.469 1.00 94.94 293 ILE A N 1
ATOM 2394 C CA . ILE A 1 293 ? 14.798 14.533 -22.661 1.00 94.94 293 ILE A CA 1
ATOM 2395 C C . ILE A 1 293 ? 14.597 16.048 -22.589 1.00 94.94 293 ILE A C 1
ATOM 2397 O O . ILE A 1 293 ? 15.365 16.776 -23.215 1.00 94.94 293 ILE A O 1
ATOM 2401 N N . GLU A 1 294 ? 13.632 16.530 -21.807 1.00 93.31 294 GLU A N 1
ATOM 2402 C CA . GLU A 1 294 ? 13.505 17.954 -21.484 1.00 93.31 294 GLU A CA 1
ATOM 2403 C C . GLU A 1 294 ? 14.674 18.429 -20.611 1.00 93.31 294 GLU A C 1
ATOM 2405 O O . GLU A 1 294 ? 15.326 19.423 -20.936 1.00 93.31 294 GLU A O 1
ATOM 2410 N N . ALA A 1 295 ? 15.004 17.681 -19.553 1.00 92.69 295 ALA A N 1
ATOM 2411 C CA . ALA A 1 295 ? 16.133 17.994 -18.673 1.00 92.69 295 ALA A CA 1
ATOM 2412 C C . ALA A 1 295 ? 17.495 17.787 -19.362 1.00 92.69 295 ALA A C 1
ATOM 2414 O O . ALA A 1 295 ? 18.446 18.548 -19.164 1.00 92.69 295 ALA A O 1
ATOM 2415 N N . TYR A 1 296 ? 17.592 16.766 -20.214 1.00 92.75 296 TYR A N 1
ATOM 2416 C CA . TYR A 1 296 ? 18.791 16.407 -20.958 1.00 92.75 296 TYR A CA 1
ATOM 2417 C C . TYR A 1 296 ? 18.441 16.298 -22.451 1.00 92.75 296 TYR A C 1
ATOM 2419 O O . TYR A 1 296 ? 18.215 15.199 -22.956 1.00 92.75 296 TYR A O 1
ATOM 2427 N N . PRO A 1 297 ? 18.474 17.393 -23.228 1.00 94.06 297 PRO A N 1
ATOM 2428 C CA . PRO A 1 297 ? 18.079 17.351 -24.643 1.00 94.06 297 PRO A CA 1
ATOM 2429 C C . PRO A 1 297 ? 19.165 16.812 -25.584 1.00 94.06 297 PRO A C 1
ATOM 2431 O O . PRO A 1 297 ? 18.871 16.294 -26.661 1.00 94.06 297 PRO A O 1
ATOM 2434 N N . ILE A 1 298 ? 20.443 16.907 -25.195 1.00 92.88 298 ILE A N 1
ATOM 2435 C CA . ILE A 1 298 ? 21.586 16.587 -26.066 1.00 92.88 298 ILE A CA 1
ATOM 2436 C C . ILE A 1 298 ? 22.424 15.454 -25.475 1.00 92.88 298 ILE A C 1
ATOM 2438 O O . ILE A 1 298 ? 22.856 15.524 -24.320 1.00 92.88 298 ILE A O 1
ATOM 2442 N N . SER A 1 299 ? 22.694 14.434 -26.288 1.00 92.19 299 SER A N 1
ATOM 2443 C CA . SER A 1 299 ? 23.744 13.444 -26.033 1.00 92.19 299 SER A CA 1
ATOM 2444 C C . SER A 1 299 ? 25.043 13.853 -26.736 1.00 92.19 299 SER A C 1
ATOM 2446 O O . SER A 1 299 ? 25.017 14.418 -27.832 1.00 92.19 299 SER A O 1
ATOM 2448 N N . LYS A 1 300 ? 26.179 13.612 -26.084 1.00 90.31 300 LYS A N 1
ATOM 2449 C CA . LYS A 1 300 ? 27.528 13.927 -26.559 1.00 90.31 300 LYS A CA 1
ATOM 2450 C C . LYS A 1 300 ? 28.332 12.637 -26.633 1.00 90.31 300 LYS A C 1
ATOM 2452 O O . LYS A 1 300 ? 28.474 11.948 -25.626 1.00 90.31 300 LYS A O 1
ATOM 2457 N N . GLU A 1 301 ? 28.887 12.337 -27.798 1.00 86.88 301 GLU A N 1
ATOM 2458 C CA . GLU A 1 301 ? 29.716 11.152 -28.017 1.00 86.88 301 GLU A CA 1
ATOM 2459 C C . GLU A 1 301 ? 31.062 11.553 -28.622 1.00 86.88 301 GLU A C 1
ATOM 2461 O O . GLU A 1 301 ? 31.120 12.344 -29.563 1.00 86.88 301 GLU A O 1
ATOM 2466 N N . LEU A 1 302 ? 32.152 11.010 -28.078 1.00 87.38 302 LEU A N 1
ATOM 2467 C CA . LEU A 1 302 ? 33.478 11.170 -28.663 1.00 87.38 302 LEU A CA 1
ATOM 2468 C C . LEU A 1 302 ? 33.601 10.221 -29.857 1.00 87.38 302 LEU A C 1
ATOM 2470 O O . LEU A 1 302 ? 33.568 9.003 -29.689 1.00 87.38 302 LEU A O 1
ATOM 2474 N N . LYS A 1 303 ? 33.759 10.773 -31.056 1.00 88.25 303 LYS A N 1
ATOM 2475 C CA . LYS A 1 303 ? 33.986 10.015 -32.287 1.00 88.25 303 LYS A CA 1
ATOM 2476 C C . LYS A 1 303 ? 35.363 10.314 -32.854 1.00 88.25 303 LYS A C 1
ATOM 2478 O O . LYS A 1 303 ? 35.891 11.410 -32.693 1.00 88.25 303 LYS A O 1
ATOM 2483 N N . ILE A 1 304 ? 35.933 9.333 -33.543 1.00 88.56 304 ILE A N 1
ATOM 2484 C CA . ILE A 1 304 ? 37.171 9.494 -34.304 1.00 88.56 304 ILE A CA 1
ATOM 2485 C C . ILE A 1 304 ? 36.793 9.583 -35.778 1.00 88.56 304 ILE A C 1
ATOM 2487 O O . ILE A 1 304 ? 36.103 8.714 -36.314 1.00 88.56 304 ILE A O 1
ATOM 2491 N N . SER A 1 305 ? 37.222 10.657 -36.431 1.00 85.69 305 SER A N 1
ATOM 2492 C CA . SER A 1 305 ? 37.030 10.839 -37.864 1.00 85.69 305 SER A CA 1
ATOM 2493 C C . SER A 1 305 ? 37.835 9.796 -38.636 1.00 85.69 305 SER A C 1
ATOM 2495 O O . SER A 1 305 ? 39.058 9.723 -38.507 1.00 85.69 305 SER A O 1
ATOM 2497 N N . LYS A 1 306 ? 37.147 9.024 -39.487 1.00 85.88 306 LYS A N 1
ATOM 2498 C CA . LYS A 1 306 ? 37.766 7.989 -40.332 1.00 85.88 306 LYS A CA 1
ATOM 2499 C C . LYS A 1 306 ? 38.798 8.555 -41.315 1.00 85.88 306 LYS A C 1
ATOM 2501 O O . LYS A 1 306 ? 39.675 7.823 -41.748 1.00 85.88 306 LYS A O 1
ATOM 2506 N N . CYS A 1 307 ? 38.690 9.836 -41.671 1.00 82.62 307 CYS A N 1
ATOM 2507 C CA . CYS A 1 307 ? 39.509 10.441 -42.722 1.00 82.62 307 CYS A CA 1
ATOM 2508 C C . CYS A 1 307 ? 40.831 11.029 -42.211 1.00 82.62 307 CYS A C 1
ATOM 2510 O O . CYS A 1 307 ? 41.756 11.201 -42.993 1.00 82.62 307 CYS A O 1
ATOM 2512 N N . ASN A 1 308 ? 40.923 11.394 -40.928 1.00 88.31 308 ASN A N 1
ATOM 2513 C CA . ASN A 1 308 ? 42.103 12.089 -40.395 1.00 88.31 308 ASN A CA 1
ATOM 2514 C C . ASN A 1 308 ? 42.490 11.683 -38.964 1.00 88.31 308 ASN A C 1
ATOM 2516 O O . ASN A 1 308 ? 43.325 12.353 -38.362 1.00 88.31 308 ASN A O 1
ATOM 2520 N N . ASN A 1 309 ? 41.874 10.633 -38.407 1.00 87.44 309 ASN A N 1
ATOM 2521 C CA . ASN A 1 309 ? 42.089 10.152 -37.037 1.00 87.44 309 ASN A CA 1
ATOM 2522 C C . ASN A 1 309 ? 41.952 11.231 -35.946 1.00 87.44 309 ASN A C 1
ATOM 2524 O O . ASN A 1 309 ? 42.424 11.048 -34.825 1.00 87.44 309 ASN A O 1
ATOM 2528 N N . LYS A 1 310 ? 41.278 12.353 -36.235 1.00 89.50 310 LYS A N 1
ATOM 2529 C CA . LYS A 1 310 ? 41.019 13.396 -35.239 1.00 89.50 310 LYS A CA 1
ATOM 2530 C C . LYS A 1 310 ? 39.767 13.061 -34.441 1.00 89.50 310 LYS A C 1
ATOM 2532 O O . LYS A 1 310 ? 38.734 12.693 -35.008 1.00 89.50 310 LYS A O 1
ATOM 2537 N N . ALA A 1 311 ? 39.866 13.217 -33.127 1.00 88.88 311 ALA A N 1
ATOM 2538 C CA . ALA A 1 311 ? 38.735 13.082 -32.228 1.00 88.88 311 ALA A CA 1
ATOM 2539 C C . ALA A 1 311 ? 37.839 14.330 -32.302 1.00 88.88 311 ALA A C 1
ATOM 2541 O O . ALA A 1 311 ? 38.333 15.457 -32.336 1.00 88.88 311 ALA A O 1
ATOM 2542 N N . TYR A 1 312 ? 36.524 14.131 -32.320 1.00 89.62 312 TYR A N 1
ATOM 2543 C CA . TYR A 1 312 ? 35.524 15.194 -32.284 1.00 89.62 312 TYR A CA 1
ATOM 2544 C C . TYR A 1 312 ? 34.330 14.780 -31.420 1.00 89.62 312 TYR A C 1
ATOM 2546 O O . TYR A 1 312 ? 34.077 13.594 -31.210 1.00 89.62 312 TYR A O 1
ATOM 2554 N N . ILE A 1 313 ? 33.590 15.765 -30.910 1.00 89.31 313 ILE A N 1
ATOM 2555 C CA . ILE A 1 313 ? 32.370 15.521 -30.135 1.00 89.31 313 ILE A CA 1
ATOM 2556 C C . ILE A 1 313 ? 31.176 15.614 -31.077 1.00 89.31 313 ILE A C 1
ATOM 2558 O O . ILE A 1 313 ? 30.847 16.694 -31.568 1.00 89.31 313 ILE A O 1
ATOM 2562 N N . GLU A 1 314 ? 30.503 14.493 -31.299 1.00 90.06 314 GLU A N 1
ATOM 2563 C CA . GLU A 1 314 ? 29.205 14.479 -31.956 1.00 90.06 314 GLU A CA 1
ATOM 2564 C C . GLU A 1 314 ? 28.119 14.843 -30.942 1.00 90.06 314 GLU A C 1
ATOM 2566 O O . GLU A 1 314 ? 28.063 14.290 -29.842 1.00 90.06 314 GLU A O 1
ATOM 2571 N N . ARG A 1 315 ? 27.259 15.795 -31.310 1.00 90.69 315 ARG A N 1
ATOM 2572 C CA . ARG A 1 315 ? 26.098 16.203 -30.518 1.00 90.69 315 ARG A CA 1
ATOM 2573 C C . ARG A 1 315 ? 24.841 15.711 -31.217 1.00 90.69 315 ARG A C 1
ATOM 2575 O O . ARG A 1 315 ? 24.563 16.136 -32.333 1.00 90.69 315 ARG A O 1
ATOM 2582 N N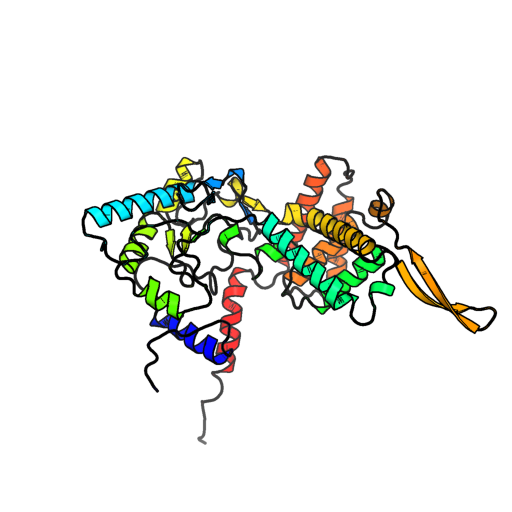 . LEU A 1 316 ? 24.086 14.840 -30.558 1.00 90.19 316 LEU A N 1
ATOM 2583 C CA . LEU A 1 316 ? 22.829 14.309 -31.081 1.00 90.19 316 LEU A CA 1
ATOM 2584 C C . LEU A 1 316 ? 21.678 14.766 -30.187 1.00 90.19 316 LEU A C 1
ATOM 2586 O O . LEU A 1 316 ? 21.688 14.498 -28.981 1.00 90.19 316 LEU A O 1
ATOM 2590 N N . ALA A 1 317 ? 20.689 15.428 -30.787 1.00 91.44 317 ALA A N 1
ATOM 2591 C CA . ALA A 1 317 ? 19.433 15.739 -30.118 1.00 91.44 317 ALA A CA 1
ATOM 2592 C C . ALA A 1 317 ? 18.657 14.441 -29.856 1.00 91.44 317 ALA A C 1
ATOM 2594 O O . ALA A 1 317 ? 18.520 13.599 -30.751 1.00 91.44 317 ALA A O 1
ATOM 2595 N N . ARG A 1 318 ? 18.167 14.269 -28.627 1.00 91.50 318 ARG A N 1
ATOM 2596 C CA . ARG A 1 318 ? 17.302 13.140 -28.273 1.00 91.50 318 ARG A CA 1
ATOM 2597 C C . ARG A 1 318 ? 15.932 13.340 -28.921 1.00 91.50 318 ARG A C 1
ATOM 2599 O O . ARG A 1 318 ? 15.438 14.460 -29.015 1.00 91.50 318 ARG A O 1
ATOM 2606 N N . LYS A 1 319 ? 15.343 12.257 -29.428 1.00 85.19 319 LYS A N 1
ATOM 2607 C CA . LYS A 1 319 ? 14.067 12.316 -30.152 1.00 85.19 319 LYS A CA 1
ATOM 2608 C C . LYS A 1 319 ? 12.902 12.081 -29.196 1.00 85.19 319 LYS A C 1
ATOM 2610 O O . LYS A 1 319 ? 12.861 11.033 -28.561 1.00 85.19 319 LYS A O 1
ATOM 2615 N N . HIS A 1 320 ? 11.938 12.999 -29.187 1.00 84.12 320 HIS A N 1
ATOM 2616 C CA . HIS A 1 320 ? 10.632 12.779 -28.560 1.00 84.12 320 HIS A CA 1
ATOM 2617 C C . HIS A 1 320 ? 9.953 11.530 -29.113 1.00 84.12 320 HIS A C 1
ATOM 2619 O O . HIS A 1 320 ? 10.070 11.215 -30.306 1.00 84.12 320 HIS A O 1
ATOM 2625 N N . MET A 1 321 ? 9.189 10.852 -28.265 1.00 78.38 321 MET A N 1
ATOM 2626 C CA . MET A 1 321 ? 8.423 9.688 -28.668 1.00 78.38 321 MET A CA 1
ATOM 2627 C C . MET A 1 321 ? 6.986 10.095 -29.013 1.00 78.38 321 MET A C 1
ATOM 2629 O O . MET A 1 321 ? 6.152 10.298 -28.142 1.00 78.38 321 MET A O 1
ATOM 2633 N N . ARG A 1 322 ? 6.675 10.209 -30.313 1.00 66.75 322 ARG A N 1
ATOM 2634 C CA . ARG A 1 322 ? 5.335 10.597 -30.796 1.00 66.75 322 ARG A CA 1
ATOM 2635 C C . ARG A 1 322 ? 4.569 9.426 -31.428 1.00 66.75 322 ARG A C 1
ATOM 2637 O O . ARG A 1 322 ? 5.092 8.746 -32.314 1.00 66.75 322 ARG A O 1
ATOM 2644 N N . GLY A 1 323 ? 3.306 9.263 -31.022 1.00 61.03 323 GLY A N 1
ATOM 2645 C CA . GLY A 1 323 ? 2.242 8.543 -31.740 1.00 61.03 323 GLY A CA 1
ATOM 2646 C C . GLY A 1 323 ? 2.607 7.158 -32.295 1.00 61.03 323 GLY A C 1
ATOM 2647 O O . GLY A 1 323 ? 2.985 6.249 -31.559 1.00 61.03 323 GLY A O 1
ATOM 2648 N N . THR A 1 324 ? 2.479 6.992 -33.614 1.00 54.88 324 THR A N 1
ATOM 2649 C CA . THR A 1 324 ? 2.572 5.707 -34.336 1.00 54.88 324 THR A CA 1
ATOM 2650 C C . THR A 1 324 ? 3.897 4.962 -34.135 1.00 54.88 324 THR A C 1
ATOM 2652 O O . THR A 1 324 ? 3.905 3.735 -34.073 1.00 54.88 324 THR A O 1
ATOM 2655 N N . THR A 1 325 ? 5.012 5.675 -33.938 1.00 60.72 325 THR A N 1
ATOM 2656 C CA . THR A 1 325 ? 6.336 5.068 -33.685 1.00 60.72 325 THR A CA 1
ATOM 2657 C C . THR A 1 325 ? 6.377 4.305 -32.355 1.00 60.72 325 THR A C 1
ATOM 2659 O O . THR A 1 325 ? 7.041 3.273 -32.254 1.00 60.72 325 THR A O 1
ATOM 2662 N N . TYR A 1 326 ? 5.640 4.776 -31.339 1.00 67.56 326 TYR A N 1
ATOM 2663 C CA . TYR A 1 326 ? 5.506 4.091 -30.049 1.00 67.56 326 TYR A CA 1
ATOM 2664 C C . TYR A 1 326 ? 4.772 2.761 -30.225 1.00 67.56 326 TYR A C 1
ATOM 2666 O O . TYR A 1 326 ? 5.269 1.720 -29.806 1.00 67.56 326 TYR A O 1
ATOM 2674 N N . ALA A 1 327 ? 3.612 2.781 -30.889 1.00 61.62 327 ALA A N 1
ATOM 2675 C CA . ALA A 1 327 ? 2.769 1.598 -31.064 1.00 61.62 327 ALA A CA 1
ATOM 2676 C C . ALA A 1 327 ? 3.452 0.499 -31.899 1.00 61.62 327 ALA A C 1
ATOM 2678 O O . ALA A 1 327 ? 3.305 -0.682 -31.594 1.00 61.62 327 ALA A O 1
ATOM 2679 N N . ILE A 1 328 ? 4.246 0.884 -32.906 1.00 61.81 328 ILE A N 1
ATOM 2680 C CA . ILE A 1 328 ? 4.988 -0.053 -33.764 1.00 61.81 328 ILE A CA 1
ATOM 2681 C C . ILE A 1 328 ? 6.097 -0.782 -32.985 1.00 61.81 328 ILE A C 1
ATOM 2683 O O . ILE A 1 328 ? 6.302 -1.979 -33.181 1.00 61.81 328 ILE A O 1
ATOM 2687 N N . HIS A 1 329 ? 6.815 -0.088 -32.094 1.00 65.62 329 HIS A N 1
ATOM 2688 C CA . HIS A 1 329 ? 7.942 -0.676 -31.356 1.00 65.62 329 HIS A CA 1
ATOM 2689 C C . HIS A 1 329 ? 7.565 -1.257 -29.983 1.00 65.62 329 HIS A C 1
ATOM 2691 O O . HIS A 1 329 ? 8.252 -2.157 -29.497 1.00 65.62 329 HIS A O 1
ATOM 2697 N N . TYR A 1 330 ? 6.474 -0.782 -29.380 1.00 77.19 330 TYR A N 1
ATOM 2698 C CA . TYR A 1 330 ? 6.032 -1.117 -28.023 1.00 77.19 330 TYR A CA 1
ATOM 2699 C C . TYR A 1 330 ? 4.544 -1.478 -27.988 1.00 77.19 330 TYR A C 1
ATOM 2701 O O . TYR A 1 330 ? 3.761 -0.889 -27.243 1.00 77.19 330 TYR A O 1
ATOM 2709 N N . GLY A 1 331 ? 4.151 -2.453 -28.810 1.00 83.25 331 GLY A N 1
ATOM 2710 C CA . GLY A 1 331 ? 2.795 -3.004 -28.789 1.00 83.25 331 GLY A CA 1
ATOM 2711 C C . GLY A 1 331 ? 2.486 -3.800 -27.514 1.00 83.25 331 GLY A C 1
ATOM 2712 O O . GLY A 1 331 ? 3.383 -4.134 -26.735 1.00 83.25 331 GLY A O 1
ATOM 2713 N N . ASP A 1 332 ? 1.218 -4.169 -27.333 1.00 86.62 332 ASP A N 1
ATOM 2714 C CA . ASP A 1 332 ? 0.691 -4.842 -26.133 1.00 86.62 332 ASP A CA 1
ATOM 2715 C C . ASP A 1 332 ? 1.533 -6.051 -25.698 1.00 86.62 332 ASP A C 1
ATOM 2717 O O . ASP A 1 332 ? 1.855 -6.215 -24.521 1.00 86.62 332 ASP A O 1
ATOM 2721 N N . ALA A 1 333 ? 1.982 -6.870 -26.655 1.00 89.06 333 ALA A N 1
ATOM 2722 C CA . ALA A 1 333 ? 2.797 -8.051 -26.376 1.00 89.06 333 ALA A CA 1
ATOM 2723 C C . ALA A 1 333 ? 4.127 -7.719 -25.675 1.00 89.06 333 ALA A C 1
ATOM 2725 O O . ALA A 1 333 ? 4.609 -8.518 -24.870 1.00 89.06 333 ALA A O 1
ATOM 2726 N N . TYR A 1 334 ? 4.736 -6.567 -25.970 1.00 91.00 334 TYR A N 1
ATOM 2727 C CA . TYR A 1 334 ? 5.948 -6.124 -25.283 1.00 91.00 334 TYR A CA 1
ATOM 2728 C C . TYR A 1 334 ? 5.647 -5.819 -23.812 1.00 91.00 334 TYR A C 1
ATOM 2730 O O . TYR A 1 334 ? 6.296 -6.376 -22.922 1.00 91.00 334 TYR A O 1
ATOM 2738 N N . TRP A 1 335 ? 4.635 -4.984 -23.561 1.00 91.62 335 TRP A N 1
ATOM 2739 C CA . TRP A 1 335 ? 4.268 -4.537 -22.218 1.00 91.62 335 TRP A CA 1
ATOM 2740 C C . TRP A 1 335 ? 3.761 -5.672 -21.343 1.00 91.62 335 TRP A C 1
ATOM 2742 O O . TRP A 1 335 ? 4.168 -5.770 -20.192 1.00 91.62 335 TRP A O 1
ATOM 2752 N N . LEU A 1 336 ? 2.987 -6.598 -21.903 1.00 93.75 336 LEU A N 1
ATOM 2753 C CA . LEU A 1 336 ? 2.544 -7.806 -21.210 1.00 93.75 336 LEU A CA 1
ATOM 2754 C C . LEU A 1 336 ? 3.718 -8.689 -20.767 1.00 93.75 336 LEU A C 1
ATOM 2756 O O . LEU A 1 336 ? 3.763 -9.166 -19.631 1.00 93.75 336 LEU A O 1
ATOM 2760 N N . LYS A 1 337 ? 4.711 -8.884 -21.643 1.00 94.25 337 LYS A N 1
ATOM 2761 C CA . LYS A 1 337 ? 5.923 -9.651 -21.319 1.00 94.25 337 LYS A CA 1
ATOM 2762 C C . LYS A 1 337 ? 6.787 -8.940 -20.281 1.00 94.25 337 LYS A C 1
ATOM 2764 O O . LYS A 1 337 ? 7.358 -9.608 -19.417 1.00 94.25 337 LYS A O 1
ATOM 2769 N N . LEU A 1 338 ? 6.919 -7.617 -20.376 1.00 94.00 338 LEU A N 1
ATOM 2770 C CA . LEU A 1 338 ? 7.643 -6.817 -19.391 1.00 94.00 338 LEU A CA 1
ATOM 2771 C C . LEU A 1 338 ? 6.937 -6.870 -18.032 1.00 94.00 338 LEU A C 1
ATOM 2773 O O . LEU A 1 338 ? 7.577 -7.205 -17.041 1.00 94.00 338 LEU A O 1
ATOM 2777 N N . TYR A 1 339 ? 5.624 -6.646 -18.006 1.00 95.12 339 TYR A N 1
ATOM 2778 C CA . TYR A 1 339 ? 4.785 -6.741 -16.816 1.00 95.12 339 TYR A CA 1
ATOM 2779 C C . TYR A 1 339 ? 4.941 -8.095 -16.123 1.00 95.12 339 TYR A C 1
ATOM 2781 O O . TYR A 1 339 ? 5.273 -8.140 -14.942 1.00 95.12 339 TYR A O 1
ATOM 2789 N N . PHE A 1 340 ? 4.820 -9.203 -16.860 1.00 95.88 340 PHE A N 1
ATOM 2790 C CA . PHE A 1 340 ? 5.010 -10.540 -16.294 1.00 95.88 340 PHE A CA 1
ATOM 2791 C C . PHE A 1 340 ? 6.398 -10.720 -15.662 1.00 95.88 340 PHE A C 1
ATOM 2793 O O . PHE A 1 340 ? 6.506 -11.217 -14.543 1.00 95.88 340 PHE A O 1
ATOM 2800 N N . LYS A 1 341 ? 7.467 -10.271 -16.334 1.00 94.12 341 LYS A N 1
ATOM 2801 C CA . LYS A 1 341 ? 8.836 -10.335 -15.789 1.00 94.12 341 LYS A CA 1
ATOM 2802 C C . LYS A 1 341 ? 9.000 -9.491 -14.526 1.00 94.12 341 LYS A C 1
ATOM 2804 O O . LYS A 1 341 ? 9.632 -9.952 -13.578 1.00 94.12 341 LYS A O 1
ATOM 2809 N N . LEU A 1 342 ? 8.436 -8.284 -14.508 1.00 92.88 342 LEU A N 1
ATOM 2810 C CA . LEU A 1 342 ? 8.459 -7.405 -13.340 1.00 92.88 342 LEU A CA 1
ATOM 2811 C C . LEU A 1 342 ? 7.707 -8.044 -12.171 1.00 92.88 342 LEU A C 1
ATOM 2813 O O . LEU A 1 342 ? 8.259 -8.124 -11.080 1.00 92.88 342 LEU A O 1
ATOM 2817 N N . ARG A 1 343 ? 6.512 -8.600 -12.403 1.00 92.50 343 ARG A N 1
ATOM 2818 C CA . ARG A 1 343 ? 5.735 -9.291 -11.363 1.00 92.50 343 ARG A CA 1
ATOM 2819 C C . ARG A 1 343 ? 6.439 -10.536 -10.830 1.00 92.50 343 ARG A C 1
ATOM 2821 O O . ARG A 1 343 ? 6.427 -10.739 -9.620 1.00 92.50 343 ARG A O 1
ATOM 2828 N N . LEU A 1 344 ? 7.085 -11.340 -11.681 1.00 91.94 344 LEU A N 1
ATOM 2829 C CA . LEU A 1 344 ? 7.922 -12.459 -11.220 1.00 91.94 344 LEU A CA 1
ATOM 2830 C C . LEU A 1 344 ? 9.014 -11.956 -10.274 1.00 91.94 344 LEU A C 1
ATOM 2832 O O . LEU A 1 344 ? 9.160 -12.476 -9.168 1.00 91.94 344 LEU A O 1
ATOM 2836 N N . LYS A 1 345 ? 9.728 -10.903 -10.688 1.00 89.44 345 LYS A N 1
ATOM 2837 C CA . LYS A 1 345 ? 10.809 -10.313 -9.904 1.00 89.44 345 LYS A CA 1
ATOM 2838 C C . LYS A 1 345 ? 10.313 -9.755 -8.569 1.00 89.44 345 LYS A C 1
ATOM 2840 O O . LYS A 1 345 ? 10.838 -10.119 -7.529 1.00 89.44 345 LYS A O 1
ATOM 2845 N N . GLU A 1 346 ? 9.261 -8.945 -8.568 1.00 89.44 346 GLU A N 1
ATOM 2846 C CA . GLU A 1 346 ? 8.668 -8.370 -7.350 1.00 89.44 346 GLU A CA 1
ATOM 2847 C C . GLU A 1 346 ? 8.189 -9.431 -6.352 1.00 89.44 346 GLU A C 1
ATOM 2849 O O . GLU A 1 346 ? 8.201 -9.201 -5.145 1.00 89.44 346 GLU A O 1
ATOM 2854 N N . ASN A 1 347 ? 7.795 -10.610 -6.837 1.00 88.00 347 ASN A N 1
ATOM 2855 C CA . ASN A 1 347 ? 7.386 -11.721 -5.982 1.00 88.00 347 ASN A CA 1
ATOM 2856 C C . ASN A 1 347 ? 8.550 -12.629 -5.550 1.00 88.00 347 ASN A C 1
ATOM 2858 O O . ASN A 1 347 ? 8.335 -13.523 -4.725 1.00 88.00 347 ASN A O 1
ATOM 2862 N N . GLY A 1 348 ? 9.767 -12.383 -6.047 1.00 88.25 348 GLY A N 1
ATOM 2863 C CA . GLY A 1 348 ? 10.952 -13.202 -5.794 1.00 88.25 348 GLY A CA 1
ATOM 2864 C C . GLY A 1 348 ? 10.930 -14.550 -6.518 1.00 88.25 348 GLY A C 1
ATOM 2865 O O . GLY A 1 348 ? 11.581 -15.494 -6.079 1.00 88.25 348 GLY A O 1
ATOM 2866 N N . ILE A 1 349 ? 10.168 -14.662 -7.609 1.00 89.25 349 ILE A N 1
ATOM 2867 C CA . ILE A 1 349 ? 10.025 -15.896 -8.381 1.00 89.25 349 ILE A CA 1
ATOM 2868 C C . ILE A 1 349 ? 11.109 -15.933 -9.458 1.00 89.25 349 ILE A C 1
ATOM 2870 O O . ILE A 1 349 ? 11.101 -15.142 -10.404 1.00 89.25 349 ILE A O 1
ATOM 2874 N N . SER A 1 350 ? 12.019 -16.899 -9.345 1.00 90.06 350 SER A N 1
ATOM 2875 C CA . SER A 1 350 ? 13.009 -17.197 -10.380 1.00 90.06 350 SER A CA 1
ATOM 2876 C C . SER A 1 350 ? 12.554 -18.393 -11.211 1.00 90.06 350 SER A C 1
ATOM 2878 O O . SER A 1 350 ? 12.227 -19.451 -10.674 1.00 90.06 350 SER A O 1
ATOM 2880 N N . LEU A 1 351 ? 12.522 -18.234 -12.534 1.00 90.75 351 LEU A N 1
ATOM 2881 C CA . LEU A 1 351 ? 12.167 -19.301 -13.467 1.00 90.75 351 LEU A CA 1
ATOM 2882 C C . LEU A 1 351 ? 13.378 -19.697 -14.305 1.00 90.75 351 LEU A C 1
ATOM 2884 O O . LEU A 1 351 ? 14.078 -18.841 -14.846 1.00 90.75 351 LEU A O 1
ATOM 2888 N N . PHE A 1 352 ? 13.559 -21.003 -14.505 1.00 92.88 352 PHE A N 1
ATOM 2889 C CA . PHE A 1 352 ? 14.529 -21.522 -15.468 1.00 92.88 352 PHE A CA 1
ATOM 2890 C C . PHE A 1 352 ? 14.223 -20.971 -16.884 1.00 92.88 352 PHE A C 1
ATOM 2892 O O . PHE A 1 352 ? 13.047 -20.956 -17.273 1.00 92.88 352 PHE A O 1
ATOM 2899 N N . PRO A 1 353 ? 15.216 -20.521 -17.685 1.00 93.94 353 PRO A N 1
ATOM 2900 C CA . PRO A 1 353 ? 14.954 -19.745 -18.905 1.00 93.94 353 PRO A CA 1
ATOM 2901 C C . PRO A 1 353 ? 14.014 -20.403 -19.937 1.00 93.94 353 PRO A C 1
ATOM 2903 O O . PRO A 1 353 ? 13.149 -19.704 -20.472 1.00 93.94 353 PRO A O 1
ATOM 2906 N N . PRO A 1 354 ? 14.079 -21.724 -20.200 1.00 95.12 354 PRO A N 1
ATOM 2907 C CA . PRO A 1 354 ? 13.088 -22.422 -21.022 1.00 95.12 354 PRO A CA 1
ATOM 2908 C C . PRO A 1 354 ? 11.653 -22.305 -20.498 1.00 95.12 354 PRO A C 1
ATOM 2910 O O . PRO A 1 354 ? 10.741 -22.025 -21.275 1.00 95.12 354 PRO A O 1
ATOM 2913 N N . LYS A 1 355 ? 11.445 -22.440 -19.181 1.00 93.19 355 LYS A N 1
ATOM 2914 C CA . LYS A 1 355 ? 10.122 -22.297 -18.554 1.00 93.19 355 LYS A CA 1
ATOM 2915 C C . LYS A 1 355 ? 9.604 -20.866 -18.687 1.00 93.19 355 LYS A C 1
ATOM 2917 O O . LYS A 1 355 ? 8.452 -20.660 -19.062 1.00 93.19 355 LYS A O 1
ATOM 2922 N N . LEU A 1 356 ? 10.471 -19.871 -18.479 1.00 94.94 356 LEU A N 1
ATOM 2923 C CA . LEU A 1 356 ? 10.132 -18.469 -18.731 1.00 94.94 356 LEU A CA 1
ATOM 2924 C C . LEU A 1 356 ? 9.703 -18.252 -20.192 1.00 94.94 356 LEU A C 1
ATOM 2926 O O . LEU A 1 356 ? 8.683 -17.613 -20.442 1.00 94.94 356 LEU A O 1
ATOM 2930 N N . LYS A 1 357 ? 10.435 -18.815 -21.161 1.00 95.62 357 LYS A N 1
ATOM 2931 C CA . LYS A 1 357 ? 10.108 -18.702 -22.592 1.00 95.62 357 LYS A CA 1
ATOM 2932 C C . LYS A 1 357 ? 8.731 -19.289 -22.923 1.00 95.62 357 LYS A C 1
ATOM 2934 O O . LYS A 1 357 ? 8.010 -18.685 -23.715 1.00 95.62 357 LYS A O 1
ATOM 2939 N N . ILE A 1 358 ? 8.348 -20.406 -22.298 1.00 95.31 358 ILE A N 1
ATOM 2940 C CA . ILE A 1 358 ? 7.012 -21.010 -22.450 1.00 95.31 358 ILE A CA 1
ATOM 2941 C C . ILE A 1 358 ? 5.925 -20.039 -21.979 1.00 95.31 358 ILE A C 1
ATOM 2943 O O . ILE A 1 358 ? 5.001 -19.746 -22.736 1.00 95.31 358 ILE A O 1
ATOM 2947 N N . HIS A 1 359 ? 6.056 -19.480 -20.774 1.00 94.50 359 HIS A N 1
ATOM 2948 C CA . HIS A 1 359 ? 5.057 -18.541 -20.256 1.00 94.50 359 HIS A CA 1
ATOM 2949 C C . HIS A 1 359 ? 4.964 -17.260 -21.096 1.00 94.50 359 HIS A C 1
ATOM 2951 O O . HIS A 1 359 ? 3.861 -16.799 -21.378 1.00 94.50 359 HIS A O 1
ATOM 2957 N N . LEU A 1 360 ? 6.097 -16.712 -21.550 1.00 95.50 360 LEU A N 1
ATOM 2958 C CA . LEU A 1 360 ? 6.111 -15.528 -22.418 1.00 95.50 360 LEU A CA 1
ATOM 2959 C C . LEU A 1 360 ? 5.448 -15.791 -23.777 1.00 95.50 360 LEU A C 1
ATOM 2961 O O . LEU A 1 360 ? 4.828 -14.881 -24.324 1.00 95.50 360 LEU A O 1
ATOM 2965 N N . ARG A 1 361 ? 5.576 -17.010 -24.317 1.00 94.19 361 ARG A N 1
ATOM 2966 C CA . ARG A 1 361 ? 4.888 -17.421 -25.546 1.00 94.19 361 ARG A CA 1
ATOM 2967 C C . ARG A 1 361 ? 3.380 -17.527 -25.324 1.00 94.19 361 ARG A C 1
ATOM 2969 O O . ARG A 1 361 ? 2.629 -16.951 -26.092 1.00 94.19 361 ARG A O 1
ATOM 2976 N N . GLN A 1 362 ? 2.948 -18.152 -24.230 1.00 92.38 362 GLN A N 1
ATOM 2977 C CA . GLN A 1 362 ? 1.524 -18.269 -23.888 1.00 92.38 362 GLN A CA 1
ATOM 2978 C C . GLN A 1 362 ? 0.846 -16.902 -23.701 1.00 92.38 362 GLN A C 1
ATOM 2980 O O . GLN A 1 362 ? -0.283 -16.719 -24.138 1.00 92.38 362 GLN A O 1
ATOM 2985 N N . ILE A 1 363 ? 1.541 -15.930 -23.099 1.00 92.06 363 ILE A N 1
ATOM 2986 C CA . ILE A 1 363 ? 1.049 -14.546 -22.987 1.00 92.06 363 ILE A CA 1
ATOM 2987 C C . ILE A 1 363 ? 0.890 -13.900 -24.370 1.00 92.06 363 ILE A C 1
ATOM 2989 O O . ILE A 1 363 ? -0.093 -13.210 -24.627 1.00 92.06 363 ILE A O 1
ATOM 2993 N N . GLU A 1 364 ? 1.851 -14.117 -25.270 1.00 91.31 364 GLU A N 1
ATOM 2994 C CA . GLU A 1 364 ? 1.786 -13.587 -26.632 1.00 91.31 364 GLU A CA 1
ATOM 2995 C C . GLU A 1 364 ? 0.647 -14.216 -27.442 1.00 91.31 364 GLU A C 1
ATOM 2997 O O . GLU A 1 364 ? -0.080 -13.498 -28.127 1.00 91.31 364 GLU A O 1
ATOM 3002 N N . ASP A 1 365 ? 0.479 -15.533 -27.340 1.00 90.00 365 ASP A N 1
ATOM 3003 C CA . ASP A 1 365 ? -0.582 -16.272 -28.021 1.00 90.00 365 ASP A CA 1
ATOM 3004 C C . ASP A 1 365 ? -1.962 -15.818 -27.516 1.00 90.00 365 ASP A C 1
ATOM 3006 O O . ASP A 1 365 ? -2.845 -15.519 -28.319 1.00 90.00 365 ASP A O 1
ATOM 3010 N N . PHE A 1 366 ? -2.124 -15.640 -26.199 1.00 86.31 366 PHE A N 1
ATOM 3011 C CA . PHE A 1 366 ? -3.366 -15.128 -25.616 1.00 86.31 366 PHE A CA 1
ATOM 3012 C C . PHE A 1 366 ? -3.680 -13.691 -26.063 1.00 86.31 366 PHE A C 1
ATOM 3014 O O . PHE A 1 366 ? -4.821 -13.381 -26.401 1.00 86.31 366 PHE A O 1
ATOM 3021 N N . ASN A 1 367 ? -2.664 -12.826 -26.164 1.00 88.19 367 ASN A N 1
ATOM 3022 C CA . ASN A 1 367 ? -2.835 -11.478 -26.709 1.00 88.19 367 ASN A CA 1
ATOM 3023 C C . ASN A 1 367 ? -3.272 -11.481 -28.187 1.00 88.19 367 ASN A C 1
ATOM 3025 O O . ASN A 1 367 ? -4.046 -10.615 -28.588 1.00 88.19 367 ASN A O 1
ATOM 3029 N N . LYS A 1 368 ? -2.789 -12.438 -28.995 1.00 87.50 368 LYS A N 1
ATOM 3030 C CA . LYS A 1 368 ? -3.160 -12.583 -30.416 1.00 87.50 368 LYS A CA 1
ATOM 3031 C C . LYS A 1 368 ? -4.597 -13.069 -30.608 1.00 87.50 368 LYS A C 1
ATOM 3033 O O . LYS A 1 368 ? -5.242 -12.655 -31.566 1.00 87.50 368 LYS A O 1
ATOM 3038 N N . MET A 1 369 ? -5.102 -13.912 -29.704 1.00 83.44 369 MET A N 1
ATOM 3039 C CA . MET A 1 369 ? -6.485 -14.408 -29.761 1.00 83.44 369 MET A CA 1
ATOM 3040 C C . MET A 1 369 ? -7.519 -13.275 -29.662 1.00 83.44 369 MET A C 1
ATOM 3042 O O . MET A 1 369 ? -8.593 -13.376 -30.243 1.00 83.44 369 MET A O 1
ATOM 3046 N N . TRP A 1 370 ? -7.180 -12.187 -28.968 1.00 74.81 370 TRP A N 1
ATOM 3047 C CA . TRP A 1 370 ? -8.043 -11.022 -28.775 1.00 74.81 370 TRP A CA 1
ATOM 3048 C C . TRP A 1 370 ? -7.588 -9.865 -29.673 1.00 74.81 370 TRP A C 1
ATOM 3050 O O . TRP A 1 370 ? -6.836 -8.980 -29.255 1.00 74.81 370 TRP A O 1
ATOM 3060 N N . SER A 1 371 ? -8.027 -9.875 -30.932 1.00 68.88 371 SER A N 1
ATOM 3061 C CA . SER A 1 371 ? -7.721 -8.827 -31.922 1.00 68.88 371 SER A CA 1
ATOM 3062 C C . SER A 1 371 ? -8.630 -7.603 -31.752 1.00 68.88 371 SER A C 1
ATOM 3064 O O . SER A 1 371 ? -9.465 -7.318 -32.601 1.00 68.88 371 SER A O 1
ATOM 3066 N N . VAL A 1 372 ? -8.467 -6.894 -30.633 1.00 73.75 372 VAL A N 1
ATOM 3067 C CA . VAL A 1 372 ? -9.186 -5.648 -30.324 1.00 73.75 372 VAL A CA 1
ATOM 3068 C C . VAL A 1 372 ? -8.257 -4.452 -30.581 1.00 73.75 372 VAL A C 1
ATOM 3070 O O . VAL A 1 372 ? -7.165 -4.422 -29.997 1.00 73.75 372 VAL A O 1
ATOM 3073 N N . PRO A 1 373 ? -8.632 -3.489 -31.448 1.00 71.94 373 PRO A N 1
ATOM 3074 C CA . PRO A 1 373 ? -7.876 -2.254 -31.651 1.00 71.94 373 PRO A CA 1
ATOM 3075 C C . PRO A 1 373 ? -7.745 -1.453 -30.354 1.00 71.94 373 PRO A C 1
ATOM 3077 O O . PRO A 1 373 ? -8.655 -1.428 -29.538 1.00 71.94 373 PRO A O 1
ATOM 3080 N N . ARG A 1 374 ? -6.627 -0.744 -30.173 1.00 70.19 374 ARG A N 1
ATOM 3081 C CA . ARG A 1 374 ? -6.359 0.026 -28.944 1.00 70.19 374 ARG A CA 1
ATOM 3082 C C . ARG A 1 374 ? -7.319 1.198 -28.711 1.00 70.19 374 ARG A C 1
ATOM 3084 O O . ARG A 1 374 ? -7.469 1.652 -27.584 1.00 70.19 374 ARG A O 1
ATOM 3091 N N . GLU A 1 375 ? -7.931 1.692 -29.778 1.00 70.06 375 GLU A N 1
ATOM 3092 C CA . GLU A 1 375 ? -8.905 2.790 -29.762 1.00 70.06 375 GLU A CA 1
ATOM 3093 C C . GLU A 1 375 ? -10.307 2.324 -29.335 1.00 70.06 375 GLU A C 1
ATOM 3095 O O . GLU A 1 375 ? -11.188 3.150 -29.108 1.00 70.06 375 GLU A O 1
ATOM 3100 N N . ASP A 1 376 ? -10.510 1.011 -29.212 1.00 75.12 376 ASP A N 1
ATOM 3101 C CA . ASP A 1 376 ? -11.771 0.416 -28.793 1.00 75.12 376 ASP A CA 1
ATOM 3102 C C . ASP A 1 376 ? -11.905 0.428 -27.261 1.00 75.12 376 ASP A C 1
ATOM 3104 O O . ASP A 1 376 ? -10.962 0.112 -26.530 1.00 75.12 376 ASP A O 1
ATOM 3108 N N . VAL A 1 377 ? -13.105 0.737 -26.763 1.00 73.38 377 VAL A N 1
ATOM 3109 C CA . VAL A 1 377 ? -13.454 0.676 -25.333 1.00 73.38 377 VAL A CA 1
ATOM 3110 C C . VAL A 1 377 ? -13.251 -0.741 -24.777 1.00 73.38 377 VAL A C 1
ATOM 3112 O O . VAL A 1 377 ? -12.927 -0.917 -23.600 1.00 73.38 377 VAL A O 1
ATOM 3115 N N . GLU A 1 378 ? -13.367 -1.766 -25.623 1.00 81.88 378 GLU A N 1
ATOM 3116 C CA . GLU A 1 378 ? -13.096 -3.153 -25.254 1.00 81.88 378 GLU A CA 1
ATOM 3117 C C . GLU A 1 378 ? -11.610 -3.444 -24.995 1.00 81.88 378 GLU A C 1
ATOM 3119 O O . GLU A 1 378 ? -11.294 -4.430 -24.320 1.00 81.88 378 GLU A O 1
ATOM 3124 N N . TRP A 1 379 ? -10.678 -2.597 -25.451 1.00 80.88 379 TRP A N 1
ATOM 3125 C CA . TRP A 1 379 ? -9.243 -2.814 -25.239 1.00 80.88 379 TRP A CA 1
ATOM 3126 C C . TRP A 1 379 ? -8.878 -2.805 -23.754 1.00 80.88 379 TRP A C 1
ATOM 3128 O O . TRP A 1 379 ? -8.141 -3.678 -23.292 1.00 80.88 379 TRP A O 1
ATOM 3138 N N . SER A 1 380 ? -9.450 -1.886 -22.972 1.00 77.00 380 SER A N 1
ATOM 3139 C CA . SER A 1 380 ? -9.234 -1.848 -21.522 1.00 77.00 380 SER A CA 1
ATOM 3140 C C . SER A 1 380 ? -9.742 -3.124 -20.840 1.00 77.00 380 SER A C 1
ATOM 3142 O O . SER A 1 380 ? -9.076 -3.654 -19.950 1.00 77.00 380 SER A O 1
ATOM 3144 N N . ASN A 1 381 ? -10.870 -3.679 -21.299 1.00 82.62 381 ASN A N 1
ATOM 3145 C CA . ASN A 1 381 ? -11.395 -4.950 -20.791 1.00 82.62 381 ASN A CA 1
ATOM 3146 C C . ASN A 1 381 ? -10.492 -6.129 -21.174 1.00 82.62 381 ASN A C 1
ATOM 3148 O O . ASN A 1 381 ? -10.176 -6.967 -20.326 1.00 82.62 381 ASN A O 1
ATOM 3152 N N . LYS A 1 382 ? -10.012 -6.170 -22.424 1.00 86.81 382 LYS A N 1
ATOM 3153 C CA . LYS A 1 382 ? -9.017 -7.150 -22.880 1.00 86.81 382 LYS A CA 1
ATOM 3154 C C . LYS A 1 382 ? -7.775 -7.107 -21.987 1.00 86.81 382 LYS A C 1
ATOM 3156 O O . LYS A 1 382 ? -7.361 -8.142 -21.467 1.00 86.81 382 LYS A O 1
ATOM 3161 N N . MET A 1 383 ? -7.190 -5.929 -21.782 1.00 85.19 383 MET A N 1
ATOM 3162 C CA . MET A 1 383 ? -5.978 -5.775 -20.973 1.00 85.19 383 MET A CA 1
ATOM 3163 C C . MET A 1 383 ? -6.212 -6.156 -19.513 1.00 85.19 383 MET A C 1
ATOM 3165 O O . MET A 1 383 ? -5.375 -6.843 -18.929 1.00 85.19 383 MET A O 1
ATOM 3169 N N . ALA A 1 384 ? -7.366 -5.808 -18.941 1.00 85.12 384 ALA A N 1
ATOM 3170 C CA . ALA A 1 384 ? -7.748 -6.240 -17.601 1.00 85.12 384 ALA A CA 1
ATOM 3171 C C . ALA A 1 384 ? -7.817 -7.775 -17.480 1.00 85.12 384 ALA A C 1
ATOM 3173 O O . ALA A 1 384 ? -7.262 -8.324 -16.528 1.00 85.12 384 ALA A O 1
ATOM 3174 N N . ASN A 1 385 ? -8.414 -8.468 -18.456 1.00 88.19 385 ASN A N 1
ATOM 3175 C CA . ASN A 1 385 ? -8.526 -9.934 -18.469 1.00 88.19 385 ASN A CA 1
ATOM 3176 C C . ASN A 1 385 ? -7.160 -10.626 -18.615 1.00 88.19 385 ASN A C 1
ATOM 3178 O O . ASN A 1 385 ? -6.873 -11.628 -17.948 1.00 88.19 385 ASN A O 1
ATOM 3182 N N . ILE A 1 386 ? -6.284 -10.094 -19.476 1.00 90.62 386 ILE A N 1
ATOM 3183 C CA . ILE A 1 386 ? -4.925 -10.628 -19.623 1.00 90.62 386 ILE A CA 1
ATOM 3184 C C . ILE A 1 386 ? -4.118 -10.377 -18.342 1.00 90.62 386 ILE A C 1
ATOM 3186 O O . ILE A 1 386 ? -3.431 -11.283 -17.868 1.00 90.62 386 ILE A O 1
ATOM 3190 N N . SER A 1 387 ? -4.225 -9.188 -17.745 1.00 91.75 387 SER A N 1
ATOM 3191 C CA . SER A 1 387 ? -3.595 -8.871 -16.460 1.00 91.75 387 SER A CA 1
ATOM 3192 C C . SER A 1 387 ? -4.088 -9.781 -15.337 1.00 91.75 387 SER A C 1
ATOM 3194 O O . SER A 1 387 ? -3.269 -10.257 -14.554 1.00 91.75 387 SER A O 1
ATOM 3196 N N . GLU A 1 388 ? -5.385 -10.082 -15.269 1.00 92.06 388 GLU A N 1
ATOM 3197 C CA . GLU A 1 388 ? -5.947 -11.050 -14.316 1.00 92.06 388 GLU A CA 1
ATOM 3198 C C . GLU A 1 388 ? -5.310 -12.432 -14.501 1.00 92.06 388 GLU A C 1
ATOM 3200 O O . GLU A 1 388 ? -4.779 -13.005 -13.551 1.00 92.06 388 GLU A O 1
ATOM 3205 N N . THR A 1 389 ? -5.247 -12.916 -15.745 1.00 92.25 389 THR A N 1
ATOM 3206 C CA . THR A 1 389 ? -4.616 -14.201 -16.090 1.00 92.25 389 THR A CA 1
ATOM 3207 C C . THR A 1 389 ? -3.136 -14.234 -15.702 1.00 92.25 389 THR A C 1
ATOM 3209 O O . THR A 1 389 ? -2.638 -15.235 -15.180 1.00 92.25 389 THR A O 1
ATOM 3212 N N . ILE A 1 390 ? -2.413 -13.135 -15.939 1.00 94.00 390 ILE A N 1
ATOM 3213 C CA . ILE A 1 390 ? -1.017 -12.987 -15.526 1.00 94.00 390 ILE A CA 1
ATOM 3214 C C . ILE A 1 390 ? -0.900 -13.044 -14.000 1.00 94.00 390 ILE A C 1
ATOM 3216 O O . ILE A 1 390 ? -0.034 -13.759 -13.502 1.00 94.00 390 ILE A O 1
ATOM 3220 N N . ASN A 1 391 ? -1.753 -12.342 -13.252 1.00 92.06 391 ASN A N 1
ATOM 3221 C CA . ASN A 1 391 ? -1.684 -12.357 -11.790 1.00 92.06 391 ASN A CA 1
ATOM 3222 C C . ASN A 1 391 ? -2.025 -13.722 -11.212 1.00 92.06 391 ASN A C 1
ATOM 3224 O O . ASN A 1 391 ? -1.270 -14.197 -10.369 1.00 92.06 391 ASN A O 1
ATOM 3228 N N . GLN A 1 392 ? -3.063 -14.394 -11.715 1.00 91.50 392 GLN A N 1
ATOM 3229 C CA . GLN A 1 392 ? -3.377 -15.757 -11.291 1.00 91.50 392 GLN A CA 1
ATOM 3230 C C . GLN A 1 392 ? -2.180 -16.685 -11.508 1.00 91.50 392 GLN A C 1
ATOM 3232 O O . GLN A 1 392 ? -1.771 -17.418 -10.617 1.00 91.50 392 GLN A O 1
ATOM 3237 N N . ARG A 1 393 ? -1.522 -16.566 -12.661 1.00 93.06 393 ARG A N 1
ATOM 3238 C CA . ARG A 1 393 ? -0.321 -17.343 -12.962 1.00 93.06 393 ARG A CA 1
ATOM 3239 C C . ARG A 1 393 ? 0.859 -17.031 -12.044 1.00 93.06 393 ARG A C 1
ATOM 3241 O O . ARG A 1 393 ? 1.640 -17.926 -11.744 1.00 93.06 393 ARG A O 1
ATOM 3248 N N . ILE A 1 394 ? 1.034 -15.776 -11.635 1.00 91.81 394 ILE A N 1
ATOM 3249 C CA . ILE A 1 394 ? 2.059 -15.399 -10.652 1.00 91.81 394 ILE A CA 1
ATOM 3250 C C . ILE A 1 394 ? 1.765 -16.055 -9.299 1.00 91.81 394 ILE A C 1
ATOM 3252 O O . ILE A 1 394 ? 2.694 -16.575 -8.685 1.00 91.81 394 ILE A O 1
ATOM 3256 N N . LEU A 1 395 ? 0.498 -16.082 -8.874 1.00 89.00 395 LEU A N 1
ATOM 3257 C CA . LEU A 1 395 ? 0.075 -16.775 -7.655 1.00 89.00 395 LEU A CA 1
ATOM 3258 C C . LEU A 1 395 ? 0.351 -18.282 -7.756 1.00 89.00 395 LEU A C 1
ATOM 3260 O O . LEU A 1 395 ? 0.993 -18.839 -6.870 1.00 89.00 395 LEU A O 1
ATOM 3264 N N . ASP A 1 396 ? -0.010 -18.917 -8.873 1.00 89.56 396 ASP A N 1
ATOM 3265 C CA . ASP A 1 396 ? 0.229 -20.351 -9.107 1.00 89.56 396 ASP A CA 1
ATOM 3266 C C . ASP A 1 396 ? 1.728 -20.713 -9.122 1.00 89.56 396 ASP A C 1
ATOM 3268 O O . ASP A 1 396 ? 2.120 -21.823 -8.761 1.00 89.56 396 ASP A O 1
ATOM 3272 N N . LEU A 1 397 ? 2.586 -19.785 -9.563 1.00 89.38 397 LEU A N 1
ATOM 3273 C CA . LEU A 1 397 ? 4.042 -19.955 -9.582 1.00 89.38 397 LEU A CA 1
ATOM 3274 C C . LEU A 1 397 ? 4.707 -19.644 -8.237 1.00 89.38 397 LEU A C 1
ATOM 3276 O O . LEU A 1 397 ? 5.884 -19.969 -8.059 1.00 89.38 397 LEU A O 1
ATOM 3280 N N . SER A 1 398 ? 3.998 -19.002 -7.311 1.00 82.81 398 SER A N 1
ATOM 3281 C CA . SER A 1 398 ? 4.526 -18.699 -5.989 1.00 82.81 398 SER A CA 1
ATOM 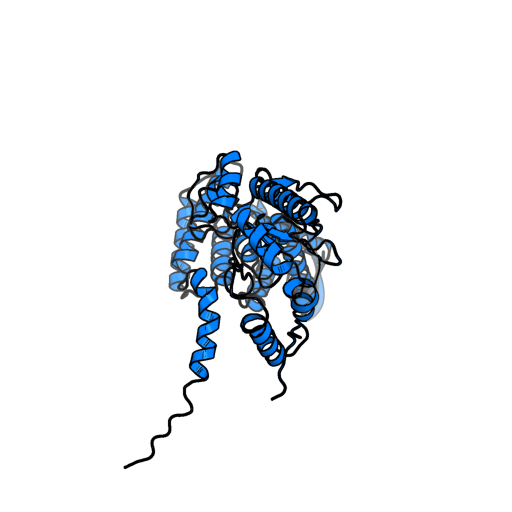3282 C C . SER A 1 398 ? 4.503 -19.963 -5.121 1.00 82.81 398 SER A C 1
ATOM 3284 O O . SER A 1 398 ? 3.461 -20.564 -4.884 1.00 82.81 398 SER A O 1
ATOM 3286 N N . SER A 1 399 ? 5.678 -20.403 -4.661 1.00 63.19 399 SER A N 1
ATOM 3287 C CA . SER A 1 399 ? 5.813 -21.574 -3.778 1.00 63.19 399 SER A CA 1
ATOM 3288 C C . SER A 1 399 ? 5.313 -21.309 -2.354 1.00 63.19 399 SER A C 1
ATOM 3290 O O . SER A 1 399 ? 5.064 -22.241 -1.597 1.00 63.19 399 SER A O 1
ATOM 3292 N N . GLU A 1 400 ? 5.172 -20.035 -1.988 1.00 62.16 400 GLU A N 1
ATOM 3293 C CA . GLU A 1 400 ? 4.694 -19.569 -0.694 1.00 62.16 400 GLU A CA 1
ATOM 3294 C C . GLU A 1 400 ? 3.522 -18.623 -0.938 1.00 62.16 400 GLU A C 1
ATOM 3296 O O . GLU A 1 400 ? 3.709 -17.513 -1.447 1.00 62.16 400 GLU A O 1
ATOM 3301 N N . ARG A 1 401 ? 2.315 -19.046 -0.550 1.00 60.53 401 ARG A N 1
ATOM 3302 C CA . ARG A 1 401 ? 1.172 -18.132 -0.473 1.00 60.53 401 ARG A CA 1
ATOM 3303 C C . ARG A 1 401 ? 1.511 -16.999 0.493 1.00 60.53 401 ARG A C 1
ATOM 3305 O O . ARG A 1 401 ? 2.250 -17.189 1.452 1.00 60.53 401 ARG A O 1
ATOM 3312 N N . TRP A 1 402 ? 1.018 -15.795 0.248 1.00 57.03 402 TRP A N 1
ATOM 3313 C CA . TRP A 1 402 ? 1.451 -14.577 0.951 1.00 57.03 402 TRP A CA 1
ATOM 3314 C C . TRP A 1 402 ? 1.263 -14.619 2.480 1.00 57.03 402 TRP A C 1
ATOM 3316 O O . TRP A 1 402 ? 2.034 -13.972 3.186 1.00 57.03 402 TRP A O 1
ATOM 3326 N N . TRP A 1 403 ? 0.326 -15.416 3.010 1.00 51.00 403 TRP A N 1
ATOM 3327 C CA . TRP A 1 403 ? 0.204 -15.667 4.458 1.00 51.00 403 TRP A CA 1
ATOM 3328 C C . TRP A 1 403 ? 1.324 -16.539 5.046 1.00 51.00 403 TRP A C 1
ATOM 3330 O O . TRP A 1 403 ? 1.485 -16.590 6.261 1.00 51.00 403 TRP A O 1
ATOM 3340 N N . ILE A 1 404 ? 2.102 -17.220 4.203 1.00 44.06 404 ILE A N 1
ATOM 3341 C CA . ILE A 1 404 ? 3.291 -17.988 4.587 1.00 44.06 404 ILE A CA 1
ATOM 3342 C C . ILE A 1 404 ? 4.499 -17.050 4.730 1.00 44.06 404 ILE A C 1
ATOM 3344 O O . ILE A 1 404 ? 5.285 -17.232 5.654 1.00 44.06 404 ILE A O 1
ATOM 3348 N N . LYS A 1 405 ? 4.609 -15.979 3.925 1.00 43.72 405 LYS A N 1
ATOM 3349 C CA . LYS A 1 405 ? 5.722 -15.003 4.013 1.00 43.72 405 LYS A CA 1
ATOM 3350 C C . LYS A 1 405 ? 5.793 -14.255 5.352 1.00 43.72 405 LYS A C 1
ATOM 3352 O O . LYS A 1 405 ? 6.874 -13.813 5.742 1.00 43.72 405 LYS A O 1
ATOM 3357 N N . THR A 1 406 ? 4.678 -14.110 6.069 1.00 42.91 406 THR A N 1
ATOM 3358 C CA . THR A 1 406 ? 4.660 -13.569 7.442 1.00 42.91 406 THR A CA 1
ATOM 3359 C C . THR A 1 406 ? 5.167 -14.567 8.485 1.00 42.91 406 THR A C 1
ATOM 3361 O O . THR A 1 406 ? 5.628 -14.151 9.544 1.00 42.91 406 THR A O 1
ATOM 3364 N N . ILE A 1 407 ? 5.172 -15.864 8.169 1.00 39.19 407 ILE A N 1
ATOM 3365 C CA . ILE A 1 407 ? 5.632 -16.946 9.049 1.00 39.19 407 ILE A CA 1
ATOM 3366 C C . ILE A 1 407 ? 7.099 -17.317 8.744 1.00 39.19 407 ILE A C 1
ATOM 3368 O O . ILE A 1 407 ? 7.903 -17.473 9.661 1.00 39.19 407 ILE A O 1
ATOM 3372 N N . THR A 1 408 ? 7.513 -17.358 7.471 1.00 35.78 408 THR A N 1
ATOM 3373 C CA . THR A 1 408 ? 8.803 -17.947 7.048 1.00 35.78 408 THR A CA 1
ATOM 3374 C C . THR A 1 408 ? 10.052 -17.109 7.327 1.00 35.78 408 THR A C 1
ATOM 3376 O O . THR A 1 408 ? 11.156 -17.657 7.346 1.00 35.78 408 THR A O 1
ATOM 3379 N N . LYS A 1 409 ? 9.935 -15.806 7.626 1.00 39.66 409 LYS A N 1
ATOM 3380 C CA . LYS A 1 409 ? 11.080 -15.049 8.178 1.00 39.66 409 LYS A CA 1
ATOM 3381 C C . LYS A 1 409 ? 11.388 -15.405 9.635 1.00 39.66 409 LYS A C 1
ATOM 3383 O O . LYS A 1 409 ? 12.497 -15.125 10.081 1.00 39.66 409 LYS A O 1
ATOM 3388 N N . LYS A 1 410 ? 10.432 -16.000 10.356 1.00 46.62 410 LYS A N 1
ATOM 3389 C CA . LYS A 1 410 ? 10.540 -16.304 11.786 1.00 46.62 410 LYS A CA 1
ATOM 3390 C C . LYS A 1 410 ? 11.280 -17.623 12.036 1.00 46.62 410 LYS A C 1
ATOM 3392 O O . LYS A 1 410 ? 12.184 -17.662 12.854 1.00 46.62 410 LYS A O 1
ATOM 3397 N N . GLU A 1 411 ? 11.011 -18.664 11.252 1.00 37.28 411 GLU A N 1
ATOM 3398 C CA . GLU A 1 411 ? 11.574 -20.000 11.523 1.00 37.28 411 GLU A CA 1
ATOM 3399 C C . GLU A 1 411 ? 13.018 -20.198 11.029 1.00 37.28 411 GLU A C 1
ATOM 3401 O O . GLU A 1 411 ? 13.737 -21.050 11.545 1.00 37.28 411 GLU A O 1
ATOM 3406 N N . LYS A 1 412 ? 13.508 -19.386 10.080 1.00 32.28 412 LYS A N 1
ATOM 3407 C CA . LYS A 1 412 ? 14.901 -19.512 9.602 1.00 32.28 412 LYS A CA 1
ATOM 3408 C C . LYS A 1 412 ? 15.962 -19.045 10.604 1.00 32.28 412 LYS A C 1
ATOM 3410 O O . LYS A 1 412 ? 17.114 -19.436 10.452 1.00 32.28 412 LYS A O 1
ATOM 3415 N N . PHE A 1 413 ? 15.598 -18.239 11.601 1.00 36.12 413 PHE A N 1
ATOM 3416 C CA . PHE A 1 413 ? 16.528 -17.814 12.654 1.00 36.12 413 PHE A CA 1
ATOM 3417 C C . PHE A 1 413 ? 16.490 -18.724 13.890 1.00 36.12 413 PHE A C 1
ATOM 3419 O O . PHE A 1 413 ? 17.525 -18.894 14.528 1.00 36.12 413 PHE A O 1
ATOM 3426 N N . ASP A 1 414 ? 15.363 -19.381 14.173 1.00 40.16 414 ASP A N 1
ATOM 3427 C CA . ASP A 1 414 ? 15.221 -20.247 15.355 1.00 40.16 414 ASP A CA 1
ATOM 3428 C C . ASP A 1 414 ? 15.859 -21.645 15.166 1.00 40.16 414 ASP A C 1
ATOM 3430 O O . ASP A 1 414 ? 16.251 -22.296 16.136 1.00 40.16 414 ASP A O 1
ATOM 3434 N N . ILE A 1 415 ? 16.055 -22.094 13.918 1.00 33.72 415 ILE A N 1
ATOM 3435 C CA . ILE A 1 415 ? 16.651 -23.411 13.609 1.00 33.72 415 ILE A CA 1
ATOM 3436 C C . ILE A 1 415 ? 18.194 -23.389 13.643 1.00 33.72 415 ILE A C 1
ATOM 3438 O O . ILE A 1 415 ? 18.824 -24.424 13.840 1.00 33.72 415 ILE A O 1
ATOM 3442 N N . LEU A 1 416 ? 18.832 -22.220 13.515 1.00 31.34 416 LEU A N 1
ATOM 3443 C CA . LEU A 1 416 ? 20.301 -22.104 13.544 1.00 31.34 416 LEU A CA 1
ATOM 3444 C C . LEU A 1 416 ? 20.879 -21.836 14.946 1.00 31.34 416 LEU A C 1
ATOM 3446 O O . LEU A 1 416 ? 22.096 -21.818 15.099 1.00 31.34 416 LEU A O 1
ATOM 3450 N N . GLY A 1 417 ? 20.029 -21.651 15.962 1.00 34.41 417 GLY A N 1
ATOM 3451 C CA . GLY A 1 417 ? 20.433 -21.396 17.352 1.00 34.41 417 GLY A CA 1
ATOM 3452 C C . GLY A 1 417 ? 20.221 -22.561 18.326 1.00 34.41 417 GLY A C 1
ATOM 3453 O O . GLY A 1 417 ? 20.433 -22.378 19.519 1.00 34.41 417 GLY A O 1
ATOM 3454 N N . SER A 1 418 ? 19.782 -23.734 17.856 1.00 31.67 418 SER A N 1
ATOM 3455 C CA . SER A 1 418 ? 19.412 -24.877 18.715 1.00 31.67 418 SER A CA 1
ATOM 3456 C C . SER A 1 418 ? 20.179 -26.177 18.426 1.00 31.67 418 SER A C 1
ATOM 3458 O O . SER A 1 418 ? 19.819 -27.230 18.943 1.00 31.67 418 SER A O 1
ATOM 3460 N N . VAL A 1 419 ? 21.280 -26.120 17.663 1.00 32.38 419 VAL A N 1
ATOM 3461 C CA . VAL A 1 419 ? 22.176 -27.273 17.438 1.00 32.38 419 VAL A CA 1
ATOM 3462 C C . VAL A 1 419 ? 23.621 -26.907 17.788 1.00 32.38 419 VAL A C 1
ATOM 3464 O O . VAL A 1 419 ? 24.509 -26.895 16.944 1.00 32.38 419 VAL A O 1
ATOM 3467 N N . SER A 1 420 ? 23.853 -26.574 19.054 1.00 32.44 420 SER A N 1
ATOM 3468 C CA . SER A 1 420 ? 25.177 -26.628 19.681 1.00 32.44 420 SER A CA 1
ATOM 3469 C C . SER A 1 420 ? 25.000 -26.634 21.197 1.00 32.44 420 SER A C 1
ATOM 3471 O O . SER A 1 420 ? 25.216 -25.614 21.830 1.00 32.44 420 SER A O 1
ATOM 3473 N N . ASP A 1 421 ? 24.474 -27.732 21.742 1.00 38.00 421 ASP A N 1
ATOM 3474 C CA . ASP A 1 421 ? 24.680 -28.155 23.137 1.00 38.00 421 ASP A CA 1
ATOM 3475 C C . ASP A 1 421 ? 23.893 -29.447 23.386 1.00 38.00 421 ASP A C 1
ATOM 3477 O O . ASP A 1 421 ? 22.782 -29.464 23.907 1.00 38.00 421 ASP A O 1
ATOM 3481 N N . ALA A 1 422 ? 24.482 -30.559 22.960 1.00 29.77 422 ALA A N 1
ATOM 3482 C CA . ALA A 1 422 ? 24.203 -31.874 23.519 1.00 29.77 422 ALA A CA 1
ATOM 3483 C C . ALA A 1 422 ? 25.467 -32.708 23.312 1.00 29.77 422 ALA A C 1
ATOM 3485 O O . ALA A 1 422 ? 25.651 -33.361 22.285 1.00 29.77 422 ALA A O 1
ATOM 3486 N N . GLY A 1 423 ? 26.387 -32.582 24.267 1.00 25.94 423 GLY A N 1
ATOM 3487 C CA . GLY A 1 423 ? 27.507 -33.498 24.391 1.00 25.94 423 GLY A CA 1
ATOM 3488 C C . GLY A 1 423 ? 27.001 -34.918 24.625 1.00 25.94 423 GLY A C 1
ATOM 3489 O O . GLY A 1 423 ? 26.042 -35.126 25.363 1.00 25.94 423 GLY A O 1
ATOM 3490 N N . ASN A 1 424 ? 27.677 -35.875 24.004 1.00 25.72 424 ASN A N 1
ATOM 3491 C CA . ASN A 1 424 ? 27.709 -37.259 24.445 1.00 25.72 424 ASN A CA 1
ATOM 3492 C C . ASN A 1 424 ? 29.180 -37.670 24.455 1.00 25.72 424 ASN A C 1
ATOM 3494 O O . ASN A 1 424 ? 29.720 -38.116 23.446 1.00 25.72 424 ASN A O 1
ATOM 3498 N N . ASP A 1 425 ? 29.811 -37.477 25.609 1.00 28.25 425 ASP A N 1
ATOM 3499 C CA . ASP A 1 425 ? 30.764 -38.461 26.101 1.00 28.25 425 ASP A CA 1
ATOM 3500 C C . ASP A 1 425 ? 29.958 -39.653 26.633 1.00 28.25 425 ASP A C 1
ATOM 3502 O O . ASP A 1 425 ? 28.924 -39.449 27.274 1.00 28.25 425 ASP A O 1
ATOM 3506 N N . VAL A 1 426 ? 30.466 -40.864 26.379 1.00 30.16 426 VAL A N 1
ATOM 3507 C CA . VAL A 1 426 ? 30.507 -42.053 27.257 1.00 30.16 426 VAL A CA 1
ATOM 3508 C C . VAL A 1 426 ? 30.388 -43.352 26.427 1.00 30.16 426 VAL A C 1
ATOM 3510 O O . VAL A 1 426 ? 29.325 -43.674 25.900 1.00 30.16 426 VAL A O 1
ATOM 3513 N N . TYR A 1 427 ? 31.515 -44.083 26.438 1.00 34.47 427 TYR A N 1
ATOM 3514 C CA . TYR A 1 427 ? 31.870 -45.422 25.917 1.00 34.47 427 TYR A CA 1
ATOM 3515 C C . TYR A 1 427 ? 32.123 -45.615 24.419 1.00 34.47 427 TYR A C 1
ATOM 3517 O O . TYR A 1 427 ? 31.171 -45.582 23.610 1.00 34.47 427 TYR A O 1
#

pLDDT: mean 87.12, std 15.68, range [25.72, 98.75]